Protein AF-A0A2D5BPF4-F1 (afdb_monomer_lite)

Sequence (572 aa):
MSATELSVIIPTFNRPEVLELCLTSLAASEGVDMGTIEVIVVDDGSSGEVVPAVLERMKEVVPFALVTLRQDNAGQASARNRAMQLARGGLWLFINDDTIATPGMVAAHLAGHAARPEPDAGILGRVVLKPDIPMTAPHSLHFDHMYASIEGRTELEWHHFWTTSLSVKGAFFQQHGITFDAEIRYLHDDVEVGQRLQEHGFRLYYDPDCLGYHDHAITEADLLNNADREAHSLVYWAEKRPDKVRDLARFGYTPVKKPWERAVKYPLLAVAFNVVTIPLWRVFARLAWSATPGASRFLLSQCYAARKRRRVASLLAKAAAVLMLVLMAGCSSEAAAEPDPPPANYTATIKGTDVTFEMIWVPDGNFWIGETEVTWNEYLLYCDFDETGKVQPGVDAVTKPSKPLEDVAPFDRDWGIGRRPAVGMSWNGAKKYCRWLSLNTDTTYRLPTEAEWALACGPLPDDLDAHAWHFKNSGGMTQEVGTKKPNARGIHDMYGNLWEHVSDPWSAAEPERACYRGGAWRSKPQDLALELRLAFEEAWTMLDPNVPPGVWWVPDGDHLGMRVLRPGPKSR

Secondary structure (DSSP, 8-state):
-PPP-EEEEEEESS-HHHHHHHHHHHHT--SS-GGGEEEEEEE---SSSHHHHHHHHHHHH-SSEEEEEE-SS--HHHHHHHHHHH--SSEEEEE-TTEEE-TTHHHHHHHHHHS---TTEEEEEEEEE-TTSPP-HHHHHHTHHHHHTTTT-SEE-GGG--TTEEEEEHHHHHHHT----TT--SS-HHHHHHHHHHHTT-EEEEEEEEEEEE-----HHHHHHHHHHHHHHHHHHHHH-GGGHHHHGGGTSS--S-HHIIIIIHHHHHHHS-TTHHHHHHHHHHHHHHH-HHHHHHHHHHHHHHHHHHHHHHHHHHHHHHHHHHHHHTTS----PPPPPPP--EEEE-TTSS-EEEEEEEGGGTEEEESSPPBHHHHHHHH-TTSS----TT---PPPPPPP-TTTS-TTTTS-SSSSBP--B-HHHHHHHHHHHHHTTTS--BPPPHHHHHHHH-SPPS-HHHH---TTTSTTS---TT-SPP-TTS---TTSS-EEEEEEEEETTEEEEEEEEE--TTS-GGG--TT-EEE--GGGGTT--SSSPPSSB-TT-TTEEE--EEEPPPP-

Foldseek 3Di:
DPFAAEEEAEEDEQDLPLLLQQQVLVLLAPPDQQANYEYEYEYLAHPDCRNVVSLVVSCVPGNHHYHYHYDHNLAPLVSRQVSLVVDRHQKYKFAYSQKRFHNCQVVQQVVVCVVVVDQQEKEDEAEEADPPADDDLLRCQPHPVVSVVCPPPFWDALQSQDRNTMMHGSVLCVVVVQGQDSVLHADDSRSLSSVVSVVVVHIYTYDHSSYIYGRDDADLVNLQVVLLSVLVNLLVSCVVCVVCNVVCVVVLLDPDDDPCCVVPVVVVLLVCQDPVCLVVLQVVLVVCCVPPVPSSNVSSVSNSSNSNNVSNVLVVVQVVVVVVVVVVVVPDPDDDDDDDDDDAKDWFDQAPDRDIWIWFDQPVQQWTWTLWFAFLVLLVVQAVPDDDDDQPSHDDDQDGDDRPPVPQANQQNVPDGDLWHRWFWALLQQQSSQVVSCSRGVAHKGFAALVRLLSLLDFQDPCCLQAEQAQVNVVPAADRWPPGQGPPRSRGHSAEQAFAWHPAAPDPVGRPKTKTHHYYNHHDPVQGGSPDIDIDDPVQQPSQPDVVGDNTGRNNGRRYTHIMMGGHDPDD

Structure (mmCIF, N/CA/C/O backbone):
data_AF-A0A2D5BPF4-F1
#
_entry.id   AF-A0A2D5BPF4-F1
#
loop_
_atom_site.group_PDB
_atom_site.id
_atom_site.type_symbol
_atom_site.label_atom_id
_atom_site.label_alt_id
_atom_site.label_comp_id
_atom_site.label_asym_id
_atom_site.label_entity_id
_atom_site.label_seq_id
_atom_site.pdbx_PDB_ins_code
_atom_site.Cartn_x
_atom_site.Cartn_y
_atom_site.Cartn_z
_atom_site.occupancy
_atom_site.B_iso_or_equiv
_atom_site.auth_seq_id
_atom_site.auth_comp_id
_atom_site.auth_asym_id
_atom_site.auth_atom_id
_atom_site.pdbx_PDB_model_num
ATOM 1 N N . MET A 1 1 ? -21.174 -11.810 30.840 1.00 51.75 1 MET A N 1
ATOM 2 C CA . MET A 1 1 ? -20.533 -10.740 30.053 1.00 51.75 1 MET A CA 1
ATOM 3 C C . MET A 1 1 ? -21.643 -9.803 29.625 1.00 51.75 1 MET A C 1
ATOM 5 O O . MET A 1 1 ? -22.689 -10.306 29.221 1.00 51.75 1 MET A O 1
ATOM 9 N N . SER A 1 2 ? -21.477 -8.498 29.829 1.00 60.84 2 SER A N 1
ATOM 10 C CA . SER A 1 2 ? -22.375 -7.481 29.274 1.00 60.84 2 SER A CA 1
ATOM 11 C C . SER A 1 2 ? -22.398 -7.594 27.742 1.00 60.84 2 SER A C 1
ATOM 13 O O . SER A 1 2 ? -21.486 -8.167 27.144 1.00 60.84 2 SER A O 1
ATOM 15 N N . ALA A 1 3 ? -23.478 -7.140 27.102 1.00 85.44 3 ALA A N 1
ATOM 16 C CA . ALA A 1 3 ? -23.532 -7.100 25.643 1.00 85.44 3 ALA A CA 1
ATOM 17 C C . ALA A 1 3 ? -22.482 -6.105 25.122 1.00 85.44 3 ALA A C 1
ATOM 19 O O . ALA A 1 3 ? -22.333 -5.026 25.692 1.00 85.44 3 ALA A O 1
ATOM 20 N N . THR A 1 4 ? -21.759 -6.470 24.061 1.00 90.56 4 THR A N 1
ATOM 21 C CA . THR A 1 4 ? -20.797 -5.574 23.409 1.00 90.56 4 THR A CA 1
ATOM 22 C C . THR A 1 4 ? -21.536 -4.377 22.811 1.00 90.56 4 THR A C 1
ATOM 24 O O . THR A 1 4 ? -22.424 -4.549 21.978 1.00 90.56 4 THR A O 1
ATOM 27 N N . GLU A 1 5 ? -21.178 -3.169 23.235 1.00 95.69 5 GLU A N 1
ATOM 28 C CA . GLU A 1 5 ? -21.751 -1.908 22.758 1.00 95.69 5 GLU A CA 1
ATOM 29 C C . GLU A 1 5 ? -20.953 -1.353 21.570 1.00 95.69 5 GLU A C 1
ATOM 31 O O . GLU A 1 5 ? -21.537 -0.964 20.553 1.00 95.69 5 GLU A O 1
ATOM 36 N N . LEU A 1 6 ? -19.619 -1.388 21.672 1.00 98.38 6 LEU A N 1
ATOM 37 C CA . LEU A 1 6 ? -18.687 -0.770 20.730 1.00 98.38 6 LEU A CA 1
ATOM 38 C C . LEU A 1 6 ? -17.659 -1.779 20.205 1.00 98.38 6 LEU A C 1
ATOM 40 O O . LEU A 1 6 ? -16.978 -2.441 20.989 1.00 98.38 6 LEU A O 1
ATOM 44 N N . SER A 1 7 ? -17.495 -1.825 18.883 1.00 98.81 7 SER A N 1
ATOM 45 C CA . SER A 1 7 ? -16.385 -2.507 18.210 1.00 98.81 7 SER A CA 1
ATOM 46 C C . SER A 1 7 ? -15.395 -1.476 17.672 1.00 98.81 7 SER A C 1
ATOM 48 O O . SER A 1 7 ? -15.717 -0.718 16.757 1.00 98.81 7 SER A O 1
ATOM 50 N N . VAL A 1 8 ? -14.181 -1.439 18.214 1.00 98.81 8 VAL A N 1
ATOM 51 C CA . VAL A 1 8 ? -13.087 -0.620 17.673 1.00 98.81 8 VAL A CA 1
ATOM 52 C C . VAL A 1 8 ? -12.383 -1.410 16.572 1.00 98.81 8 VAL A C 1
ATOM 54 O O . VAL A 1 8 ? -12.016 -2.561 16.783 1.00 98.81 8 VAL A O 1
ATOM 57 N N . ILE A 1 9 ? -12.203 -0.820 15.394 1.00 98.75 9 ILE A N 1
ATOM 58 C CA . ILE A 1 9 ? -11.652 -1.476 14.203 1.00 98.75 9 ILE A CA 1
ATOM 59 C C . ILE A 1 9 ? -10.303 -0.850 13.866 1.00 98.75 9 ILE A C 1
ATOM 61 O O . ILE A 1 9 ? -10.243 0.340 13.553 1.00 98.75 9 ILE A O 1
ATOM 65 N N . ILE A 1 10 ? -9.247 -1.669 13.885 1.00 98.62 10 ILE A N 1
ATOM 66 C CA . ILE A 1 10 ? -7.859 -1.231 13.699 1.00 98.62 10 ILE A CA 1
ATOM 67 C C . ILE A 1 10 ? -7.178 -2.092 12.622 1.00 98.62 10 ILE A C 1
ATOM 69 O O . ILE A 1 10 ? -6.849 -3.254 12.878 1.00 98.62 10 ILE A O 1
ATOM 73 N N . PRO A 1 11 ? -6.951 -1.574 11.405 1.00 97.38 11 PRO A N 1
ATOM 74 C CA . PRO A 1 11 ? -6.033 -2.199 10.462 1.00 97.38 11 PRO A CA 1
ATOM 75 C C . PRO A 1 11 ? -4.581 -1.882 10.852 1.00 97.38 11 PRO A C 1
ATOM 77 O O . PRO A 1 11 ? -4.282 -0.754 11.239 1.00 97.38 11 PRO A O 1
ATOM 80 N N . THR A 1 12 ? -3.672 -2.848 10.714 1.00 96.62 12 THR A N 1
ATOM 81 C CA . THR A 1 12 ? -2.237 -2.640 10.973 1.00 96.62 12 THR A CA 1
ATOM 82 C C . THR A 1 12 ? -1.361 -3.350 9.945 1.00 96.62 12 THR A C 1
ATOM 84 O O . THR A 1 12 ? -1.742 -4.389 9.404 1.00 96.62 12 THR A O 1
ATOM 87 N N . PHE A 1 13 ? -0.188 -2.781 9.656 1.00 93.56 13 PHE A N 1
ATOM 88 C CA . PHE A 1 13 ? 0.822 -3.387 8.786 1.00 93.56 13 PHE A CA 1
ATOM 89 C C . PHE A 1 13 ? 2.227 -2.903 9.168 1.00 93.56 13 PHE A C 1
ATOM 91 O O . PHE A 1 13 ? 2.547 -1.726 9.003 1.00 93.56 13 PHE A O 1
ATOM 98 N N . ASN A 1 14 ? 3.087 -3.818 9.628 1.00 91.44 14 ASN A N 1
ATOM 99 C CA . ASN A 1 14 ? 4.505 -3.577 9.936 1.00 91.44 14 ASN A CA 1
ATOM 100 C C . ASN A 1 14 ? 4.775 -2.455 10.964 1.00 91.44 14 ASN A C 1
ATOM 102 O O . ASN A 1 14 ? 5.755 -1.721 10.836 1.00 91.44 14 ASN A O 1
ATOM 106 N N . ARG A 1 15 ? 3.926 -2.313 11.993 1.00 89.12 15 ARG A N 1
ATOM 107 C CA . ARG A 1 15 ? 4.043 -1.261 13.028 1.00 89.12 15 ARG A CA 1
ATOM 108 C C . ARG A 1 15 ? 3.820 -1.781 14.462 1.00 89.12 15 ARG A C 1
ATOM 110 O O . ARG A 1 15 ? 2.931 -1.297 15.156 1.00 89.12 15 ARG A O 1
ATOM 117 N N . PRO A 1 16 ? 4.613 -2.759 14.937 1.00 93.75 16 PRO A N 1
ATOM 118 C CA . PRO A 1 16 ? 4.364 -3.429 16.217 1.00 93.75 16 PRO A CA 1
ATOM 119 C C . PRO A 1 16 ? 4.366 -2.484 17.431 1.00 93.75 16 PRO A C 1
ATOM 121 O O . PRO A 1 16 ? 3.459 -2.552 18.254 1.00 93.75 16 PRO A O 1
ATOM 124 N N . GLU A 1 17 ? 5.350 -1.587 17.528 1.00 93.75 17 GLU A N 1
ATOM 125 C CA . GLU A 1 17 ? 5.503 -0.672 18.674 1.00 93.75 17 GLU A CA 1
ATOM 126 C C . GLU A 1 17 ? 4.386 0.379 18.728 1.00 93.75 17 GLU A C 1
ATOM 128 O O . GLU A 1 17 ? 3.837 0.669 19.790 1.00 93.75 17 GLU A O 1
ATOM 133 N N . VAL A 1 18 ? 4.013 0.922 17.566 1.00 93.44 18 VAL A N 1
ATOM 134 C CA . VAL A 1 18 ? 2.952 1.932 17.458 1.00 93.44 18 VAL A CA 1
ATOM 135 C C . VAL A 1 18 ? 1.587 1.304 17.759 1.00 93.44 18 VAL A C 1
ATOM 137 O O . VAL A 1 18 ? 0.804 1.871 18.519 1.00 93.44 18 VAL A O 1
ATOM 140 N N . LEU A 1 19 ? 1.342 0.087 17.261 1.00 97.31 19 LEU A N 1
ATOM 141 C CA . LEU A 1 19 ? 0.137 -0.683 17.567 1.00 97.31 19 LEU A CA 1
ATOM 142 C C . LEU A 1 19 ? 0.008 -0.981 19.067 1.00 97.31 19 LEU A C 1
ATOM 144 O O . LEU A 1 19 ? -1.079 -0.849 19.629 1.00 97.31 19 LEU A O 1
ATOM 148 N N . GLU A 1 20 ? 1.099 -1.375 19.728 1.00 97.44 20 GLU A N 1
ATOM 149 C CA . GLU A 1 20 ? 1.103 -1.597 21.177 1.00 97.44 20 GLU A CA 1
ATOM 150 C C . GLU A 1 20 ? 0.732 -0.321 21.939 1.00 97.44 20 GLU A C 1
ATOM 152 O O . GLU A 1 20 ? -0.088 -0.367 22.862 1.00 97.44 20 GLU A O 1
ATOM 157 N N . LEU A 1 21 ? 1.269 0.829 21.522 1.00 96.75 21 LEU A N 1
ATOM 158 C CA . LEU A 1 21 ? 0.928 2.120 22.113 1.00 96.75 21 LEU A CA 1
ATOM 159 C C . LEU A 1 21 ? -0.547 2.487 21.879 1.00 96.75 21 LEU A C 1
ATOM 161 O O . LEU A 1 21 ? -1.217 2.929 22.814 1.00 96.75 21 LEU A O 1
ATOM 165 N N . CYS A 1 22 ? -1.076 2.252 20.676 1.00 98.19 22 CYS A N 1
ATOM 166 C CA . CYS A 1 22 ? -2.490 2.445 20.349 1.00 98.19 22 CYS A CA 1
ATOM 167 C C . CYS A 1 22 ? -3.396 1.601 21.263 1.00 98.19 22 CYS A C 1
ATOM 169 O O . CYS A 1 22 ? -4.264 2.142 21.955 1.00 98.19 22 CYS A O 1
ATOM 171 N N . LEU A 1 23 ? -3.145 0.292 21.364 1.00 98.62 23 LEU A N 1
ATOM 172 C CA . LEU A 1 23 ? -3.920 -0.619 22.215 1.00 98.62 23 LEU A CA 1
ATOM 173 C C . LEU A 1 23 ? -3.817 -0.262 23.704 1.00 98.62 23 LEU A C 1
ATOM 175 O O . LEU A 1 23 ? -4.817 -0.304 24.422 1.00 98.62 23 LEU A O 1
ATOM 179 N N . THR A 1 24 ? -2.630 0.142 24.161 1.00 98.31 24 THR A N 1
ATOM 180 C CA . THR A 1 24 ? -2.410 0.604 25.539 1.00 98.31 24 THR A CA 1
ATOM 181 C C . THR A 1 24 ? -3.190 1.887 25.826 1.00 98.31 24 THR A C 1
ATOM 183 O O . THR A 1 24 ? -3.790 2.020 26.890 1.00 98.31 24 THR A O 1
ATOM 186 N N . SER A 1 25 ? -3.243 2.820 24.872 1.00 98.19 25 SER A N 1
ATOM 187 C CA . SER A 1 25 ? -4.012 4.060 25.026 1.00 98.19 25 SER A CA 1
ATOM 188 C C . SER A 1 25 ? -5.521 3.811 25.116 1.00 98.19 25 SER A C 1
ATOM 190 O O . SER A 1 25 ? -6.190 4.414 25.949 1.00 98.19 25 SER A O 1
ATOM 192 N N . LEU A 1 26 ? -6.049 2.848 24.349 1.00 98.38 26 LEU A N 1
ATOM 193 C CA . LEU A 1 26 ? -7.446 2.416 24.461 1.00 98.38 26 LEU A CA 1
ATOM 194 C C . LEU A 1 26 ? -7.731 1.758 25.813 1.00 98.38 26 LEU A C 1
ATOM 196 O O . LEU A 1 26 ? -8.786 1.997 26.398 1.00 98.38 26 LEU A O 1
ATOM 200 N N . ALA A 1 27 ? -6.797 0.955 26.329 1.00 98.00 27 ALA A N 1
ATOM 201 C CA . ALA A 1 27 ? -6.922 0.316 27.638 1.00 98.00 27 ALA A CA 1
ATOM 202 C C . ALA A 1 27 ? -6.994 1.335 28.790 1.00 98.00 27 ALA A C 1
ATOM 204 O O . ALA A 1 27 ? -7.578 1.035 29.828 1.00 98.00 27 ALA A O 1
ATOM 205 N N . ALA A 1 28 ? -6.442 2.535 28.588 1.00 97.69 28 ALA A N 1
ATOM 206 C CA . ALA A 1 28 ? -6.478 3.649 29.530 1.00 97.69 28 ALA A CA 1
ATOM 207 C C . ALA A 1 28 ? -7.730 4.544 29.396 1.00 97.69 28 ALA A C 1
ATOM 209 O O . ALA A 1 28 ? -7.754 5.640 29.955 1.00 97.69 28 ALA A O 1
ATOM 210 N N . SER A 1 29 ? -8.757 4.111 28.655 1.00 97.94 29 SER A N 1
ATOM 211 C CA . SER A 1 29 ? -10.008 4.869 28.528 1.00 97.94 29 SER A CA 1
ATOM 212 C C . SER A 1 29 ? -10.720 5.006 29.878 1.00 97.94 29 SER A C 1
ATOM 214 O O . SER A 1 29 ? -10.834 4.051 30.646 1.00 97.94 29 SER A O 1
ATOM 216 N N . GLU A 1 30 ? -11.245 6.195 30.148 1.00 97.56 30 GLU A N 1
ATOM 217 C CA . GLU A 1 30 ? -11.984 6.542 31.359 1.00 97.56 30 GLU A CA 1
ATOM 218 C C . GLU A 1 30 ? -13.468 6.767 31.042 1.00 97.56 30 GLU A C 1
ATOM 220 O O . GLU A 1 30 ? -13.845 7.103 29.921 1.00 97.56 30 GLU A O 1
ATOM 225 N N . GLY A 1 31 ? -14.340 6.595 32.041 1.00 95.19 31 GLY A N 1
ATOM 226 C CA . GLY A 1 31 ? -15.775 6.872 31.891 1.00 95.19 31 GLY A CA 1
ATOM 227 C C . GLY A 1 31 ? -16.550 5.859 31.040 1.00 95.19 31 GLY A C 1
ATOM 228 O O . GLY A 1 31 ? -17.691 6.131 30.676 1.00 95.19 31 GLY A O 1
ATOM 229 N N . VAL A 1 32 ? -15.957 4.698 30.745 1.00 95.75 32 VAL A N 1
ATOM 230 C CA . VAL A 1 32 ? -16.562 3.607 29.967 1.00 95.75 32 VAL A CA 1
ATOM 231 C C . VAL A 1 32 ? -16.345 2.256 30.652 1.00 95.75 32 VAL A C 1
ATOM 233 O O . VAL A 1 32 ? -15.323 2.036 31.301 1.00 95.75 32 VAL A O 1
ATOM 236 N N . ASP A 1 33 ? -17.303 1.337 30.517 1.00 96.06 33 ASP A N 1
ATOM 237 C CA . ASP A 1 33 ? -17.121 -0.055 30.943 1.00 96.06 33 ASP A CA 1
ATOM 238 C C . ASP A 1 33 ? -16.373 -0.826 29.848 1.00 96.06 33 ASP A C 1
ATOM 240 O O . ASP A 1 33 ? -16.965 -1.215 28.839 1.00 96.06 33 ASP A O 1
ATOM 244 N N . MET A 1 34 ? -15.077 -1.079 30.052 1.00 95.81 34 MET A N 1
ATOM 245 C CA . MET A 1 34 ? -14.238 -1.798 29.081 1.00 95.81 34 MET A CA 1
ATOM 246 C C . MET A 1 34 ? -14.748 -3.216 28.771 1.00 95.81 34 MET A C 1
ATOM 248 O O . MET A 1 34 ? -14.464 -3.737 27.695 1.00 95.81 34 MET A O 1
ATOM 252 N N . GLY A 1 35 ? -15.567 -3.818 29.646 1.00 95.56 35 GLY A N 1
ATOM 253 C CA . GLY A 1 35 ? -16.216 -5.106 29.388 1.00 95.56 35 GLY A CA 1
ATOM 254 C C . GLY A 1 35 ? -17.286 -5.065 28.287 1.00 95.56 35 GLY A C 1
ATOM 255 O O . GLY A 1 35 ? -17.657 -6.114 27.761 1.00 95.56 35 GLY A O 1
ATOM 256 N N . THR A 1 36 ? -17.762 -3.872 27.916 1.00 96.50 36 THR A N 1
ATOM 257 C CA . THR A 1 36 ? -18.701 -3.643 26.800 1.00 96.50 36 THR A CA 1
ATOM 258 C C . THR A 1 36 ? -17.999 -3.331 25.477 1.00 96.50 36 THR A C 1
ATOM 260 O O . THR A 1 36 ? -18.662 -3.176 24.451 1.00 96.50 36 THR A O 1
ATOM 263 N N . ILE A 1 37 ? -16.667 -3.259 25.476 1.00 97.94 37 ILE A N 1
ATOM 264 C CA . ILE A 1 37 ? -15.869 -2.905 24.306 1.00 97.94 37 ILE A CA 1
ATOM 265 C C . ILE A 1 37 ? -15.183 -4.158 23.769 1.00 97.94 37 ILE A C 1
ATOM 267 O O . ILE A 1 37 ? -14.610 -4.960 24.513 1.00 97.94 37 ILE A O 1
ATOM 271 N N . GLU A 1 38 ? -15.204 -4.309 22.451 1.00 98.19 38 GLU A N 1
ATOM 272 C CA . GLU A 1 38 ? -14.274 -5.186 21.753 1.00 98.19 38 GLU A CA 1
ATOM 273 C C . GLU A 1 38 ? -13.383 -4.375 20.816 1.00 98.19 38 GLU A C 1
ATOM 275 O O . GLU A 1 38 ? -13.804 -3.375 20.235 1.00 98.19 38 GLU A O 1
ATOM 280 N N . VAL A 1 39 ? -12.144 -4.819 20.656 1.00 98.75 39 VAL A N 1
ATOM 281 C CA . VAL A 1 39 ? -11.184 -4.236 19.725 1.00 98.75 39 VAL A CA 1
ATOM 282 C C . VAL A 1 39 ? -10.799 -5.319 18.735 1.00 98.75 39 VAL A C 1
ATOM 284 O O . VAL A 1 39 ? -10.363 -6.398 19.125 1.00 98.75 39 VAL A O 1
ATOM 287 N N . ILE A 1 40 ? -10.993 -5.041 17.453 1.00 98.81 40 ILE A N 1
ATOM 288 C CA . ILE A 1 40 ? -10.730 -5.954 16.350 1.00 98.81 40 ILE A CA 1
ATOM 289 C C . ILE A 1 40 ? -9.525 -5.418 15.594 1.00 98.81 40 ILE A C 1
ATOM 291 O O . ILE A 1 40 ? -9.623 -4.418 14.878 1.00 98.81 40 ILE A O 1
ATOM 295 N N . VAL A 1 41 ? -8.391 -6.096 15.752 1.00 98.81 41 VAL A N 1
ATOM 296 C CA . VAL A 1 41 ? -7.170 -5.780 15.014 1.00 98.81 41 VAL A CA 1
ATOM 297 C C . VAL A 1 41 ? -7.030 -6.730 13.837 1.00 98.81 41 VAL A C 1
ATOM 299 O O . VAL A 1 41 ? -7.038 -7.952 14.009 1.00 98.81 41 VAL A O 1
ATOM 302 N N . VAL A 1 42 ? -6.884 -6.164 12.641 1.00 98.38 42 VAL A N 1
ATOM 303 C CA . VAL A 1 42 ? -6.610 -6.925 11.421 1.00 98.38 42 VAL A CA 1
ATOM 304 C C . VAL A 1 42 ? -5.198 -6.615 10.941 1.00 98.38 42 VAL A C 1
ATOM 306 O O . VAL A 1 42 ? -4.927 -5.525 10.441 1.00 98.38 42 VAL A O 1
ATOM 309 N N . ASP A 1 43 ? -4.312 -7.593 11.096 1.00 97.75 43 ASP A N 1
ATOM 310 C CA . ASP A 1 43 ? -2.955 -7.584 10.559 1.00 97.75 43 ASP A CA 1
ATOM 311 C C . ASP A 1 43 ? -2.991 -7.863 9.047 1.00 97.75 43 ASP A C 1
ATOM 313 O O . ASP A 1 43 ? -3.293 -8.979 8.609 1.00 97.75 43 ASP A O 1
ATOM 317 N N . ASP A 1 44 ? -2.694 -6.838 8.244 1.00 94.62 44 ASP A N 1
ATOM 318 C CA . ASP A 1 44 ? -2.708 -6.861 6.776 1.00 94.62 44 ASP A CA 1
ATOM 319 C C . ASP A 1 44 ? -1.410 -7.445 6.189 1.00 94.62 44 ASP A C 1
ATOM 321 O O . ASP A 1 44 ? -0.793 -6.899 5.269 1.00 94.62 44 ASP A O 1
ATOM 325 N N . GLY A 1 45 ? -0.980 -8.571 6.753 1.00 90.56 45 GLY A N 1
ATOM 326 C CA . GLY A 1 45 ? 0.158 -9.348 6.279 1.00 90.56 45 GLY A CA 1
ATOM 327 C C . GLY A 1 45 ? 1.507 -8.776 6.698 1.00 90.56 45 GLY A C 1
ATOM 328 O O . GLY A 1 45 ? 2.418 -8.744 5.872 1.00 90.56 45 GLY A O 1
ATOM 329 N N . SER A 1 46 ? 1.646 -8.314 7.947 1.00 89.12 46 SER A N 1
ATOM 330 C CA . SER A 1 46 ? 2.932 -7.853 8.487 1.00 89.12 46 SER A CA 1
ATOM 331 C C . SER A 1 46 ? 4.015 -8.928 8.357 1.00 89.12 46 SER A C 1
ATOM 333 O O . SER A 1 46 ? 3.772 -10.110 8.610 1.00 89.12 46 SER A O 1
ATOM 335 N N . SER A 1 47 ? 5.221 -8.519 7.984 1.00 81.31 47 SER A N 1
ATOM 336 C CA . SER A 1 47 ? 6.379 -9.396 7.834 1.00 81.31 47 SER A CA 1
ATOM 337 C C . SER A 1 47 ? 6.833 -9.941 9.188 1.00 81.31 47 SER A C 1
ATOM 339 O O . SER A 1 47 ? 6.917 -9.211 10.179 1.00 81.31 47 SER A O 1
ATOM 341 N N . GLY A 1 48 ? 7.151 -11.235 9.217 1.00 84.06 48 GLY A N 1
ATOM 342 C CA . GLY A 1 48 ? 7.551 -11.946 10.429 1.00 84.06 48 GLY A CA 1
ATOM 343 C C . GLY A 1 48 ? 6.467 -12.032 11.514 1.00 84.06 48 GLY A C 1
ATOM 344 O O . GLY A 1 48 ? 5.280 -11.798 11.282 1.00 84.06 48 GLY A O 1
ATOM 345 N N . GLU A 1 49 ? 6.910 -12.368 12.728 1.00 89.06 49 GLU A N 1
ATOM 346 C CA . GLU A 1 49 ? 6.042 -12.708 13.870 1.00 89.06 49 GLU A CA 1
ATOM 347 C C . GLU A 1 49 ? 5.914 -11.585 14.914 1.00 89.06 49 GLU A C 1
ATOM 349 O O . GLU A 1 49 ? 5.281 -11.765 15.952 1.00 89.06 49 GLU A O 1
ATOM 354 N N . VAL A 1 50 ? 6.496 -10.404 14.672 1.00 88.88 50 VAL A N 1
ATOM 355 C CA . VAL A 1 50 ? 6.557 -9.341 15.694 1.00 88.88 50 VAL A CA 1
ATOM 356 C C . VAL A 1 50 ? 5.171 -8.769 16.005 1.00 88.88 50 VAL A C 1
ATOM 358 O O . VAL A 1 50 ? 4.818 -8.622 17.172 1.00 88.88 50 VAL A O 1
ATOM 361 N N . VAL A 1 51 ? 4.360 -8.480 14.982 1.00 93.56 51 VAL A N 1
ATOM 362 C CA . VAL A 1 51 ? 2.980 -7.995 15.170 1.00 93.56 51 VAL A CA 1
ATOM 363 C C . VAL A 1 51 ? 2.088 -9.075 15.805 1.00 93.56 51 VAL A C 1
ATOM 365 O O . VAL A 1 51 ? 1.455 -8.768 16.817 1.00 93.56 51 VAL A O 1
ATOM 368 N N . PRO A 1 52 ? 2.073 -10.336 15.321 1.00 93.75 52 PRO A N 1
ATOM 369 C CA . PRO A 1 52 ? 1.407 -11.435 16.024 1.00 93.75 52 PRO A CA 1
ATOM 370 C C . PRO A 1 52 ? 1.809 -11.560 17.502 1.00 93.75 52 PRO A C 1
ATOM 372 O O . PRO A 1 52 ? 0.941 -11.665 18.365 1.00 93.75 52 PRO A O 1
ATOM 375 N N . ALA A 1 53 ? 3.102 -11.468 17.823 1.00 93.94 53 ALA A N 1
ATOM 376 C CA . ALA A 1 53 ? 3.590 -11.557 19.199 1.00 93.94 53 ALA A CA 1
ATOM 377 C C . ALA A 1 53 ? 3.134 -10.383 20.084 1.00 93.94 53 ALA A C 1
ATOM 379 O O . ALA A 1 53 ? 2.816 -10.584 21.258 1.00 93.94 53 ALA A O 1
ATOM 380 N N . VAL A 1 54 ? 3.085 -9.158 19.543 1.00 96.44 54 VAL A N 1
ATOM 381 C CA . VAL A 1 54 ? 2.475 -8.005 20.231 1.00 96.44 54 VAL A CA 1
ATOM 382 C C . VAL A 1 54 ? 1.009 -8.293 20.523 1.00 96.44 54 VAL A C 1
ATOM 384 O O . VAL A 1 54 ? 0.570 -8.133 21.655 1.00 96.44 54 VAL A O 1
ATOM 387 N N . LEU A 1 55 ? 0.259 -8.763 19.531 1.00 97.12 55 LEU A N 1
ATOM 388 C CA . LEU A 1 55 ? -1.167 -9.032 19.665 1.00 97.12 55 LEU A CA 1
ATOM 389 C C . LEU A 1 55 ? -1.481 -10.115 20.705 1.00 97.12 55 LEU A C 1
ATOM 391 O O . LEU A 1 55 ? -2.390 -9.922 21.511 1.00 97.12 55 LEU A O 1
ATOM 395 N N . GLU A 1 56 ? -0.721 -11.212 20.738 1.00 96.75 56 GLU A N 1
ATOM 396 C CA . GLU A 1 56 ? -0.885 -12.251 21.763 1.00 96.75 56 GLU A CA 1
ATOM 397 C C . GLU A 1 56 ? -0.565 -11.729 23.167 1.00 96.75 56 GLU A C 1
ATOM 399 O O . GLU A 1 56 ? -1.353 -11.941 24.085 1.00 96.75 56 GLU A O 1
ATOM 404 N N . ARG A 1 57 ? 0.520 -10.958 23.335 1.00 97.19 57 ARG A N 1
ATOM 405 C CA . ARG A 1 57 ? 0.824 -10.303 24.620 1.00 97.19 57 ARG A CA 1
ATOM 406 C C . ARG A 1 57 ? -0.294 -9.348 25.038 1.00 97.19 57 ARG A C 1
ATOM 408 O O . ARG A 1 57 ? -0.696 -9.336 26.199 1.00 97.19 57 ARG A O 1
ATOM 415 N N . MET A 1 58 ? -0.808 -8.552 24.101 1.00 98.00 58 MET A N 1
ATOM 416 C CA . MET A 1 58 ? -1.837 -7.560 24.398 1.00 98.00 58 MET A CA 1
ATOM 417 C C . MET A 1 58 ? -3.155 -8.202 24.834 1.00 98.00 58 MET A C 1
ATOM 419 O O . MET A 1 58 ? -3.819 -7.641 25.700 1.00 98.00 58 MET A O 1
ATOM 423 N N . LYS A 1 59 ? -3.503 -9.400 24.338 1.00 97.25 59 LYS A N 1
ATOM 424 C CA . LYS A 1 59 ? -4.700 -10.141 24.787 1.00 97.25 59 LYS A CA 1
ATOM 425 C C . LYS A 1 59 ? -4.704 -10.431 26.289 1.00 97.25 59 LYS A C 1
ATOM 427 O O . LYS A 1 59 ? -5.780 -10.550 26.865 1.00 97.25 59 LYS A O 1
ATOM 432 N N . GLU A 1 60 ? -3.533 -10.557 26.912 1.00 95.62 60 GLU A N 1
ATOM 433 C CA . GLU A 1 60 ? -3.409 -10.881 28.338 1.00 95.62 60 GLU A CA 1
ATOM 434 C C . GLU A 1 60 ? -3.531 -9.654 29.252 1.00 95.62 60 GLU A C 1
ATOM 436 O O . GLU A 1 60 ? -3.885 -9.797 30.422 1.00 95.62 60 GLU A O 1
ATOM 441 N N . VAL A 1 61 ? -3.230 -8.455 28.741 1.00 96.00 61 VAL A N 1
ATOM 442 C CA . VAL A 1 61 ? -3.082 -7.241 29.566 1.00 96.00 61 VAL A CA 1
ATOM 443 C C . VAL A 1 61 ? -4.188 -6.209 29.364 1.00 96.00 61 VAL A C 1
ATOM 445 O O . VAL A 1 61 ? -4.407 -5.380 30.248 1.00 96.00 61 VAL A O 1
ATOM 448 N N . VAL A 1 62 ? -4.885 -6.224 28.224 1.00 97.88 62 VAL A N 1
ATOM 449 C CA . VAL A 1 62 ? -5.931 -5.231 27.939 1.00 97.88 62 VAL A CA 1
ATOM 450 C C . VAL A 1 62 ? -7.263 -5.584 28.618 1.00 97.88 62 VAL A C 1
ATOM 452 O O . VAL A 1 62 ? -7.633 -6.755 28.688 1.00 97.88 62 VAL A O 1
ATOM 455 N N . PRO A 1 63 ? -8.032 -4.586 29.094 1.00 97.19 63 PRO A N 1
ATOM 456 C CA . PRO A 1 63 ? -9.276 -4.809 29.837 1.00 97.19 63 PRO A CA 1
ATOM 457 C C . PRO A 1 63 ? -10.514 -5.034 28.946 1.00 97.19 63 PRO A C 1
ATOM 459 O O . PRO A 1 63 ? -11.625 -5.126 29.464 1.00 97.19 63 PRO A O 1
ATOM 462 N N . PHE A 1 64 ? -10.346 -5.089 27.623 1.00 97.56 64 PHE A N 1
ATOM 463 C CA . PHE A 1 64 ? -11.405 -5.276 26.626 1.00 97.56 64 PHE A CA 1
ATOM 464 C C . PHE A 1 64 ? -11.220 -6.589 25.857 1.00 97.56 64 PHE A C 1
ATOM 466 O O . PHE A 1 64 ? -10.140 -7.178 25.849 1.00 97.56 64 PHE A O 1
ATOM 473 N N . ALA A 1 65 ? -12.256 -7.046 25.151 1.00 97.50 65 ALA A N 1
ATOM 474 C CA . ALA A 1 65 ? -12.129 -8.225 24.298 1.00 97.50 65 ALA A CA 1
ATOM 475 C C . ALA A 1 65 ? -11.282 -7.903 23.052 1.00 97.50 65 ALA A C 1
ATOM 477 O O . ALA A 1 65 ? -11.751 -7.208 22.153 1.00 97.50 65 ALA A O 1
ATOM 478 N N . LEU A 1 66 ? -10.049 -8.414 22.981 1.00 98.44 66 LEU A N 1
ATOM 479 C CA . LEU A 1 66 ? -9.170 -8.241 21.820 1.00 98.44 66 LEU A CA 1
ATOM 480 C C . LEU A 1 66 ? -9.329 -9.405 20.828 1.00 98.44 66 LEU A C 1
ATOM 482 O O . LEU A 1 66 ? -8.901 -10.533 21.080 1.00 98.44 66 LEU A O 1
ATOM 486 N N . VAL A 1 67 ? -9.937 -9.115 19.680 1.00 98.25 67 VAL A N 1
ATOM 487 C CA . VAL A 1 67 ? -10.095 -10.033 18.548 1.00 98.25 67 VAL A CA 1
ATOM 488 C C . VAL A 1 67 ? -9.006 -9.733 17.530 1.00 98.25 67 VAL A C 1
ATOM 490 O O . VAL A 1 67 ? -8.825 -8.590 17.118 1.00 98.25 67 VAL A O 1
ATOM 493 N N . THR A 1 68 ? -8.279 -10.761 17.106 1.00 98.00 68 THR A N 1
ATOM 494 C CA . THR A 1 68 ? -7.166 -10.605 16.170 1.00 98.00 68 THR A CA 1
ATOM 495 C C . THR A 1 68 ? -7.405 -11.453 14.937 1.00 98.00 68 THR A C 1
ATOM 497 O O . THR A 1 68 ? -7.848 -12.600 15.023 1.00 98.00 68 THR A O 1
ATOM 500 N N . LEU A 1 69 ? -7.138 -10.875 13.773 1.00 97.25 69 LEU A N 1
ATOM 501 C CA . LEU A 1 69 ? -7.237 -11.550 12.491 1.00 97.25 69 LEU A CA 1
ATOM 502 C C . LEU A 1 69 ? -6.017 -11.195 11.656 1.00 97.25 69 LEU A C 1
ATOM 504 O O . LEU A 1 69 ? -5.570 -10.054 11.661 1.00 97.25 69 LEU A O 1
ATOM 508 N N . ARG A 1 70 ? -5.518 -12.163 10.897 1.00 94.81 70 ARG A N 1
ATOM 509 C CA . ARG A 1 70 ? -4.488 -11.933 9.890 1.00 94.81 70 ARG A CA 1
ATOM 510 C C . ARG A 1 70 ? -5.055 -12.187 8.501 1.00 94.81 70 ARG A C 1
ATOM 512 O O . ARG A 1 70 ? -5.879 -13.087 8.308 1.00 94.81 70 ARG A O 1
ATOM 519 N N . GLN A 1 71 ? -4.622 -11.386 7.541 1.00 91.38 71 GLN A N 1
ATOM 520 C CA . GLN A 1 71 ? -4.905 -11.572 6.123 1.00 91.38 71 GLN A CA 1
ATOM 521 C C . GLN A 1 71 ? -3.625 -11.429 5.303 1.00 91.38 71 GLN A C 1
ATOM 523 O O . GLN A 1 71 ? -2.651 -10.839 5.766 1.00 91.38 71 GLN A O 1
ATOM 528 N N . ASP A 1 72 ? -3.640 -11.945 4.077 1.00 88.81 72 ASP A N 1
ATOM 529 C CA . ASP A 1 72 ? -2.633 -11.568 3.088 1.00 88.81 72 ASP A CA 1
ATOM 530 C C . ASP A 1 72 ? -2.766 -10.076 2.787 1.00 88.81 72 ASP A C 1
ATOM 532 O O . ASP A 1 72 ? -3.880 -9.550 2.817 1.00 88.81 72 ASP A O 1
ATOM 536 N N . ASN A 1 73 ? -1.651 -9.411 2.469 1.00 87.44 73 ASN A N 1
ATOM 537 C CA . ASN A 1 73 ? -1.625 -7.969 2.238 1.00 87.44 73 ASN A CA 1
ATOM 538 C C . ASN A 1 73 ? -2.607 -7.563 1.122 1.00 87.44 73 ASN A C 1
ATOM 540 O O . ASN A 1 73 ? -2.295 -7.628 -0.073 1.00 87.44 73 ASN A O 1
ATOM 544 N N . ALA A 1 74 ? -3.793 -7.119 1.531 1.00 86.19 74 ALA A N 1
ATOM 545 C CA . ALA A 1 74 ? -4.957 -6.788 0.715 1.00 86.19 74 ALA A CA 1
ATOM 546 C C . ALA A 1 74 ? -5.420 -5.333 0.922 1.00 86.19 74 ALA A C 1
ATOM 548 O O . ALA A 1 74 ? -6.287 -4.855 0.194 1.00 86.19 74 ALA A O 1
ATOM 549 N N . GLY A 1 75 ? -4.778 -4.588 1.824 1.00 88.31 75 GLY A N 1
ATOM 550 C CA . GLY A 1 75 ? -4.973 -3.160 2.044 1.00 88.31 75 GLY A CA 1
ATOM 551 C C . GLY A 1 75 ? -5.926 -2.864 3.199 1.00 88.31 75 GLY A C 1
ATOM 552 O O . GLY A 1 75 ? -6.785 -3.674 3.561 1.00 88.31 75 GLY A O 1
ATOM 553 N N . GLN A 1 76 ? -5.821 -1.644 3.734 1.00 93.25 76 GLN A N 1
ATOM 554 C CA . GLN A 1 76 ? -6.609 -1.175 4.880 1.00 93.25 76 GLN A CA 1
ATOM 555 C C . GLN A 1 76 ? -8.128 -1.278 4.672 1.00 93.25 76 GLN A C 1
ATOM 557 O O . GLN A 1 76 ? -8.846 -1.648 5.595 1.00 93.25 76 GLN A O 1
ATOM 562 N N . ALA A 1 77 ? -8.623 -1.017 3.458 1.00 95.12 77 ALA A N 1
ATOM 563 C CA . ALA A 1 77 ? -10.039 -1.141 3.118 1.00 95.12 77 ALA A CA 1
ATOM 564 C C . ALA A 1 77 ? -10.530 -2.593 3.259 1.00 95.12 77 ALA A C 1
ATOM 566 O O . ALA A 1 77 ? -11.564 -2.849 3.876 1.00 95.12 77 ALA A O 1
ATOM 567 N N . SER A 1 78 ? -9.752 -3.559 2.752 1.00 95.69 78 SER A N 1
ATOM 568 C CA . SER A 1 78 ? -10.034 -4.990 2.920 1.00 95.69 78 SER A CA 1
ATOM 569 C C . SER A 1 78 ? -10.006 -5.388 4.399 1.00 95.69 78 SER A C 1
ATOM 571 O O . SER A 1 78 ? -10.928 -6.044 4.884 1.00 95.69 78 SER A O 1
ATOM 573 N N . ALA A 1 79 ? -9.000 -4.916 5.140 1.00 96.75 79 ALA A N 1
ATOM 574 C CA . ALA A 1 79 ? -8.870 -5.170 6.571 1.00 96.75 79 ALA A CA 1
ATOM 575 C C . ALA A 1 79 ? -10.075 -4.637 7.375 1.00 96.75 79 ALA A C 1
ATOM 577 O O . ALA A 1 79 ? -10.670 -5.379 8.160 1.00 96.75 79 ALA A O 1
ATOM 578 N N . ARG A 1 80 ? -10.518 -3.397 7.114 1.00 97.69 80 ARG A N 1
ATOM 579 C CA . ARG A 1 80 ? -11.735 -2.815 7.712 1.00 97.69 80 ARG A CA 1
ATOM 580 C C . ARG A 1 80 ? -12.977 -3.635 7.379 1.00 97.69 80 ARG A C 1
ATOM 582 O O . ARG A 1 80 ? -13.750 -3.947 8.279 1.00 97.69 80 ARG A O 1
ATOM 589 N N . ASN A 1 81 ? -13.142 -4.048 6.122 1.00 98.00 81 ASN A N 1
ATOM 590 C CA . ASN A 1 81 ? -14.279 -4.870 5.704 1.00 98.00 81 ASN A CA 1
ATOM 591 C C . ASN A 1 81 ? -14.341 -6.209 6.447 1.00 98.00 81 ASN A C 1
ATOM 593 O O . ASN A 1 81 ? -15.422 -6.630 6.857 1.00 98.00 81 ASN A O 1
ATOM 597 N N . ARG A 1 82 ? -13.198 -6.876 6.657 1.00 97.88 82 ARG A N 1
ATOM 598 C CA . ARG A 1 82 ? -13.150 -8.122 7.440 1.00 97.88 82 ARG A CA 1
ATOM 599 C C . ARG A 1 82 ? -13.467 -7.880 8.911 1.00 97.88 82 ARG A C 1
ATOM 601 O O . ARG A 1 82 ? -14.200 -8.665 9.502 1.00 97.88 82 ARG A O 1
ATOM 608 N N . ALA A 1 83 ? -12.977 -6.786 9.488 1.00 98.00 83 ALA A N 1
ATOM 609 C CA . ALA A 1 83 ? -13.311 -6.418 10.859 1.00 98.00 83 ALA A CA 1
ATOM 610 C C . ALA A 1 83 ? -14.812 -6.126 11.031 1.00 98.00 83 ALA A C 1
ATOM 612 O O . ALA A 1 83 ? -15.421 -6.613 11.978 1.00 98.00 83 ALA A O 1
ATOM 613 N N . MET A 1 84 ? -15.437 -5.418 10.082 1.00 97.62 84 MET A N 1
ATOM 614 C CA . MET A 1 84 ? -16.882 -5.140 10.081 1.00 97.62 84 MET A CA 1
ATOM 615 C C . MET A 1 84 ? -17.736 -6.416 10.051 1.00 97.62 84 MET A C 1
ATOM 617 O O . MET A 1 84 ? -18.834 -6.430 10.598 1.00 97.62 84 MET A O 1
ATOM 621 N N . GLN A 1 85 ? -17.248 -7.496 9.429 1.00 96.75 85 GLN A N 1
ATOM 622 C CA . GLN A 1 85 ? -17.932 -8.798 9.429 1.00 96.75 85 GLN A CA 1
ATOM 623 C C . GLN A 1 85 ? -17.858 -9.511 10.786 1.00 96.75 85 GLN A C 1
ATOM 625 O O . GLN A 1 85 ? -18.724 -10.328 11.092 1.00 96.75 85 GLN A O 1
ATOM 630 N N . LEU A 1 86 ? -16.825 -9.225 11.582 1.00 96.94 86 LEU A N 1
ATOM 631 C CA . LEU A 1 86 ? -16.616 -9.804 12.911 1.00 96.94 86 LEU A CA 1
ATOM 632 C C . LEU A 1 86 ? -17.230 -8.960 14.034 1.00 96.94 86 LEU A C 1
ATOM 634 O O . LEU A 1 86 ? -17.436 -9.474 15.131 1.00 96.94 86 LEU A O 1
ATOM 638 N N . ALA A 1 87 ? -17.503 -7.683 13.768 1.00 97.75 87 ALA A N 1
ATOM 639 C CA . ALA A 1 87 ? -18.002 -6.728 14.744 1.00 97.75 87 ALA A CA 1
ATOM 640 C C . ALA A 1 87 ? -19.380 -7.118 15.299 1.00 97.75 87 ALA A C 1
ATOM 642 O O . ALA A 1 87 ? -20.345 -7.326 14.562 1.00 97.75 87 ALA A O 1
ATOM 643 N N . ARG A 1 88 ? -19.461 -7.195 16.628 1.00 96.75 88 ARG A N 1
ATOM 644 C CA . ARG A 1 88 ? -20.648 -7.534 17.422 1.00 96.75 88 ARG A CA 1
ATOM 645 C C . ARG A 1 88 ? -21.287 -6.312 18.079 1.00 96.75 88 ARG A C 1
ATOM 647 O O . ARG A 1 88 ? -22.462 -6.374 18.429 1.00 96.75 88 ARG A O 1
ATOM 654 N N . GLY A 1 89 ? -20.530 -5.229 18.252 1.00 96.19 89 GLY A N 1
ATOM 655 C CA . GLY A 1 89 ? -21.017 -3.953 18.766 1.00 96.19 89 GLY A CA 1
ATOM 656 C C . GLY A 1 89 ? -21.985 -3.273 17.798 1.00 96.19 89 GLY A C 1
ATOM 657 O O . GLY A 1 89 ? -21.841 -3.364 16.576 1.00 96.19 89 GLY A O 1
ATOM 658 N N . GLY A 1 90 ? -22.977 -2.570 18.350 1.00 95.50 90 GLY A N 1
ATOM 659 C CA . GLY A 1 90 ? -23.909 -1.758 17.559 1.00 95.50 90 GLY A CA 1
ATOM 660 C C . GLY A 1 90 ? -23.245 -0.507 16.973 1.00 95.50 90 GLY A C 1
ATOM 661 O O . GLY A 1 90 ? -23.642 -0.028 15.905 1.00 95.50 90 GLY A O 1
ATOM 662 N N . LEU A 1 91 ? -22.212 -0.009 17.655 1.00 98.44 91 LEU A N 1
ATOM 663 C CA . LEU A 1 91 ? -21.348 1.074 17.201 1.00 98.44 91 LEU A CA 1
ATOM 664 C C . LEU A 1 91 ? -20.013 0.515 16.715 1.00 98.44 91 LEU A C 1
ATOM 666 O O . LEU A 1 91 ? -19.435 -0.367 17.349 1.00 98.44 91 LEU A O 1
ATOM 670 N N . TRP A 1 92 ? -19.499 1.066 15.618 1.00 98.62 92 TRP A N 1
ATOM 671 C CA . TRP A 1 92 ? -18.167 0.767 15.097 1.00 98.62 92 TRP A CA 1
ATOM 672 C C . TRP A 1 92 ? -17.317 2.025 15.147 1.00 98.62 92 TRP A C 1
ATOM 674 O O . TRP A 1 92 ? -17.713 3.033 14.568 1.00 98.62 92 TRP A O 1
ATOM 684 N N . LEU A 1 93 ? -16.168 1.973 15.818 1.00 98.75 93 LEU A N 1
ATOM 685 C CA . LEU A 1 93 ? -15.185 3.055 15.866 1.00 98.75 93 LEU A CA 1
ATOM 686 C C . LEU A 1 93 ? -13.968 2.667 15.029 1.00 98.75 93 LEU A C 1
ATOM 688 O O . LEU A 1 93 ? -13.197 1.794 15.413 1.00 98.75 93 LEU A O 1
ATOM 692 N N . PHE A 1 94 ? -13.792 3.320 13.886 1.00 98.62 94 PHE A N 1
ATOM 693 C CA . PHE A 1 94 ? -12.588 3.194 13.076 1.00 98.62 94 PHE A CA 1
ATOM 694 C C . PHE A 1 94 ? -11.502 4.116 13.627 1.00 98.62 94 PHE A C 1
ATOM 696 O O . PHE A 1 94 ? -11.729 5.320 13.773 1.00 98.62 94 PHE A O 1
ATOM 703 N N . ILE A 1 95 ? -10.332 3.540 13.891 1.00 97.69 95 ILE A N 1
ATOM 704 C CA . ILE A 1 95 ? -9.093 4.269 14.166 1.00 97.69 95 ILE A CA 1
ATOM 705 C C . ILE A 1 95 ? -7.945 3.622 13.385 1.00 97.69 95 ILE A C 1
ATOM 707 O O . ILE A 1 95 ? -8.040 2.468 12.959 1.00 97.69 95 ILE A O 1
ATOM 711 N N . ASN A 1 96 ? -6.850 4.352 13.199 1.00 94.12 96 ASN A N 1
ATOM 712 C CA . ASN A 1 96 ? -5.619 3.780 12.655 1.00 94.12 96 ASN A CA 1
ATOM 713 C C . ASN A 1 96 ? -4.725 3.233 13.779 1.00 94.12 96 ASN A C 1
ATOM 715 O O . ASN A 1 96 ? -4.869 3.626 14.937 1.00 94.12 96 ASN A O 1
ATOM 719 N N . ASP A 1 97 ? -3.764 2.373 13.428 1.00 95.00 97 ASP A N 1
ATOM 720 C CA . ASP A 1 97 ? -2.784 1.827 14.379 1.00 95.00 97 ASP A CA 1
ATOM 721 C C . ASP A 1 97 ? -1.822 2.873 14.968 1.00 95.00 97 ASP A C 1
ATOM 723 O O . ASP A 1 97 ? -1.168 2.598 15.968 1.00 95.00 97 ASP A O 1
ATOM 727 N N . ASP A 1 98 ? -1.783 4.077 14.394 1.00 94.31 98 ASP A N 1
ATOM 728 C CA . ASP A 1 98 ? -1.041 5.255 14.853 1.00 94.31 98 ASP A CA 1
ATOM 729 C C . ASP A 1 98 ? -1.914 6.302 15.565 1.00 94.31 98 ASP A C 1
ATOM 731 O O . ASP A 1 98 ? -1.480 7.432 15.801 1.00 94.31 98 ASP A O 1
ATOM 735 N N . THR A 1 99 ? -3.143 5.943 15.946 1.00 95.44 99 THR A N 1
ATOM 736 C CA . THR A 1 99 ? -4.025 6.808 16.740 1.00 95.44 99 THR A CA 1
ATOM 737 C C . THR A 1 99 ? -3.923 6.474 18.226 1.00 95.44 99 THR A C 1
ATOM 739 O O . THR A 1 99 ? -4.342 5.408 18.671 1.00 95.44 99 THR A O 1
ATOM 742 N N . ILE A 1 100 ? -3.397 7.411 19.011 1.00 96.88 100 ILE A N 1
ATOM 743 C CA . ILE A 1 100 ? -3.274 7.312 20.466 1.00 96.88 100 ILE A CA 1
ATOM 744 C C . ILE A 1 100 ? -4.485 7.992 21.100 1.00 96.88 100 ILE A C 1
ATOM 746 O O . ILE A 1 100 ? -4.619 9.218 21.065 1.00 96.88 100 ILE A O 1
ATOM 750 N N . ALA A 1 101 ? -5.385 7.192 21.663 1.00 97.56 101 ALA A N 1
ATOM 751 C CA . ALA A 1 101 ? -6.602 7.671 22.298 1.00 97.56 101 ALA A CA 1
ATOM 752 C C . ALA A 1 101 ? -6.280 8.473 23.566 1.00 97.56 101 ALA A C 1
ATOM 754 O O . ALA A 1 101 ? -5.485 8.041 24.404 1.00 97.56 101 ALA A O 1
ATOM 755 N N . THR A 1 102 ? -6.917 9.633 23.743 1.00 98.00 102 THR A N 1
ATOM 756 C CA . THR A 1 102 ? -6.965 10.244 25.080 1.00 98.00 102 THR A CA 1
ATOM 757 C C . THR A 1 102 ? -7.923 9.452 25.975 1.00 98.00 102 THR A C 1
ATOM 759 O O . THR A 1 102 ? -8.851 8.830 25.448 1.00 98.00 102 THR A O 1
ATOM 762 N N . PRO A 1 103 ? -7.780 9.511 27.316 1.00 98.31 103 PRO A N 1
ATOM 763 C CA . PRO A 1 103 ? -8.671 8.783 28.222 1.00 98.31 103 PRO A CA 1
ATOM 764 C C . PRO A 1 103 ? -10.166 9.058 27.982 1.00 98.31 103 PRO A C 1
ATOM 766 O O . PRO A 1 103 ? -10.990 8.164 28.135 1.00 98.31 103 PRO A O 1
ATOM 769 N N . GLY A 1 104 ? -10.526 10.272 27.549 1.00 98.12 104 GLY A N 1
ATOM 770 C CA . GLY A 1 104 ? -11.914 10.657 27.268 1.00 98.12 104 GLY A CA 1
ATOM 771 C C . GLY A 1 104 ? -12.426 10.335 25.858 1.00 98.12 104 GLY A C 1
ATOM 772 O O . GLY A 1 104 ? -13.624 10.469 25.619 1.00 98.12 104 GLY A O 1
ATOM 773 N N . MET A 1 105 ? -11.568 9.909 24.920 1.00 98.44 105 MET A N 1
ATOM 774 C CA . MET A 1 105 ? -11.925 9.790 23.496 1.00 98.44 105 MET A CA 1
ATOM 775 C C . MET A 1 105 ? -13.095 8.828 23.258 1.00 98.44 105 MET A C 1
ATOM 777 O O . MET A 1 105 ? -14.039 9.148 22.536 1.00 98.44 105 MET A O 1
ATOM 781 N N . VAL A 1 106 ? -13.038 7.643 23.872 1.00 98.38 106 VAL A N 1
ATOM 782 C CA . VAL A 1 106 ? -14.053 6.596 23.689 1.00 98.38 106 VAL A CA 1
ATOM 783 C C . VAL A 1 106 ? -15.378 7.006 24.336 1.00 98.38 106 VAL A C 1
ATOM 785 O O . VAL A 1 106 ? -16.428 6.889 23.703 1.00 98.38 106 VAL A O 1
ATOM 788 N N . ALA A 1 107 ? -15.333 7.553 25.557 1.00 98.31 107 ALA A N 1
ATOM 789 C CA . ALA A 1 107 ? -16.513 8.069 26.251 1.00 98.31 107 ALA A CA 1
ATOM 790 C C . ALA A 1 107 ? -17.218 9.166 25.442 1.00 98.31 107 ALA A C 1
ATOM 792 O O . ALA A 1 107 ? -18.444 9.165 25.336 1.00 98.31 107 ALA A O 1
ATOM 793 N N . ALA A 1 108 ? -16.448 10.071 24.830 1.00 98.44 108 ALA A N 1
ATOM 794 C CA . ALA A 1 108 ? -16.984 11.137 23.995 1.00 98.44 108 ALA A CA 1
ATOM 795 C C . ALA A 1 108 ? -17.695 10.583 22.749 1.00 98.44 108 ALA A C 1
ATOM 797 O O . ALA A 1 108 ? -18.797 11.025 22.434 1.00 98.44 108 ALA A O 1
ATOM 798 N N . HIS A 1 109 ? -17.147 9.554 22.089 1.00 98.50 109 HIS A N 1
ATOM 799 C CA . HIS A 1 109 ? -17.830 8.919 20.956 1.00 98.50 109 HIS A CA 1
ATOM 800 C C . HIS A 1 109 ? -19.165 8.284 21.364 1.00 98.50 109 HIS A C 1
ATOM 802 O O . HIS A 1 109 ? -20.170 8.479 20.675 1.00 98.50 109 HIS A O 1
ATOM 808 N N . LEU A 1 110 ? -19.198 7.562 22.490 1.00 98.25 110 LEU A N 1
ATOM 809 C CA . LEU A 1 110 ? -20.434 6.976 23.019 1.00 98.25 110 LEU A CA 1
ATOM 810 C C . LEU A 1 110 ? -21.462 8.062 23.366 1.00 98.25 110 LEU A C 1
ATOM 812 O O . LEU A 1 110 ? -22.621 7.972 22.958 1.00 98.25 110 LEU A O 1
ATOM 816 N N . ALA A 1 111 ? -21.035 9.133 24.042 1.00 98.06 111 ALA A N 1
ATOM 817 C CA . ALA A 1 111 ? -21.889 10.274 24.364 1.00 98.06 111 ALA A CA 1
ATOM 818 C C . ALA A 1 111 ? -22.424 10.976 23.102 1.00 98.06 111 ALA A C 1
ATOM 820 O O . ALA A 1 111 ? -23.601 11.339 23.046 1.00 98.06 111 ALA A O 1
ATOM 821 N N . GLY A 1 112 ? -21.594 11.110 22.064 1.00 97.62 112 GLY A N 1
ATOM 822 C CA . GLY A 1 112 ? -21.968 11.686 20.776 1.00 97.62 112 GLY A CA 1
ATOM 823 C C . GLY A 1 112 ? -23.087 10.910 20.077 1.00 97.62 112 GLY A C 1
ATOM 824 O O . GLY A 1 112 ? -24.015 11.530 19.549 1.00 97.62 112 GLY A O 1
ATOM 825 N N . HIS A 1 113 ? -23.046 9.571 20.125 1.00 98.12 113 HIS A N 1
ATOM 826 C CA . HIS A 1 113 ? -24.119 8.701 19.616 1.00 98.12 113 HIS A CA 1
ATOM 827 C C . HIS A 1 113 ? -25.342 8.659 20.532 1.00 98.12 113 HIS A C 1
ATOM 829 O O . HIS A 1 113 ? -26.461 8.599 20.031 1.00 98.12 113 HIS A O 1
ATOM 835 N N . ALA A 1 114 ? -25.171 8.753 21.851 1.00 97.31 114 ALA A N 1
ATOM 836 C CA . ALA A 1 114 ? -26.297 8.871 22.778 1.00 97.31 114 ALA A CA 1
ATOM 837 C C . ALA A 1 114 ? -27.087 10.174 22.549 1.00 97.31 114 ALA A C 1
ATOM 839 O O . ALA A 1 114 ? -28.316 10.178 22.593 1.00 97.31 114 ALA A O 1
ATOM 840 N N . ALA A 1 115 ? -26.389 11.273 22.245 1.00 97.25 115 ALA A N 1
ATOM 841 C CA . ALA A 1 115 ? -26.994 12.554 21.882 1.00 97.25 115 ALA A CA 1
ATOM 842 C C . ALA A 1 115 ? -27.605 12.567 20.467 1.00 97.25 115 ALA A C 1
ATOM 844 O O . ALA A 1 115 ? -28.381 13.467 20.150 1.00 97.25 115 ALA A O 1
ATOM 845 N N . ARG A 1 116 ? -27.244 11.593 19.621 1.00 97.12 116 ARG A N 1
ATOM 846 C CA . ARG A 1 116 ? -27.703 11.446 18.232 1.00 97.12 116 ARG A CA 1
ATOM 847 C C . ARG A 1 116 ? -28.151 10.008 17.972 1.00 97.12 116 ARG A C 1
ATOM 849 O O . ARG A 1 116 ? -27.429 9.239 17.323 1.00 97.12 116 ARG A O 1
ATOM 856 N N . PRO A 1 117 ? -29.310 9.603 18.519 1.00 96.06 117 PRO A N 1
ATOM 857 C CA . PRO A 1 117 ? -29.786 8.227 18.429 1.00 96.06 117 PRO A CA 1
ATOM 858 C C . PRO A 1 117 ? -30.188 7.818 17.004 1.00 96.06 117 PRO A C 1
ATOM 860 O O . PRO A 1 117 ? -30.440 6.637 16.763 1.00 96.06 117 PRO A O 1
ATOM 863 N N . GLU A 1 118 ? -30.249 8.755 16.055 1.00 97.38 118 GLU A N 1
ATOM 864 C CA . GLU A 1 118 ? -30.650 8.500 14.676 1.00 97.38 118 GLU A CA 1
ATOM 865 C C . GLU A 1 118 ? -29.723 7.474 13.991 1.00 97.38 118 GLU A C 1
ATOM 867 O O . GLU A 1 118 ? -28.496 7.538 14.147 1.00 97.38 118 GLU A O 1
ATOM 872 N N . PRO A 1 119 ? -30.278 6.505 13.236 1.00 96.31 119 PRO A N 1
ATOM 873 C CA . PRO A 1 119 ? -29.520 5.381 12.679 1.00 96.31 119 PRO A CA 1
ATOM 874 C C . PRO A 1 119 ? -28.471 5.794 11.633 1.00 96.31 119 PRO A C 1
ATOM 876 O O . PRO A 1 119 ? -27.540 5.039 11.379 1.00 96.31 119 PRO A O 1
ATOM 879 N N . ASP A 1 120 ? -28.610 6.980 11.047 1.00 97.50 120 ASP A N 1
ATOM 880 C CA . ASP A 1 120 ? -27.791 7.559 9.980 1.00 97.50 120 ASP A CA 1
ATOM 881 C C . ASP A 1 120 ? -26.661 8.474 10.485 1.00 97.50 120 ASP A C 1
ATOM 883 O O . ASP A 1 120 ? -25.908 9.010 9.673 1.00 97.50 120 ASP A O 1
ATOM 887 N N . ALA A 1 121 ? -26.519 8.660 11.802 1.00 98.12 121 ALA A N 1
ATOM 888 C CA . ALA A 1 121 ? -25.510 9.547 12.378 1.00 98.12 121 ALA A CA 1
ATOM 889 C C . ALA A 1 121 ? -24.140 8.866 12.572 1.00 98.12 121 ALA A C 1
ATOM 891 O O . ALA A 1 121 ? -24.041 7.808 13.203 1.00 98.12 121 ALA A O 1
ATOM 892 N N . GLY A 1 122 ? -23.074 9.523 12.106 1.00 98.38 122 GLY A N 1
ATOM 893 C CA . GLY A 1 122 ? -21.676 9.231 12.441 1.00 98.38 122 GLY A CA 1
ATOM 894 C C . GLY A 1 122 ? -20.980 10.399 13.139 1.00 98.38 122 GLY A C 1
ATOM 895 O O . GLY A 1 122 ? -21.346 11.553 12.924 1.00 98.38 122 GLY A O 1
ATOM 896 N N . ILE A 1 123 ? -19.964 10.109 13.953 1.00 98.50 123 ILE A N 1
ATOM 897 C CA . ILE A 1 123 ? -19.206 11.093 14.738 1.00 98.50 123 ILE A CA 1
ATOM 898 C C . ILE A 1 123 ? -17.723 11.025 14.358 1.00 98.50 123 ILE A C 1
ATOM 900 O O . ILE A 1 123 ? -17.047 10.047 14.683 1.00 98.50 123 ILE A O 1
ATOM 904 N N . LEU A 1 124 ? -17.219 12.067 13.697 1.00 97.94 124 LEU A N 1
ATOM 905 C CA . LEU A 1 124 ? -15.794 12.304 13.474 1.00 97.94 124 LEU A CA 1
ATOM 906 C C . LEU A 1 124 ? -15.190 12.979 14.709 1.00 97.94 124 LEU A C 1
ATOM 908 O O . LEU A 1 124 ? -15.611 14.075 15.084 1.00 97.94 124 LEU A O 1
ATOM 912 N N . GLY A 1 125 ? -14.170 12.351 15.282 1.00 96.00 125 GLY A N 1
ATOM 913 C CA . GLY A 1 125 ? -13.369 12.901 16.363 1.00 96.00 125 GLY A CA 1
ATOM 914 C C . GLY A 1 125 ? -12.186 13.730 15.879 1.00 96.00 125 GLY A C 1
ATOM 915 O O . GLY A 1 125 ? -11.737 13.627 14.733 1.00 96.00 125 GLY A O 1
ATOM 916 N N . ARG A 1 126 ? -11.668 14.576 16.769 1.00 93.94 126 ARG A N 1
ATOM 917 C CA . ARG A 1 126 ? -10.493 15.409 16.510 1.00 93.94 126 ARG A CA 1
ATOM 918 C C . ARG A 1 126 ? -9.220 14.595 16.684 1.00 93.94 126 ARG A C 1
ATOM 920 O O . ARG A 1 126 ? -8.961 14.068 17.758 1.00 93.94 126 ARG A O 1
ATOM 927 N N . VAL A 1 127 ? -8.367 14.597 15.667 1.00 92.12 127 VAL A N 1
ATOM 928 C CA . VAL A 1 127 ? -7.019 14.031 15.765 1.00 92.12 127 VAL A CA 1
ATOM 929 C C . VAL A 1 127 ? -5.993 15.126 15.497 1.00 92.12 127 VAL A C 1
ATOM 931 O O . VAL A 1 127 ? -6.115 15.872 14.528 1.00 92.12 127 VAL A O 1
ATOM 934 N N . VAL A 1 128 ? -4.998 15.254 16.372 1.00 90.69 128 VAL A N 1
ATOM 935 C CA . VAL A 1 128 ? -3.903 16.232 16.233 1.00 90.69 128 VAL A CA 1
ATOM 936 C C . VAL A 1 128 ? -2.551 15.539 16.315 1.00 90.69 128 VAL A C 1
ATOM 938 O O . VAL A 1 128 ? -2.457 14.434 16.846 1.00 90.69 128 VAL A O 1
ATOM 941 N N . LEU A 1 129 ? -1.493 16.170 15.805 1.00 89.88 129 LEU A N 1
ATOM 942 C CA . LEU A 1 129 ? -0.143 15.623 15.948 1.00 89.88 129 LEU A CA 1
ATOM 943 C C . LEU A 1 129 ? 0.200 15.396 17.430 1.00 89.88 129 LEU A C 1
ATOM 945 O O . LEU A 1 129 ? -0.079 16.251 18.278 1.00 89.88 129 LEU A O 1
ATOM 949 N N . LYS A 1 130 ? 0.806 14.247 17.743 1.00 90.06 130 LYS A N 1
ATOM 950 C CA . LYS A 1 130 ? 1.258 13.943 19.102 1.00 90.06 130 LYS A CA 1
ATOM 951 C C . LYS A 1 130 ? 2.263 15.014 19.582 1.00 90.06 130 LYS A C 1
ATOM 953 O O . LYS A 1 130 ? 3.166 15.362 18.819 1.00 90.06 130 LYS A O 1
ATOM 958 N N . PRO A 1 131 ? 2.127 15.571 20.805 1.00 87.44 131 PRO A N 1
ATOM 959 C CA . PRO A 1 131 ? 2.900 16.750 21.228 1.00 87.44 131 PRO A CA 1
ATOM 960 C C . PRO A 1 131 ? 4.429 16.593 21.251 1.00 87.44 131 PRO A C 1
ATOM 962 O O . PRO A 1 131 ? 5.145 17.590 21.199 1.00 87.44 131 PRO A O 1
ATOM 965 N N . ASP A 1 132 ? 4.931 15.365 21.367 1.00 88.44 132 ASP A N 1
ATOM 966 C CA . ASP A 1 132 ? 6.356 15.019 21.366 1.00 88.44 132 ASP A CA 1
ATOM 967 C C . ASP A 1 132 ? 6.955 14.912 19.953 1.00 88.44 132 ASP A C 1
ATOM 969 O O . ASP A 1 132 ? 8.179 14.903 19.812 1.00 88.44 132 ASP A O 1
ATOM 973 N N . ILE A 1 133 ? 6.128 14.903 18.903 1.00 87.06 133 ILE A N 1
ATOM 974 C CA . ILE A 1 133 ? 6.586 14.931 17.514 1.00 87.06 133 ILE A CA 1
ATOM 975 C C . ILE A 1 133 ? 6.766 16.388 17.066 1.00 87.06 133 ILE A C 1
ATOM 977 O O . ILE A 1 133 ? 5.801 17.160 17.034 1.00 87.06 133 ILE A O 1
ATOM 981 N N . PRO A 1 134 ? 7.976 16.798 16.641 1.00 85.06 134 PRO A N 1
ATOM 982 C CA . PRO A 1 134 ? 8.190 18.143 16.132 1.00 85.06 134 PRO A CA 1
ATOM 983 C C . PRO A 1 134 ? 7.357 18.412 14.877 1.00 85.06 134 PRO A C 1
ATOM 985 O O . PRO A 1 134 ? 7.460 17.706 13.870 1.00 85.06 134 PRO A O 1
ATOM 988 N N . MET A 1 135 ? 6.587 19.500 14.902 1.00 85.12 135 MET A N 1
ATOM 989 C CA . MET A 1 135 ? 5.877 19.983 13.722 1.00 85.12 135 MET A CA 1
ATOM 990 C C . MET A 1 135 ? 6.871 20.285 12.594 1.00 85.12 135 MET A C 1
ATOM 992 O O . MET A 1 135 ? 7.839 21.031 12.767 1.00 85.12 135 MET A O 1
ATOM 996 N N . THR A 1 136 ? 6.597 19.748 11.407 1.00 85.31 136 THR A N 1
ATOM 997 C CA . THR A 1 136 ? 7.368 20.026 10.187 1.00 85.31 136 THR A CA 1
ATOM 998 C C . THR A 1 136 ? 6.442 20.502 9.073 1.00 85.31 136 THR A C 1
ATOM 1000 O O . THR A 1 136 ? 5.219 20.351 9.140 1.00 85.31 136 THR A O 1
ATOM 1003 N N . ALA A 1 137 ? 7.015 21.066 8.008 1.00 83.12 137 ALA A N 1
ATOM 1004 C CA . ALA A 1 137 ? 6.224 21.488 6.860 1.00 83.12 137 ALA A CA 1
ATOM 1005 C C . ALA A 1 137 ? 5.383 20.339 6.250 1.00 83.12 137 ALA A C 1
ATOM 1007 O O . ALA A 1 137 ? 4.200 20.576 5.995 1.00 83.12 137 ALA A O 1
ATOM 1008 N N . PRO A 1 138 ? 5.901 19.100 6.084 1.00 84.69 138 PRO A N 1
ATOM 1009 C CA . PRO A 1 138 ? 5.076 17.943 5.732 1.00 84.69 138 PRO A CA 1
ATOM 1010 C C . PRO A 1 138 ? 3.873 17.696 6.653 1.00 84.69 138 PRO A C 1
ATOM 1012 O O . PRO A 1 138 ? 2.756 17.598 6.146 1.00 84.69 138 PRO A O 1
ATOM 1015 N N . HIS A 1 139 ? 4.060 17.675 7.979 1.00 84.94 139 HIS A N 1
ATOM 1016 C CA . HIS A 1 139 ? 2.956 17.477 8.934 1.00 84.94 139 HIS A CA 1
ATOM 1017 C C . HIS A 1 139 ? 1.852 18.524 8.756 1.00 84.94 139 HIS A C 1
ATOM 1019 O O . HIS A 1 139 ? 0.668 18.196 8.678 1.00 84.94 139 HIS A O 1
ATOM 1025 N N . SER A 1 140 ? 2.251 19.788 8.597 1.00 78.38 140 SER A N 1
ATOM 1026 C CA . SER A 1 140 ? 1.316 20.905 8.445 1.00 78.38 140 SER A CA 1
ATOM 1027 C C . SER A 1 140 ? 0.492 20.878 7.149 1.00 78.38 140 SER A C 1
ATOM 1029 O O . SER A 1 140 ? -0.476 21.628 7.036 1.00 78.38 140 SER A O 1
ATOM 1031 N N . LEU A 1 141 ? 0.869 20.047 6.170 1.00 76.25 141 LEU A N 1
ATOM 1032 C CA . LEU A 1 141 ? 0.113 19.825 4.934 1.00 76.25 141 LEU A CA 1
ATOM 1033 C C . LEU A 1 141 ? -0.790 18.588 4.994 1.00 76.25 141 LEU A C 1
ATOM 1035 O O . LEU A 1 141 ? -1.673 18.476 4.148 1.00 76.25 141 LEU A O 1
ATOM 1039 N N . HIS A 1 142 ? -0.568 17.676 5.944 1.00 69.12 142 HIS A N 1
ATOM 1040 C CA . HIS A 1 142 ? -1.255 16.386 5.984 1.00 69.12 142 HIS A CA 1
ATOM 1041 C C . HIS A 1 142 ? -2.400 16.333 7.007 1.00 69.12 142 HIS A C 1
ATOM 1043 O O . HIS A 1 142 ? -3.495 15.950 6.619 1.00 69.12 142 HIS A O 1
ATOM 1049 N N . PHE A 1 143 ? -2.202 16.767 8.263 1.00 64.62 143 PHE A N 1
ATOM 1050 C CA . PHE A 1 143 ? -3.204 16.558 9.330 1.00 64.62 143 PHE A CA 1
ATOM 1051 C C . PHE A 1 143 ? -3.723 17.835 9.998 1.00 64.62 143 PHE A C 1
ATOM 1053 O O . PHE A 1 143 ? -4.919 18.121 9.925 1.00 64.62 143 PHE A O 1
ATOM 1060 N N . ASP A 1 144 ? -2.850 18.652 10.589 1.00 56.66 144 ASP A N 1
ATOM 1061 C CA . ASP A 1 144 ? -3.292 19.793 11.411 1.00 56.66 144 ASP A CA 1
ATOM 1062 C C . ASP A 1 144 ? -4.099 20.840 10.628 1.00 56.66 144 ASP A C 1
ATOM 1064 O O . ASP A 1 144 ? -5.019 21.462 11.160 1.00 56.66 144 ASP A O 1
ATOM 1068 N N . HIS A 1 145 ? -3.809 21.020 9.336 1.00 59.09 145 HIS A N 1
ATOM 1069 C CA . HIS A 1 145 ? -4.583 21.940 8.505 1.00 59.09 145 HIS A CA 1
ATOM 1070 C C . HIS A 1 145 ? -5.995 21.423 8.190 1.00 59.09 145 HIS A C 1
ATOM 1072 O O . HIS A 1 145 ? -6.906 22.232 8.010 1.00 59.09 145 HIS A O 1
ATOM 1078 N N . MET A 1 146 ? -6.196 20.100 8.142 1.00 75.44 146 MET A N 1
ATOM 1079 C CA . MET A 1 146 ? -7.505 19.523 7.832 1.00 75.44 146 MET A CA 1
ATOM 1080 C C . MET A 1 146 ? -8.491 19.770 8.973 1.00 75.44 146 MET A C 1
ATOM 1082 O O . MET A 1 146 ? -9.556 20.341 8.741 1.00 75.44 146 MET A O 1
ATOM 1086 N N . TYR A 1 147 ? -8.107 19.441 10.210 1.00 83.00 147 TYR A N 1
ATOM 1087 C CA . TYR A 1 147 ? -8.960 19.650 11.384 1.00 83.00 147 TYR A CA 1
ATOM 1088 C C . TYR A 1 147 ? -9.172 21.135 11.703 1.00 83.00 147 TYR A C 1
ATOM 1090 O O . TYR A 1 147 ? -10.283 21.533 12.047 1.00 83.00 147 TYR A O 1
ATOM 1098 N N . ALA A 1 148 ? -8.166 21.988 11.475 1.00 81.31 148 ALA A N 1
ATOM 1099 C CA . ALA A 1 148 ? -8.335 23.439 11.584 1.00 81.31 148 ALA A CA 1
ATOM 1100 C C . ALA A 1 148 ? -9.394 23.998 10.607 1.00 81.31 148 ALA A C 1
ATOM 1102 O O . ALA A 1 148 ? -10.029 25.009 10.892 1.00 81.31 148 ALA A O 1
ATOM 1103 N N . SER A 1 149 ? -9.619 23.354 9.454 1.00 82.31 149 SER A N 1
ATOM 1104 C CA . SER A 1 149 ? -10.600 23.815 8.454 1.00 82.31 149 SER A CA 1
ATOM 1105 C C . SER A 1 149 ? -12.066 23.514 8.813 1.00 82.31 149 SER A C 1
ATOM 1107 O O . SER A 1 149 ? -12.990 24.110 8.235 1.00 82.31 149 SER A O 1
ATOM 1109 N N . ILE A 1 150 ? -12.277 22.605 9.769 1.00 88.56 150 ILE A N 1
ATOM 1110 C CA . ILE A 1 150 ? -13.596 22.182 10.259 1.00 88.56 150 ILE A CA 1
ATOM 1111 C C . ILE A 1 150 ? -13.882 22.634 11.691 1.00 88.56 150 ILE A C 1
ATOM 1113 O O . ILE A 1 150 ? -14.958 22.355 12.215 1.00 88.56 150 ILE A O 1
ATOM 1117 N N . GLU A 1 151 ? -12.958 23.364 12.314 1.00 84.81 151 GLU A N 1
ATOM 1118 C CA . GLU A 1 151 ? -13.153 23.920 13.647 1.00 84.81 151 GLU A CA 1
ATOM 1119 C C . GLU A 1 151 ? -14.418 24.796 13.698 1.00 84.81 151 GLU A C 1
ATOM 1121 O O . GLU A 1 151 ? -14.684 25.606 12.807 1.00 84.81 151 GLU A O 1
ATOM 1126 N N . GLY A 1 152 ? -15.243 24.580 14.726 1.00 84.50 152 GLY A N 1
ATOM 1127 C CA . GLY A 1 152 ? -16.527 25.264 14.900 1.00 84.50 152 GLY A CA 1
ATOM 1128 C C . GLY A 1 152 ? -17.680 24.742 14.032 1.00 84.50 152 GLY A C 1
ATOM 1129 O O . GLY A 1 152 ? -18.788 25.266 14.137 1.00 84.50 152 GLY A O 1
ATOM 1130 N N . ARG A 1 153 ? -17.471 23.719 13.192 1.00 89.44 153 ARG A N 1
ATOM 1131 C CA . ARG A 1 153 ? -18.564 23.045 12.472 1.00 89.44 153 ARG A CA 1
ATOM 1132 C C . ARG A 1 153 ? -19.183 21.957 13.340 1.00 89.44 153 ARG A C 1
ATOM 1134 O O . ARG A 1 153 ? -18.476 21.271 14.065 1.00 89.44 153 ARG A O 1
ATOM 1141 N N . THR A 1 154 ? -20.495 21.774 13.226 1.00 90.38 154 THR A N 1
ATOM 1142 C CA . THR A 1 154 ? -21.217 20.693 13.919 1.00 90.38 154 THR A CA 1
ATOM 1143 C C . THR A 1 154 ? -21.544 19.540 12.981 1.00 90.38 154 THR A C 1
ATOM 1145 O O . THR A 1 154 ? -21.366 18.386 13.350 1.00 90.38 154 THR A O 1
ATOM 1148 N N . GLU A 1 155 ? -22.007 19.841 11.769 1.00 96.06 155 GLU A N 1
ATOM 1149 C CA . GLU A 1 155 ? -22.304 18.857 10.727 1.00 96.06 155 GLU A CA 1
ATOM 1150 C C . GLU A 1 155 ? -21.307 19.017 9.578 1.00 96.06 155 GLU A C 1
ATOM 1152 O O . GLU A 1 155 ? -20.903 20.131 9.218 1.00 96.06 155 GLU A O 1
ATOM 1157 N N . LEU A 1 156 ? -20.876 17.884 9.043 1.00 96.00 156 LEU A N 1
ATOM 1158 C CA . LEU A 1 156 ? -19.832 17.756 8.051 1.00 96.00 156 LEU A CA 1
ATOM 1159 C C . LEU A 1 156 ? -20.371 17.091 6.792 1.00 96.00 156 LEU A C 1
ATOM 1161 O O . LEU A 1 156 ? -21.318 16.313 6.788 1.00 96.00 156 LEU A O 1
ATOM 1165 N N . GLU A 1 157 ? -19.688 17.388 5.701 1.00 94.25 157 GLU A N 1
ATOM 1166 C CA . GLU A 1 157 ? -19.921 16.754 4.414 1.00 94.25 157 GLU A CA 1
ATOM 1167 C C . GLU A 1 157 ? -19.128 15.451 4.290 1.00 94.25 157 GLU A C 1
ATOM 1169 O O . GLU A 1 157 ? -18.075 15.299 4.911 1.00 94.25 157 GLU A O 1
ATOM 1174 N N . TRP A 1 158 ? -19.558 14.581 3.378 1.00 94.25 158 TRP A N 1
ATOM 1175 C CA . TRP A 1 158 ? -18.960 13.272 3.080 1.00 94.25 158 TRP A CA 1
ATOM 1176 C C . TRP A 1 158 ? -17.430 13.238 2.913 1.00 94.25 158 TRP A C 1
ATOM 1178 O O . TRP A 1 158 ? -16.793 12.235 3.211 1.00 94.25 158 TRP A O 1
ATOM 1188 N N . HIS A 1 159 ? -16.814 14.330 2.454 1.00 92.81 159 HIS A N 1
ATOM 1189 C CA . HIS A 1 159 ? -15.365 14.420 2.233 1.00 92.81 159 HIS A CA 1
ATOM 1190 C C . HIS A 1 159 ? -14.547 14.584 3.525 1.00 92.81 159 HIS A C 1
ATOM 1192 O O . HIS A 1 159 ? -13.324 14.694 3.453 1.00 92.81 159 HIS A O 1
ATOM 1198 N N . HIS A 1 160 ? -15.214 14.607 4.681 1.00 94.50 160 HIS A N 1
ATOM 1199 C CA . HIS A 1 160 ? -14.598 14.545 6.006 1.00 94.50 160 HIS A CA 1
ATOM 1200 C C . HIS A 1 160 ? -14.746 13.167 6.664 1.00 94.50 160 HIS A C 1
ATOM 1202 O O . HIS A 1 160 ? -14.482 13.033 7.855 1.00 94.50 160 HIS A O 1
ATOM 1208 N N . PHE A 1 161 ? -15.212 12.150 5.931 1.00 96.06 161 PHE A N 1
ATOM 1209 C CA . PHE A 1 161 ? -15.271 10.778 6.428 1.00 96.06 161 PHE A CA 1
ATOM 1210 C C . PHE A 1 161 ? -13.838 10.237 6.553 1.00 96.06 161 PHE A C 1
ATOM 1212 O O . PHE A 1 161 ? -13.329 9.610 5.633 1.00 96.06 161 PHE A O 1
ATOM 1219 N N . TRP A 1 162 ? -13.166 10.562 7.658 1.00 94.31 162 TRP A N 1
ATOM 1220 C CA . TRP A 1 162 ? -11.774 10.203 7.925 1.00 94.31 162 TRP A CA 1
ATOM 1221 C C . TRP A 1 162 ? -11.716 9.134 9.005 1.00 94.31 162 TRP A C 1
ATOM 1223 O O . TRP A 1 162 ? -12.083 9.377 10.151 1.00 94.31 162 TRP A O 1
ATOM 1233 N N . THR A 1 163 ? -11.229 7.947 8.662 1.00 94.81 163 THR A N 1
ATOM 1234 C CA . THR A 1 163 ? -11.217 6.786 9.571 1.00 94.81 163 THR A CA 1
ATOM 1235 C C . THR A 1 163 ? -10.121 6.829 10.639 1.00 94.81 163 THR A C 1
ATOM 1237 O O . THR A 1 163 ? -9.861 5.821 11.284 1.00 94.81 163 THR A O 1
ATOM 1240 N N . THR A 1 164 ? -9.452 7.969 10.814 1.00 90.69 164 THR A N 1
ATOM 1241 C CA . THR A 1 164 ? -8.447 8.191 11.865 1.00 90.69 164 THR A CA 1
ATOM 1242 C C . THR A 1 164 ? -9.075 8.241 13.253 1.00 90.69 164 THR A C 1
ATOM 1244 O O . THR A 1 164 ? -8.448 7.827 14.217 1.00 90.69 164 THR A O 1
ATOM 1247 N N . SER A 1 165 ? -10.312 8.731 13.362 1.00 95.31 165 SER A N 1
ATOM 1248 C CA . SER A 1 165 ? -11.130 8.665 14.576 1.00 95.31 165 SER A CA 1
ATOM 1249 C C . SER A 1 165 ? -12.588 8.911 14.201 1.00 95.31 165 SER A C 1
ATOM 1251 O O . 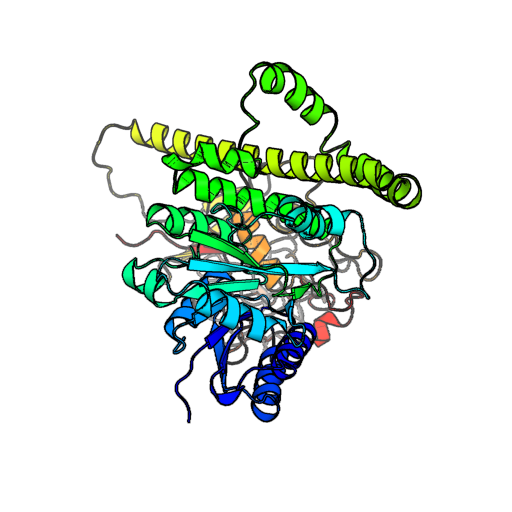SER A 1 165 ? -13.055 10.049 14.170 1.00 95.31 165 SER A O 1
ATOM 1253 N N . LEU A 1 166 ? -13.297 7.857 13.802 1.00 98.12 166 LEU A N 1
ATOM 1254 C CA . LEU A 1 166 ? -14.654 7.974 13.271 1.00 98.12 166 LEU A CA 1
ATOM 1255 C C . LEU A 1 166 ? -15.531 6.830 13.746 1.00 98.12 166 LEU A C 1
ATOM 1257 O O . LEU A 1 166 ? -15.272 5.671 13.427 1.00 98.12 166 LEU A O 1
ATOM 1261 N N . SER A 1 167 ? -16.609 7.167 14.449 1.00 98.62 167 SER A N 1
ATOM 1262 C CA . SER A 1 167 ? -17.600 6.185 14.879 1.00 98.62 167 SER A CA 1
ATOM 1263 C C . SER A 1 167 ? -18.894 6.271 14.083 1.00 98.62 167 SER A C 1
ATOM 1265 O O . SER A 1 167 ? -19.381 7.352 13.753 1.00 98.62 167 SER A O 1
ATOM 1267 N N . VAL A 1 168 ? -19.482 5.115 13.801 1.00 98.56 168 VAL A N 1
ATOM 1268 C CA . VAL A 1 168 ? -20.714 4.959 13.023 1.00 98.56 168 VAL A CA 1
ATOM 1269 C C . VAL A 1 168 ? -21.608 3.895 13.652 1.00 98.56 168 VAL A C 1
ATOM 1271 O O . VAL A 1 168 ? -21.152 3.076 14.448 1.00 98.56 168 VAL A O 1
ATOM 1274 N N . LYS A 1 169 ? -22.881 3.862 13.257 1.00 98.19 169 LYS A N 1
ATOM 1275 C CA . LYS A 1 169 ? -23.791 2.762 13.592 1.00 98.19 169 LYS A CA 1
ATOM 1276 C C . LYS A 1 169 ? -23.643 1.644 12.560 1.00 98.19 169 LYS A C 1
ATOM 1278 O O . LYS A 1 169 ? -23.938 1.845 11.381 1.00 98.19 169 LYS A O 1
ATOM 1283 N N . GLY A 1 170 ? -23.209 0.460 12.995 1.00 96.81 170 GLY A N 1
ATOM 1284 C CA . GLY A 1 170 ? -22.922 -0.667 12.096 1.00 96.81 170 GLY A CA 1
ATOM 1285 C C . GLY A 1 170 ? -24.137 -1.125 11.283 1.00 96.81 170 GLY A C 1
ATOM 1286 O O . GLY A 1 170 ? -24.021 -1.462 10.104 1.00 96.81 170 GLY A O 1
ATOM 1287 N N . ALA A 1 171 ? -25.328 -1.028 11.880 1.00 96.88 171 ALA A N 1
ATOM 1288 C CA . ALA A 1 171 ? -26.592 -1.363 11.229 1.00 96.88 171 ALA A CA 1
ATOM 1289 C C . ALA A 1 171 ? -26.835 -0.568 9.933 1.00 96.88 171 ALA A C 1
ATOM 1291 O O . ALA A 1 171 ? -27.391 -1.119 8.987 1.00 96.88 171 ALA A O 1
ATOM 1292 N N . PHE A 1 172 ? -26.381 0.690 9.848 1.00 97.62 172 PHE A N 1
ATOM 1293 C CA . PHE A 1 172 ? -26.547 1.508 8.642 1.00 97.62 172 PHE A CA 1
ATOM 1294 C C . PHE A 1 172 ? -25.750 0.939 7.459 1.00 97.62 172 PHE A C 1
ATOM 1296 O O . PHE A 1 172 ? -26.273 0.792 6.356 1.00 97.62 172 PHE A O 1
ATOM 1303 N N . PHE A 1 173 ? -24.498 0.536 7.696 1.00 96.75 173 PHE A N 1
ATOM 1304 C CA . PHE A 1 173 ? -23.660 -0.108 6.680 1.00 96.75 173 PHE A CA 1
ATOM 1305 C C . PHE A 1 173 ? -24.272 -1.427 6.210 1.00 96.75 173 PHE A C 1
ATOM 1307 O O . PHE A 1 173 ? -24.367 -1.678 5.008 1.00 96.75 173 PHE A O 1
ATOM 1314 N N . GLN A 1 174 ? -24.721 -2.249 7.161 1.00 95.38 174 GLN A N 1
ATOM 1315 C CA . GLN A 1 174 ? -25.317 -3.556 6.890 1.00 95.38 174 GLN A CA 1
ATOM 1316 C C . GLN A 1 174 ? -26.622 -3.434 6.097 1.00 95.38 174 GLN A C 1
ATOM 1318 O O . GLN A 1 174 ? -26.797 -4.130 5.100 1.00 95.38 174 GLN A O 1
ATOM 1323 N N . GLN A 1 175 ? -27.508 -2.516 6.496 1.00 96.50 175 GLN A N 1
ATOM 1324 C CA . GLN A 1 175 ? -28.783 -2.262 5.825 1.00 96.50 175 GLN A CA 1
ATOM 1325 C C . GLN A 1 175 ? -28.596 -1.883 4.352 1.00 96.50 175 GLN A C 1
ATOM 1327 O O . GLN A 1 175 ? -29.382 -2.303 3.503 1.00 96.50 175 GLN A O 1
ATOM 1332 N N . HIS A 1 176 ? -27.568 -1.091 4.045 1.00 96.19 176 HIS A N 1
ATOM 1333 C CA . HIS A 1 176 ? -27.300 -0.615 2.690 1.00 96.19 176 HIS A CA 1
ATOM 1334 C C . HIS A 1 176 ? -26.302 -1.485 1.911 1.00 96.19 176 HIS A C 1
ATOM 1336 O O . HIS A 1 176 ? -26.049 -1.210 0.740 1.00 96.19 176 HIS A O 1
ATOM 1342 N N . GLY A 1 177 ? -25.744 -2.535 2.526 1.00 95.75 177 GLY A N 1
ATOM 1343 C CA . GLY A 1 177 ? -24.736 -3.395 1.900 1.00 95.75 177 GLY A CA 1
ATOM 1344 C C . GLY A 1 177 ? -23.464 -2.640 1.501 1.00 95.75 177 GLY A C 1
ATOM 1345 O O . GLY A 1 177 ? -22.827 -2.982 0.506 1.00 95.75 177 GLY A O 1
ATOM 1346 N N . ILE A 1 178 ? -23.117 -1.580 2.235 1.00 96.25 178 ILE A N 1
ATOM 1347 C CA . ILE A 1 178 ? -21.982 -0.710 1.923 1.00 96.25 178 ILE A CA 1
ATOM 1348 C C . ILE A 1 178 ? -20.736 -1.218 2.648 1.00 96.25 178 ILE A C 1
ATOM 1350 O O . ILE A 1 178 ? -20.725 -1.382 3.863 1.00 96.25 178 ILE A O 1
ATOM 1354 N N . THR A 1 179 ? -19.663 -1.424 1.890 1.00 97.06 179 THR A N 1
ATOM 1355 C CA . THR A 1 179 ? -18.318 -1.746 2.387 1.00 97.06 179 THR A CA 1
ATOM 1356 C C . THR A 1 179 ? -17.304 -0.753 1.827 1.00 97.06 179 THR A C 1
ATOM 1358 O O . THR A 1 179 ? -17.607 -0.059 0.853 1.00 97.06 179 THR A O 1
ATOM 1361 N N . PHE A 1 180 ? -16.098 -0.691 2.392 1.00 97.44 180 PHE A N 1
ATOM 1362 C CA . PHE A 1 180 ? -14.975 0.033 1.790 1.00 97.44 180 PHE A CA 1
ATOM 1363 C C . PHE A 1 180 ? -14.601 -0.607 0.447 1.00 97.44 180 PHE A C 1
ATOM 1365 O O . PHE A 1 180 ? -14.701 -1.828 0.283 1.00 97.44 180 PHE A O 1
ATOM 1372 N N . ASP A 1 181 ? -14.182 0.200 -0.524 1.00 95.94 181 ASP A N 1
ATOM 1373 C CA . ASP A 1 181 ? -13.737 -0.300 -1.824 1.00 95.94 181 ASP A CA 1
ATOM 1374 C C . ASP A 1 181 ? -12.292 -0.810 -1.736 1.00 95.94 181 ASP A C 1
ATOM 1376 O O . ASP A 1 181 ? -11.349 -0.022 -1.698 1.00 95.94 181 ASP A O 1
ATOM 1380 N N . ALA A 1 182 ? -12.113 -2.133 -1.690 1.00 92.75 182 ALA A N 1
ATOM 1381 C CA . ALA A 1 182 ? -10.804 -2.767 -1.500 1.00 92.75 182 ALA A CA 1
ATOM 1382 C C . ALA A 1 182 ? -9.803 -2.492 -2.640 1.00 92.75 182 ALA A C 1
ATOM 1384 O O . ALA A 1 182 ? -8.593 -2.600 -2.440 1.00 92.75 182 ALA A O 1
ATOM 1385 N N . GLU A 1 183 ? -10.291 -2.090 -3.814 1.00 89.38 183 GLU A N 1
ATOM 1386 C CA . GLU A 1 183 ? -9.448 -1.725 -4.955 1.00 89.38 183 GLU A CA 1
ATOM 1387 C C . GLU A 1 183 ? -8.830 -0.322 -4.801 1.00 89.38 183 GLU A C 1
ATOM 1389 O O . GLU A 1 183 ? -7.813 -0.011 -5.430 1.00 89.38 183 GLU A O 1
ATOM 1394 N N . ILE A 1 184 ? -9.377 0.528 -3.918 1.00 88.44 184 ILE A N 1
ATOM 1395 C CA . ILE A 1 184 ? -8.738 1.789 -3.521 1.00 88.44 184 ILE A CA 1
ATOM 1396 C C . ILE A 1 184 ? -7.617 1.465 -2.532 1.00 88.44 184 ILE A C 1
ATOM 1398 O O . ILE A 1 184 ? -7.765 1.521 -1.315 1.00 88.44 184 ILE A O 1
ATOM 1402 N N . ARG A 1 185 ? -6.459 1.092 -3.080 1.00 77.00 185 ARG A N 1
ATOM 1403 C CA . ARG A 1 185 ? -5.355 0.506 -2.308 1.00 77.00 185 ARG A CA 1
ATOM 1404 C C . ARG A 1 185 ? -4.585 1.448 -1.389 1.00 77.00 185 ARG A C 1
ATOM 1406 O O . ARG A 1 185 ? -3.844 0.956 -0.542 1.00 77.00 185 ARG A O 1
ATOM 1413 N N . TYR A 1 186 ? -4.675 2.759 -1.596 1.00 76.31 186 TYR A N 1
ATOM 1414 C CA . TYR A 1 186 ? -3.819 3.717 -0.898 1.00 76.31 186 TYR A CA 1
ATOM 1415 C C . TYR A 1 186 ? -4.609 4.713 -0.047 1.00 76.31 186 TYR A C 1
ATOM 1417 O O . TYR A 1 186 ? -4.801 4.486 1.137 1.00 76.31 186 TYR A O 1
ATOM 1425 N N . LEU A 1 187 ? -5.012 5.836 -0.643 1.00 85.19 187 LEU A N 1
ATOM 1426 C CA . LEU A 1 187 ? -5.688 6.949 0.025 1.00 85.19 187 LEU A CA 1
ATOM 1427 C C . LEU A 1 187 ? -7.092 7.117 -0.550 1.00 85.19 187 LEU A C 1
ATOM 1429 O O . LEU A 1 187 ? -7.326 6.724 -1.692 1.00 85.19 187 LEU A O 1
ATOM 1433 N N . HIS A 1 188 ? -7.973 7.777 0.194 1.00 91.50 188 HIS A N 1
ATOM 1434 C CA . HIS A 1 188 ? -9.354 8.099 -0.184 1.00 91.50 188 HIS A CA 1
ATOM 1435 C C . HIS A 1 188 ? -10.368 6.949 -0.144 1.00 91.50 188 HIS A C 1
ATOM 1437 O O . HIS A 1 188 ? -11.494 7.151 -0.594 1.00 91.50 188 HIS A O 1
ATOM 1443 N N . ASP A 1 189 ? -10.029 5.769 0.386 1.00 92.94 189 ASP A N 1
ATOM 1444 C CA . ASP A 1 189 ? -11.026 4.703 0.590 1.00 92.94 189 ASP A CA 1
ATOM 1445 C C . ASP A 1 189 ? -12.107 5.121 1.600 1.00 92.94 189 ASP A C 1
ATOM 1447 O O . ASP A 1 189 ? -13.281 4.784 1.448 1.00 92.94 189 ASP A O 1
ATOM 1451 N N . ASP A 1 190 ? -11.710 5.912 2.595 1.00 94.19 190 ASP A N 1
ATOM 1452 C CA . ASP A 1 190 ? -12.553 6.474 3.643 1.00 94.19 190 ASP A CA 1
ATOM 1453 C C . ASP A 1 190 ? -13.542 7.526 3.110 1.00 94.19 190 ASP A C 1
ATOM 1455 O O . ASP A 1 190 ? -14.758 7.395 3.265 1.00 94.19 190 ASP A O 1
ATOM 1459 N N . VAL A 1 191 ? -13.063 8.538 2.390 1.00 94.62 191 VAL A N 1
ATOM 1460 C CA . VAL A 1 191 ? -13.940 9.572 1.825 1.00 94.62 191 VAL A CA 1
ATOM 1461 C C . VAL A 1 191 ? -14.790 9.053 0.663 1.00 94.62 191 VAL A C 1
ATOM 1463 O O . VAL A 1 191 ? -15.874 9.590 0.423 1.00 94.62 191 VAL A O 1
ATOM 1466 N N . GLU A 1 192 ? -14.344 8.015 -0.056 1.00 96.00 192 GLU A N 1
ATOM 1467 C CA . GLU A 1 192 ? -15.143 7.363 -1.100 1.00 96.00 192 GLU A CA 1
ATOM 1468 C C . GLU A 1 192 ? -16.349 6.644 -0.509 1.00 96.00 192 GLU A C 1
ATOM 1470 O O . GLU A 1 192 ? -17.477 6.867 -0.967 1.00 96.00 192 GLU A O 1
ATOM 1475 N N . VAL A 1 193 ? -16.147 5.861 0.557 1.00 96.81 193 VAL A N 1
ATOM 1476 C CA . VAL A 1 193 ? -17.275 5.224 1.239 1.00 96.81 193 VAL A CA 1
ATOM 1477 C C . VAL A 1 193 ? -18.187 6.278 1.868 1.00 96.81 193 VAL A C 1
ATOM 1479 O O . VAL A 1 193 ? -19.406 6.160 1.760 1.00 96.81 193 VAL A O 1
ATOM 1482 N N . GLY A 1 194 ? -17.625 7.367 2.407 1.00 96.75 194 GLY A N 1
ATOM 1483 C CA . GLY A 1 194 ? -18.382 8.525 2.884 1.00 96.75 194 GLY A CA 1
ATOM 1484 C C . GLY A 1 194 ? -19.298 9.130 1.817 1.00 96.75 194 GLY A C 1
ATOM 1485 O O . GLY A 1 194 ? -20.457 9.438 2.105 1.00 96.75 194 GLY A O 1
ATOM 1486 N N . GLN A 1 195 ? -18.819 9.261 0.571 1.00 95.75 195 GLN A N 1
ATOM 1487 C CA . GLN A 1 195 ? -19.632 9.747 -0.549 1.00 95.75 195 GLN A CA 1
ATOM 1488 C C . GLN A 1 195 ? -20.823 8.821 -0.800 1.00 95.75 195 GLN A C 1
ATOM 1490 O O . GLN A 1 195 ? -21.947 9.307 -0.902 1.00 95.75 195 GLN A O 1
ATOM 1495 N N . ARG A 1 196 ? -20.594 7.503 -0.863 1.00 96.56 196 ARG A N 1
ATOM 1496 C CA . ARG A 1 196 ? -21.666 6.516 -1.065 1.00 96.56 196 ARG A CA 1
ATOM 1497 C C . ARG A 1 196 ? -22.665 6.509 0.086 1.00 96.56 196 ARG A C 1
ATOM 1499 O O . ARG A 1 196 ? -23.863 6.482 -0.157 1.00 96.56 196 ARG A O 1
ATOM 1506 N N . LEU A 1 197 ? -22.204 6.588 1.331 1.00 97.38 197 LEU A N 1
ATOM 1507 C CA . LEU A 1 197 ? -23.081 6.633 2.504 1.00 97.38 197 LEU A CA 1
ATOM 1508 C C . LEU A 1 197 ? -24.002 7.859 2.479 1.00 97.38 197 LEU A C 1
ATOM 1510 O O . LEU A 1 197 ? -25.197 7.735 2.753 1.00 97.38 197 LEU A O 1
ATOM 1514 N N . GLN A 1 198 ? -23.483 9.032 2.104 1.00 96.06 198 GLN A N 1
ATOM 1515 C CA . GLN A 1 198 ? -24.292 10.251 2.029 1.00 96.06 198 GLN A CA 1
ATOM 1516 C C . GLN A 1 198 ? -25.393 10.157 0.954 1.00 96.06 198 GLN A C 1
ATOM 1518 O O . GLN A 1 198 ? -26.468 10.727 1.132 1.00 96.06 198 GLN A O 1
ATOM 1523 N N . GLU A 1 199 ? -25.190 9.385 -0.124 1.00 95.38 199 GLU A N 1
ATOM 1524 C CA . GLU A 1 199 ? -26.237 9.105 -1.129 1.00 95.38 199 GLU A CA 1
ATOM 1525 C C . GLU A 1 199 ? -27.437 8.344 -0.541 1.00 95.38 199 GLU A C 1
ATOM 1527 O O . GLU A 1 199 ? -28.540 8.421 -1.082 1.00 95.38 199 GLU A O 1
ATOM 1532 N N . HIS A 1 200 ? -27.236 7.663 0.589 1.00 96.88 200 HIS A N 1
ATOM 1533 C CA . HIS A 1 200 ? -28.267 6.967 1.356 1.00 96.88 200 HIS A CA 1
ATOM 1534 C C . HIS A 1 200 ? -28.745 7.754 2.587 1.00 96.88 200 HIS A C 1
ATOM 1536 O O . HIS A 1 200 ? -29.475 7.215 3.414 1.00 96.88 200 HIS A O 1
ATOM 1542 N N . GLY A 1 201 ? -28.375 9.034 2.700 1.00 97.00 201 GLY A N 1
ATOM 1543 C CA . GLY A 1 201 ? -28.826 9.920 3.772 1.00 97.00 201 GLY A CA 1
ATOM 1544 C C . GLY A 1 201 ? -27.948 9.922 5.022 1.00 97.00 201 GLY A C 1
ATOM 1545 O O . GLY A 1 201 ? -28.345 10.532 6.003 1.00 97.00 201 GLY A O 1
ATOM 1546 N N . PHE A 1 202 ? -26.768 9.294 4.999 1.00 98.31 202 PHE A N 1
ATOM 1547 C CA . PHE A 1 202 ? -25.833 9.340 6.127 1.00 98.31 202 PHE A CA 1
ATOM 1548 C C . PHE A 1 202 ? -25.417 10.774 6.477 1.00 98.31 202 PHE A C 1
ATOM 1550 O O . PHE A 1 202 ? -25.081 11.568 5.590 1.00 98.31 202 PHE A O 1
ATOM 1557 N N . ARG A 1 203 ? -25.375 11.082 7.776 1.00 98.19 203 ARG A N 1
ATOM 1558 C CA . ARG A 1 203 ? -25.028 12.399 8.319 1.00 98.19 203 ARG A CA 1
ATOM 1559 C C . ARG A 1 203 ? -23.801 12.294 9.209 1.00 98.19 203 ARG A C 1
ATOM 1561 O O . ARG A 1 203 ? -23.750 11.486 10.133 1.00 98.19 203 ARG A O 1
ATOM 1568 N N . LEU A 1 204 ? -22.809 13.133 8.937 1.00 98.19 204 LEU A N 1
ATOM 1569 C CA . LEU A 1 204 ? -21.546 13.144 9.663 1.00 98.19 204 LEU A CA 1
ATOM 1570 C C . LEU A 1 204 ? -21.486 14.358 10.587 1.00 98.19 204 LEU A C 1
ATOM 1572 O O . LEU A 1 204 ? -21.684 15.484 10.142 1.00 98.19 204 LEU A O 1
ATOM 1576 N N . TYR A 1 205 ? -21.165 14.146 11.856 1.00 97.88 205 TYR A N 1
ATOM 1577 C CA . TYR A 1 205 ? -21.020 15.203 12.850 1.00 97.88 205 TYR A CA 1
ATOM 1578 C C . TYR A 1 205 ? -19.591 15.274 13.360 1.00 97.88 205 TYR A C 1
ATOM 1580 O O . TYR A 1 205 ? -18.918 14.254 13.464 1.00 97.88 205 TYR A O 1
ATOM 1588 N N . TYR A 1 206 ? -19.137 16.479 13.679 1.00 97.31 206 TYR A N 1
ATOM 1589 C CA . TYR A 1 206 ? -17.834 16.696 14.294 1.00 97.31 206 TYR A CA 1
ATOM 1590 C C . TYR A 1 206 ? -17.980 16.820 15.806 1.00 97.31 206 TYR A C 1
ATOM 1592 O O . TYR A 1 206 ? -18.813 17.598 16.278 1.00 97.31 206 TYR A O 1
ATOM 1600 N N . ASP A 1 207 ? -17.146 16.094 16.545 1.00 96.44 207 ASP A N 1
ATOM 1601 C CA . ASP A 1 207 ? -17.034 16.219 17.992 1.00 96.44 207 ASP A CA 1
ATOM 1602 C C . ASP A 1 207 ? -15.558 16.402 18.395 1.00 96.44 207 ASP A C 1
ATOM 1604 O O . ASP A 1 207 ? -14.767 15.455 18.322 1.00 96.44 207 ASP A O 1
ATOM 1608 N N . PRO A 1 208 ? -15.142 17.621 18.787 1.00 94.69 208 PRO A N 1
ATOM 1609 C CA . PRO A 1 208 ? -13.761 17.879 19.165 1.00 94.69 208 PRO A CA 1
ATOM 1610 C C . PRO A 1 208 ? -13.352 17.238 20.499 1.00 94.69 208 PRO A C 1
ATOM 1612 O O . PRO A 1 208 ? -12.148 17.151 20.747 1.00 94.69 208 PRO A O 1
ATOM 1615 N N . ASP A 1 209 ? -14.307 16.789 21.322 1.00 95.25 209 ASP A N 1
ATOM 1616 C CA . ASP A 1 209 ? -14.035 16.131 22.605 1.00 95.25 209 ASP A CA 1
ATOM 1617 C C . ASP A 1 209 ? -13.630 14.658 22.411 1.00 95.25 209 ASP A C 1
ATOM 1619 O O . ASP A 1 209 ? -12.966 14.068 23.264 1.00 95.25 209 ASP A O 1
ATOM 1623 N N . CYS A 1 210 ? -13.927 14.079 21.241 1.00 96.38 210 CYS A N 1
ATOM 1624 C CA . CYS A 1 210 ? -13.370 12.807 20.773 1.00 96.38 210 CYS A CA 1
ATOM 1625 C C . CYS A 1 210 ? -11.899 12.978 20.337 1.00 96.38 210 CYS A C 1
ATOM 1627 O O . CYS A 1 210 ? -11.557 12.786 19.168 1.00 96.38 210 CYS A O 1
ATOM 1629 N N . LEU A 1 211 ? -11.032 13.397 21.264 1.00 95.62 211 LEU A N 1
ATOM 1630 C CA . LEU A 1 211 ? -9.641 13.761 20.992 1.00 95.62 211 LEU A CA 1
ATOM 1631 C C . LEU A 1 211 ? -8.709 12.539 20.946 1.00 95.62 211 LEU A C 1
ATOM 1633 O O . LEU A 1 211 ? -8.593 11.802 21.925 1.00 95.62 211 LEU A O 1
ATOM 1637 N N . GLY A 1 212 ? -7.962 12.395 19.854 1.00 95.50 212 GLY A N 1
ATOM 1638 C CA . GLY A 1 212 ? -6.833 11.473 19.721 1.00 95.50 212 GLY A CA 1
ATOM 1639 C C . GLY A 1 212 ? -5.555 12.177 19.254 1.00 95.50 212 GLY A C 1
ATOM 1640 O O . GLY A 1 212 ? -5.596 13.274 18.688 1.00 95.50 212 GLY A O 1
ATOM 1641 N N . TYR A 1 213 ? -4.411 11.535 19.471 1.00 94.38 213 TYR A N 1
ATOM 1642 C CA . TYR A 1 213 ? -3.119 11.970 18.944 1.00 94.38 213 TYR A CA 1
ATOM 1643 C C . TYR A 1 213 ? -2.657 11.068 17.806 1.00 94.38 213 TYR A C 1
ATOM 1645 O O . TYR A 1 213 ? -2.817 9.857 17.865 1.00 94.38 213 TYR A O 1
ATOM 1653 N N . HIS A 1 214 ? -2.046 11.657 16.790 1.00 91.44 214 HIS A N 1
ATOM 1654 C CA . HIS A 1 214 ? -1.464 10.934 15.669 1.00 91.44 214 HIS A CA 1
ATOM 1655 C C . HIS A 1 214 ? 0.036 10.728 15.903 1.00 91.44 214 HIS A C 1
ATOM 1657 O O . HIS A 1 214 ? 0.800 11.700 15.866 1.00 91.44 214 HIS A O 1
ATOM 1663 N N . ASP A 1 215 ? 0.452 9.485 16.150 1.00 89.69 215 ASP A N 1
ATOM 1664 C CA . ASP A 1 215 ? 1.846 9.091 16.388 1.00 89.69 215 ASP A CA 1
ATOM 1665 C C . ASP A 1 215 ? 2.518 8.621 15.092 1.00 89.69 215 ASP A C 1
ATOM 1667 O O . ASP A 1 215 ? 2.872 7.457 14.904 1.00 89.69 215 ASP A O 1
ATOM 1671 N N . HIS A 1 216 ? 2.638 9.545 14.139 1.00 83.19 216 HIS A N 1
ATOM 1672 C CA . HIS A 1 216 ? 3.248 9.257 12.848 1.00 83.19 216 HIS A CA 1
ATOM 1673 C C . HIS A 1 216 ? 4.062 10.447 12.350 1.00 83.19 216 HIS A C 1
ATOM 1675 O O . HIS A 1 216 ? 3.521 11.491 11.969 1.00 83.19 216 HIS A O 1
ATOM 1681 N N . ALA A 1 217 ? 5.381 10.263 12.327 1.00 81.31 217 ALA A N 1
ATOM 1682 C CA . ALA A 1 217 ? 6.298 11.213 11.728 1.00 81.31 217 ALA A CA 1
ATOM 1683 C C . ALA A 1 217 ? 6.247 11.113 10.197 1.00 81.31 217 ALA A C 1
ATOM 1685 O O . ALA A 1 217 ? 6.448 10.045 9.623 1.00 81.31 217 ALA A O 1
ATOM 1686 N N . ILE A 1 218 ? 6.023 12.243 9.528 1.00 82.12 218 ILE A N 1
ATOM 1687 C CA . ILE A 1 218 ? 5.901 12.311 8.070 1.00 82.12 218 ILE A CA 1
ATOM 1688 C C . ILE A 1 218 ? 7.125 12.998 7.493 1.00 82.12 218 ILE A C 1
ATOM 1690 O O . ILE A 1 218 ? 7.405 14.171 7.778 1.00 82.12 218 ILE A O 1
ATOM 1694 N N . THR A 1 219 ? 7.835 12.293 6.616 1.00 83.75 219 THR A N 1
ATOM 1695 C CA . THR A 1 219 ? 8.933 12.890 5.864 1.00 83.75 219 THR A CA 1
ATOM 1696 C C . THR A 1 219 ? 8.427 13.610 4.614 1.00 83.75 219 THR A C 1
ATOM 1698 O O . THR A 1 219 ? 7.324 13.402 4.108 1.00 83.75 219 THR A O 1
ATOM 1701 N N . GLU A 1 220 ? 9.271 14.469 4.048 1.00 81.94 220 GLU A N 1
ATOM 1702 C CA . GLU A 1 220 ? 8.989 15.090 2.753 1.00 81.94 220 GLU A CA 1
ATOM 1703 C C . GLU A 1 220 ? 8.870 14.049 1.621 1.00 81.94 220 GLU A C 1
ATOM 1705 O O . GLU A 1 220 ? 8.122 14.257 0.665 1.00 81.94 220 GLU A O 1
ATOM 1710 N N . ALA A 1 221 ? 9.595 12.929 1.723 1.00 76.75 221 ALA A N 1
ATOM 1711 C CA . ALA A 1 221 ? 9.490 11.833 0.767 1.00 76.75 221 ALA A CA 1
ATOM 1712 C C . ALA A 1 221 ? 8.126 11.140 0.876 1.00 76.75 221 ALA A C 1
ATOM 1714 O O . ALA A 1 221 ? 7.486 10.927 -0.153 1.00 76.75 221 ALA A O 1
ATOM 1715 N N . ASP A 1 222 ? 7.648 10.884 2.097 1.00 79.62 222 ASP A N 1
ATOM 1716 C CA . ASP A 1 222 ? 6.323 10.300 2.342 1.00 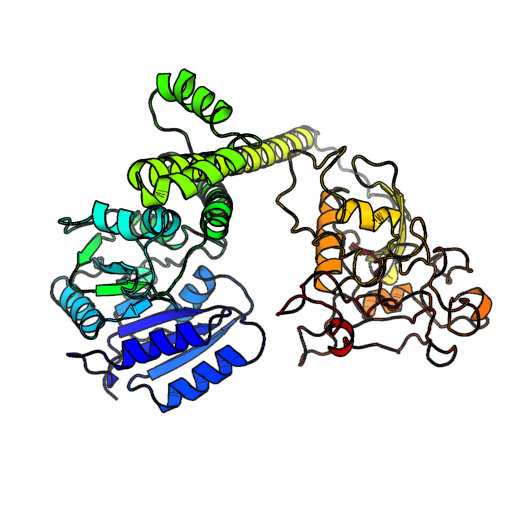79.62 222 ASP A CA 1
ATOM 1717 C C . ASP A 1 222 ? 5.216 11.194 1.797 1.00 79.62 222 ASP A C 1
ATOM 1719 O O . ASP A 1 222 ? 4.361 10.726 1.047 1.00 79.62 222 ASP A O 1
ATOM 1723 N N . LEU A 1 223 ? 5.294 12.503 2.066 1.00 83.81 223 LEU A N 1
ATOM 1724 C CA . LEU A 1 223 ? 4.368 13.482 1.502 1.00 83.81 223 LEU A CA 1
ATOM 1725 C C . LEU A 1 223 ? 4.342 13.393 -0.032 1.00 83.81 223 LEU A C 1
ATOM 1727 O O . LEU A 1 223 ? 3.278 13.321 -0.635 1.00 83.81 223 LEU A O 1
ATOM 1731 N N . LEU A 1 224 ? 5.495 13.381 -0.703 1.00 81.69 224 LEU A N 1
ATOM 1732 C CA . LEU A 1 224 ? 5.524 13.323 -2.168 1.00 81.69 224 LEU A CA 1
ATOM 1733 C C . LEU A 1 224 ? 5.086 11.960 -2.727 1.00 81.69 224 LEU A C 1
ATOM 1735 O O . LEU A 1 224 ? 4.481 11.927 -3.797 1.00 81.69 224 LEU A O 1
ATOM 1739 N N . ASN A 1 225 ? 5.348 10.860 -2.022 1.00 79.25 225 ASN A N 1
ATOM 1740 C CA . ASN A 1 225 ? 4.856 9.531 -2.390 1.00 79.25 225 ASN A CA 1
ATOM 1741 C C . ASN A 1 225 ? 3.331 9.442 -2.241 1.00 79.25 225 ASN A C 1
ATOM 1743 O O . ASN A 1 225 ? 2.661 8.854 -3.093 1.00 79.25 225 ASN A O 1
ATOM 1747 N N . ASN A 1 226 ? 2.765 10.089 -1.219 1.00 84.31 226 ASN A N 1
ATOM 1748 C CA . ASN A 1 226 ? 1.320 10.203 -1.044 1.00 84.31 226 ASN A CA 1
ATOM 1749 C C . ASN A 1 226 ? 0.665 10.948 -2.216 1.00 84.31 226 ASN A C 1
ATOM 1751 O O . ASN A 1 226 ? -0.407 10.549 -2.654 1.00 84.31 226 ASN A O 1
ATOM 1755 N N . ALA A 1 227 ? 1.344 11.929 -2.823 1.00 85.06 227 ALA A N 1
ATOM 1756 C CA . ALA A 1 227 ? 0.842 12.614 -4.020 1.00 85.06 227 ALA A CA 1
ATOM 1757 C C . ALA A 1 227 ? 0.592 11.653 -5.197 1.00 85.06 227 ALA A C 1
ATOM 1759 O O . ALA A 1 227 ? -0.391 11.804 -5.927 1.00 85.06 227 ALA A O 1
ATOM 1760 N N . ASP A 1 228 ? 1.486 10.676 -5.389 1.00 80.31 228 ASP A N 1
ATOM 1761 C CA . ASP A 1 228 ? 1.357 9.672 -6.446 1.00 80.31 228 ASP A CA 1
ATOM 1762 C C . ASP A 1 228 ? 0.277 8.643 -6.097 1.00 80.31 228 ASP A C 1
ATOM 1764 O O . ASP A 1 228 ? -0.554 8.310 -6.942 1.00 80.31 228 ASP A O 1
ATOM 1768 N N . ARG A 1 229 ? 0.251 8.185 -4.841 1.00 84.31 229 ARG A N 1
ATOM 1769 C CA . ARG A 1 229 ? -0.761 7.261 -4.310 1.00 84.31 229 ARG A CA 1
ATOM 1770 C C . ARG A 1 229 ? -2.179 7.827 -4.405 1.00 84.31 229 ARG A C 1
ATOM 1772 O O . ARG A 1 229 ? -3.072 7.137 -4.882 1.00 84.31 229 ARG A O 1
ATOM 1779 N N . GLU A 1 230 ? -2.381 9.093 -4.037 1.00 89.38 230 GLU A N 1
ATOM 1780 C CA . GLU A 1 230 ? -3.670 9.770 -4.212 1.00 89.38 230 GLU A CA 1
ATOM 1781 C C . GLU A 1 230 ? -4.083 9.830 -5.684 1.00 89.38 230 GLU A C 1
ATOM 1783 O O . GLU A 1 230 ? -5.254 9.645 -6.000 1.00 89.38 230 GLU A O 1
ATOM 1788 N N . ALA A 1 231 ? -3.143 10.096 -6.597 1.00 86.88 231 ALA A N 1
ATOM 1789 C CA . ALA A 1 231 ? -3.455 10.155 -8.021 1.00 86.88 231 ALA A CA 1
ATOM 1790 C C . ALA A 1 231 ? -3.995 8.817 -8.547 1.00 86.88 231 ALA A C 1
ATOM 1792 O O . ALA A 1 231 ? -4.924 8.830 -9.351 1.00 86.88 231 ALA A O 1
ATOM 1793 N N . HIS A 1 232 ? -3.454 7.688 -8.075 1.00 86.81 232 HIS A N 1
ATOM 1794 C CA . HIS A 1 232 ? -3.980 6.356 -8.388 1.00 86.81 232 HIS A CA 1
ATOM 1795 C C . HIS A 1 232 ? -5.425 6.194 -7.941 1.00 86.81 232 HIS A C 1
ATOM 1797 O O . HIS A 1 232 ? -6.288 5.901 -8.768 1.00 86.81 232 HIS A O 1
ATOM 1803 N N . SER A 1 233 ? -5.685 6.449 -6.660 1.00 91.31 233 SER A N 1
ATOM 1804 C CA . SER A 1 233 ? -7.024 6.333 -6.090 1.00 91.31 233 SER A CA 1
ATOM 1805 C C . SER A 1 233 ? -8.033 7.235 -6.797 1.00 91.31 233 SER A C 1
ATOM 1807 O O . SER A 1 233 ? -9.131 6.798 -7.118 1.00 91.31 233 SER A O 1
ATOM 1809 N N . LEU A 1 234 ? -7.662 8.486 -7.093 1.00 91.50 234 LEU A N 1
ATOM 1810 C CA . LEU A 1 234 ? -8.560 9.445 -7.740 1.00 91.50 234 LEU A CA 1
ATOM 1811 C C . LEU A 1 234 ? -8.879 9.074 -9.192 1.00 91.50 234 LEU A C 1
ATOM 1813 O O . LEU A 1 234 ? -9.998 9.313 -9.634 1.00 91.50 234 LEU A O 1
ATOM 1817 N N . VAL A 1 235 ? -7.922 8.516 -9.942 1.00 90.06 235 VAL A N 1
ATOM 1818 C CA . VAL A 1 235 ? -8.173 8.047 -11.316 1.00 90.06 235 VAL A CA 1
ATOM 1819 C C . VAL A 1 235 ? -9.084 6.830 -11.306 1.00 90.06 235 VAL A C 1
ATOM 1821 O O . VAL A 1 235 ? -10.090 6.845 -12.008 1.00 90.06 235 VAL A O 1
ATOM 1824 N N . TYR A 1 236 ? -8.796 5.841 -10.461 1.00 91.62 236 TYR A N 1
ATOM 1825 C CA . TYR A 1 236 ? -9.657 4.670 -10.312 1.00 91.62 236 TYR A CA 1
ATOM 1826 C C . TYR A 1 236 ? -11.079 5.068 -9.876 1.00 91.62 236 TYR A C 1
ATOM 1828 O O . TYR A 1 236 ? -12.063 4.639 -10.474 1.00 91.62 236 TYR A O 1
ATOM 1836 N N . TRP A 1 237 ? -11.207 5.963 -8.891 1.00 92.56 237 TRP A N 1
ATOM 1837 C CA . TRP A 1 237 ? -12.508 6.461 -8.444 1.00 92.56 237 TRP A CA 1
ATOM 1838 C C . TRP A 1 237 ? -13.249 7.202 -9.565 1.00 92.56 237 TRP A C 1
ATOM 1840 O O . TRP A 1 237 ? -14.438 6.971 -9.774 1.00 92.56 237 TRP A O 1
ATOM 1850 N N . ALA A 1 238 ? -12.559 8.040 -10.342 1.00 90.94 238 ALA A N 1
ATOM 1851 C CA . ALA A 1 238 ? -13.142 8.718 -11.499 1.00 90.94 238 ALA A CA 1
ATOM 1852 C C . ALA A 1 238 ? -13.641 7.746 -12.581 1.00 90.94 238 ALA A C 1
ATOM 1854 O O . ALA A 1 238 ? -14.688 7.990 -13.179 1.00 90.94 238 ALA A O 1
ATOM 1855 N N . GLU A 1 239 ? -12.902 6.664 -12.832 1.00 90.19 239 GLU A N 1
ATOM 1856 C CA . GLU A 1 239 ? -13.275 5.615 -13.788 1.00 90.19 239 GLU A CA 1
ATOM 1857 C C . GLU A 1 239 ? -14.488 4.818 -13.300 1.00 90.19 239 GLU A C 1
ATOM 1859 O O . GLU A 1 239 ? -15.415 4.569 -14.070 1.00 90.19 239 GLU A O 1
ATOM 1864 N N . LYS A 1 240 ? -14.519 4.475 -12.008 1.00 91.62 240 LYS A N 1
ATOM 1865 C CA . LYS A 1 240 ? -15.616 3.726 -11.386 1.00 91.62 240 LYS A CA 1
ATOM 1866 C C . LYS A 1 240 ? -16.891 4.554 -11.215 1.00 91.62 240 LYS A C 1
ATOM 1868 O O . LYS A 1 240 ? -17.992 4.021 -11.339 1.00 91.62 240 LYS A O 1
ATOM 1873 N N . ARG A 1 241 ? -16.758 5.855 -10.933 1.00 91.06 241 ARG A N 1
ATOM 1874 C CA . ARG A 1 241 ? -17.866 6.805 -10.723 1.00 91.06 241 ARG A CA 1
ATOM 1875 C C . ARG A 1 241 ? -17.726 8.046 -11.620 1.00 91.06 241 ARG A C 1
ATOM 1877 O O . ARG A 1 241 ? -17.487 9.152 -11.118 1.00 91.06 241 ARG A O 1
ATOM 1884 N N . PRO A 1 242 ? -17.923 7.919 -12.950 1.00 88.12 242 PRO A N 1
ATOM 1885 C CA . PRO A 1 242 ? -17.826 9.052 -13.875 1.00 88.12 242 PRO A CA 1
ATOM 1886 C C . PRO A 1 242 ? -18.801 10.193 -13.546 1.00 88.12 242 PRO A C 1
ATOM 1888 O O . PRO A 1 242 ? -18.502 11.368 -13.772 1.00 88.12 242 PRO A O 1
ATOM 1891 N N . ASP A 1 243 ? -19.953 9.858 -12.959 1.00 89.00 243 ASP A N 1
ATOM 1892 C CA . ASP A 1 243 ? -20.970 10.798 -12.481 1.00 89.00 243 ASP A CA 1
ATOM 1893 C C . ASP A 1 243 ? -20.457 11.715 -11.355 1.00 89.00 243 ASP A C 1
ATOM 1895 O O . ASP A 1 243 ? -20.937 12.842 -11.203 1.00 89.00 243 ASP A O 1
ATOM 1899 N N . LYS A 1 244 ? -19.431 11.277 -10.614 1.00 90.25 244 LYS A N 1
ATOM 1900 C CA . LYS A 1 244 ? -18.849 11.979 -9.459 1.00 90.25 244 LYS A CA 1
ATOM 1901 C C . LYS A 1 244 ? -17.514 12.651 -9.731 1.00 90.25 244 LYS A C 1
ATOM 1903 O O . LYS A 1 244 ? -16.969 13.306 -8.848 1.00 90.25 244 LYS A O 1
ATOM 1908 N N . VAL A 1 245 ? -17.012 12.628 -10.962 1.00 86.38 245 VAL A N 1
ATOM 1909 C CA . VAL A 1 245 ? -15.737 13.277 -11.331 1.00 86.38 245 VAL A CA 1
ATOM 1910 C C . VAL A 1 245 ? -15.665 14.749 -10.909 1.00 86.38 245 VAL A C 1
ATOM 1912 O O . VAL A 1 245 ? -14.608 15.244 -10.511 1.00 86.38 245 VAL A O 1
ATOM 1915 N N . ARG A 1 246 ? -16.794 15.470 -10.958 1.00 84.94 246 ARG A N 1
ATOM 1916 C CA . ARG A 1 246 ? -16.858 16.879 -10.532 1.00 84.94 246 ARG A CA 1
ATOM 1917 C C . ARG A 1 246 ? -16.526 17.066 -9.056 1.00 84.94 246 ARG A C 1
ATOM 1919 O O . ARG A 1 246 ? -15.956 18.099 -8.702 1.00 84.94 246 ARG A O 1
ATOM 1926 N N . ASP A 1 247 ? -16.861 16.093 -8.220 1.00 88.38 247 ASP A N 1
ATOM 1927 C CA . ASP A 1 247 ? -16.557 16.128 -6.799 1.00 88.38 247 ASP A CA 1
ATOM 1928 C C . ASP A 1 247 ? -15.067 15.969 -6.533 1.00 88.38 247 ASP A C 1
ATOM 1930 O O . ASP A 1 247 ? -14.538 16.660 -5.662 1.00 88.38 247 ASP A O 1
ATOM 1934 N N . LEU A 1 248 ? -14.371 15.174 -7.347 1.00 88.12 248 LEU A N 1
ATOM 1935 C CA . LEU A 1 248 ? -12.939 14.894 -7.213 1.00 88.12 248 LEU A CA 1
ATOM 1936 C C . LEU A 1 248 ? -12.048 16.119 -7.469 1.00 88.12 248 LEU A C 1
ATOM 1938 O O . LEU A 1 248 ? -10.870 16.134 -7.103 1.00 88.12 248 LEU A O 1
ATOM 1942 N N . ALA A 1 249 ? -12.598 17.195 -8.045 1.00 82.56 249 ALA A N 1
ATOM 1943 C CA . ALA A 1 249 ? -11.901 18.473 -8.174 1.00 82.56 249 ALA A CA 1
ATOM 1944 C C . ALA A 1 249 ? -11.428 19.021 -6.814 1.00 82.56 249 ALA A C 1
ATOM 1946 O O . ALA A 1 249 ? -10.379 19.664 -6.756 1.00 82.56 249 ALA A O 1
ATOM 1947 N N . ARG A 1 250 ? -12.150 18.726 -5.720 1.00 85.12 250 ARG A N 1
ATOM 1948 C CA . ARG A 1 250 ? -11.760 19.125 -4.354 1.00 85.12 250 ARG A CA 1
ATOM 1949 C C . ARG A 1 250 ? -10.462 18.462 -3.889 1.00 85.12 250 ARG A C 1
ATOM 1951 O O . ARG A 1 250 ? -9.690 19.074 -3.164 1.00 85.12 250 ARG A O 1
ATOM 1958 N N . PHE A 1 251 ? -10.179 17.265 -4.398 1.00 86.38 251 PHE A N 1
ATOM 1959 C CA . PHE A 1 251 ? -8.945 16.523 -4.145 1.00 86.38 251 PHE A CA 1
ATOM 1960 C C . PHE A 1 251 ? -7.881 16.778 -5.221 1.00 86.38 251 PHE A C 1
ATOM 1962 O O . PHE A 1 251 ? -6.838 16.130 -5.251 1.00 86.38 251 PHE A O 1
ATOM 1969 N N . GLY A 1 252 ? -8.104 17.744 -6.117 1.00 78.81 252 GLY A N 1
ATOM 1970 C CA . GLY A 1 252 ? -7.142 18.123 -7.148 1.00 78.81 252 GLY A CA 1
ATOM 1971 C C . GLY A 1 252 ? -7.053 17.160 -8.334 1.00 78.81 252 GLY A C 1
ATOM 1972 O O . GLY A 1 252 ? -6.049 17.212 -9.044 1.00 78.81 252 GLY A O 1
ATOM 1973 N N . TYR A 1 253 ? -8.076 16.324 -8.568 1.00 80.88 253 TYR A N 1
ATOM 1974 C CA . TYR A 1 253 ? -8.158 15.445 -9.745 1.00 80.88 253 TYR A CA 1
ATOM 1975 C C . TYR A 1 253 ? -8.220 16.249 -11.055 1.00 80.88 253 TYR A C 1
ATOM 1977 O O . TYR A 1 253 ? -7.415 16.048 -11.961 1.00 80.88 253 TYR A O 1
ATOM 1985 N N . THR A 1 254 ? -9.116 17.239 -11.126 1.00 69.94 254 THR A N 1
ATOM 1986 C CA . THR A 1 254 ? -9.174 18.202 -12.237 1.00 69.94 254 THR A CA 1
ATOM 1987 C C . THR A 1 254 ? -8.926 19.631 -11.760 1.00 69.94 254 THR A C 1
ATOM 1989 O O . THR A 1 254 ? -9.417 20.001 -10.690 1.00 69.94 254 THR A O 1
ATOM 1992 N N . PRO A 1 255 ? -8.246 20.475 -12.558 1.00 59.56 255 PRO A N 1
ATOM 1993 C CA . PRO A 1 255 ? -8.113 21.899 -12.269 1.00 59.56 255 PRO A CA 1
ATOM 1994 C C . PRO A 1 255 ? -9.482 22.584 -12.130 1.00 59.56 255 PRO A C 1
ATOM 1996 O O . PRO A 1 255 ? -10.397 22.343 -12.927 1.00 59.56 255 PRO A O 1
ATOM 1999 N N . VAL A 1 256 ? -9.596 23.441 -11.110 1.00 55.19 256 VAL A N 1
ATOM 2000 C CA . VAL A 1 256 ? -10.832 24.110 -10.675 1.00 55.19 256 VAL A CA 1
ATOM 2001 C C . VAL A 1 256 ? -11.371 25.078 -11.750 1.00 55.19 256 VAL A C 1
ATOM 2003 O O . VAL A 1 256 ? -10.688 25.476 -12.691 1.00 55.19 256 VAL A O 1
ATOM 2006 N N . LYS A 1 257 ? -12.668 25.375 -11.619 1.00 56.09 257 LYS A N 1
ATOM 2007 C CA . LYS A 1 257 ? -13.689 25.744 -12.616 1.00 56.09 257 LYS A CA 1
ATOM 2008 C C . LYS A 1 257 ? -13.450 26.970 -13.520 1.00 56.09 257 LYS A C 1
ATOM 2010 O O . LYS A 1 257 ? -14.230 27.142 -14.454 1.00 56.09 257 LYS A O 1
ATOM 2015 N N . LYS A 1 258 ? -12.468 27.850 -13.285 1.00 67.94 258 LYS A N 1
ATOM 2016 C CA . LYS A 1 258 ? -12.399 29.133 -14.018 1.00 67.94 258 LYS A CA 1
ATOM 2017 C C . LYS A 1 258 ? -11.603 29.002 -15.333 1.00 67.94 258 LYS A C 1
ATOM 2019 O O . LYS A 1 258 ? -10.448 28.580 -15.288 1.00 67.94 258 LYS A O 1
ATOM 2024 N N . PRO A 1 259 ? -12.150 29.418 -16.497 1.00 72.81 259 PRO A N 1
ATOM 2025 C CA . PRO A 1 259 ? -11.458 29.320 -17.790 1.00 72.81 259 PRO A CA 1
ATOM 2026 C C . PRO A 1 259 ? -10.060 29.958 -17.805 1.00 72.81 259 PRO A C 1
ATOM 2028 O O . PRO A 1 259 ? -9.127 29.385 -18.361 1.00 72.81 259 PRO A O 1
ATOM 2031 N N . TRP A 1 260 ? -9.884 31.096 -17.125 1.00 76.06 260 TRP A N 1
ATOM 2032 C CA . TRP A 1 260 ? -8.584 31.769 -17.032 1.00 76.06 260 TRP A CA 1
ATOM 2033 C C . TRP A 1 260 ? -7.556 30.984 -16.204 1.00 76.06 260 TRP A C 1
ATOM 2035 O O . TRP A 1 260 ? -6.365 31.029 -16.507 1.00 76.06 260 TRP A O 1
ATOM 2045 N N . GLU A 1 261 ? -7.983 30.228 -15.183 1.00 73.69 261 GLU A N 1
ATOM 2046 C CA . GLU A 1 261 ? -7.056 29.408 -14.399 1.00 73.69 261 GLU A CA 1
ATOM 2047 C C . GLU A 1 261 ? -6.469 28.301 -15.276 1.00 73.69 261 GLU A C 1
ATOM 2049 O O . GLU A 1 261 ? -5.263 28.059 -15.237 1.00 73.69 261 GLU A O 1
ATOM 2054 N N . ARG A 1 262 ? -7.300 27.678 -16.122 1.00 70.50 262 ARG A N 1
ATOM 2055 C CA . ARG A 1 262 ? -6.856 26.684 -17.112 1.00 70.50 262 ARG A CA 1
ATOM 2056 C C . ARG A 1 262 ? -5.939 27.283 -18.175 1.00 70.50 262 ARG A C 1
ATOM 2058 O O . ARG A 1 262 ? -4.950 26.651 -18.521 1.00 70.50 262 ARG A O 1
ATOM 2065 N N . ALA A 1 263 ? -6.254 28.479 -18.666 1.00 75.94 263 ALA A N 1
ATOM 2066 C CA . ALA A 1 263 ? -5.495 29.114 -19.741 1.00 75.94 263 ALA A CA 1
ATOM 2067 C C . ALA A 1 263 ? -4.158 29.726 -19.283 1.00 75.94 263 ALA A C 1
ATOM 2069 O O . ALA A 1 263 ? -3.226 29.797 -20.076 1.00 75.94 263 ALA A O 1
ATOM 2070 N N . VAL A 1 264 ? -4.054 30.173 -18.024 1.00 77.06 264 VAL A N 1
ATOM 2071 C CA . VAL A 1 264 ? -2.908 30.972 -17.548 1.00 77.06 264 VAL A CA 1
ATOM 2072 C C . VAL A 1 264 ? -2.264 30.376 -16.298 1.00 77.06 264 VAL A C 1
ATOM 2074 O O . VAL A 1 264 ? -1.081 30.042 -16.305 1.00 77.06 264 VAL A O 1
ATOM 2077 N N . LYS A 1 265 ? -3.030 30.195 -15.215 1.00 80.81 265 LYS A N 1
ATOM 2078 C CA . LYS A 1 265 ? -2.493 29.786 -13.904 1.00 80.81 265 LYS A CA 1
ATOM 2079 C C . LYS A 1 265 ? -1.839 28.404 -13.943 1.00 80.81 265 LYS A C 1
ATOM 2081 O O . LYS A 1 265 ? -0.707 28.253 -13.495 1.00 80.81 265 LYS A O 1
ATOM 2086 N N . TYR A 1 266 ? -2.535 27.389 -14.450 1.00 77.62 266 TYR A N 1
ATOM 2087 C CA . TYR A 1 266 ? -2.015 26.019 -14.458 1.00 77.62 266 TYR A CA 1
ATOM 2088 C C . TYR A 1 266 ? -0.829 25.819 -15.414 1.00 77.62 266 TYR A C 1
ATOM 2090 O O . TYR A 1 266 ? 0.116 25.155 -14.991 1.00 77.62 266 TYR A O 1
ATOM 2098 N N . PRO A 1 267 ? -0.799 26.413 -16.624 1.00 80.06 267 PRO A N 1
ATOM 2099 C CA . PRO A 1 267 ? 0.404 26.432 -17.456 1.00 80.06 267 PRO A CA 1
ATOM 2100 C C . PRO A 1 267 ? 1.605 27.080 -16.756 1.00 80.06 267 PRO A C 1
ATOM 2102 O O . PRO A 1 267 ? 2.678 26.483 -16.717 1.00 80.06 267 PRO A O 1
ATOM 2105 N N . LEU A 1 268 ? 1.418 28.241 -16.113 1.00 84.38 268 LEU A N 1
ATOM 2106 C CA . LEU A 1 268 ? 2.484 28.892 -15.342 1.00 84.38 268 LEU A CA 1
ATOM 2107 C C . LEU A 1 268 ? 2.978 28.010 -14.190 1.00 84.38 268 LEU A C 1
ATOM 2109 O O . LEU A 1 268 ? 4.182 27.849 -14.012 1.00 84.38 268 LEU A O 1
ATOM 2113 N N . LEU A 1 269 ? 2.068 27.383 -13.439 1.00 84.06 269 LEU A N 1
ATOM 2114 C CA . LEU A 1 269 ? 2.433 26.443 -12.377 1.00 84.06 269 LEU A CA 1
ATOM 2115 C C . LEU A 1 269 ? 3.130 25.189 -12.918 1.00 84.06 269 LEU A C 1
ATOM 2117 O O . LEU A 1 269 ? 4.013 24.662 -12.249 1.00 84.06 269 LEU A O 1
ATOM 2121 N N . ALA A 1 270 ? 2.763 24.703 -14.105 1.00 79.69 270 ALA A N 1
ATOM 2122 C CA . ALA A 1 270 ? 3.403 23.549 -14.731 1.00 79.69 270 ALA A CA 1
ATOM 2123 C C . ALA A 1 270 ? 4.847 23.852 -15.150 1.00 79.69 270 ALA A C 1
ATOM 2125 O O . ALA A 1 270 ? 5.702 22.978 -15.016 1.00 79.69 270 ALA A O 1
ATOM 2126 N N . VAL A 1 271 ? 5.121 25.086 -15.592 1.00 84.94 271 VAL A N 1
ATOM 2127 C CA . VAL A 1 271 ? 6.480 25.578 -15.866 1.00 84.94 271 VAL A CA 1
ATOM 2128 C C . VAL A 1 271 ? 7.247 25.786 -14.559 1.00 84.94 271 VAL A C 1
ATOM 2130 O O . VAL A 1 271 ? 8.362 25.287 -14.418 1.00 84.94 271 VAL A O 1
ATOM 2133 N N . ALA A 1 272 ? 6.641 26.470 -13.585 1.00 86.06 272 ALA A N 1
ATOM 2134 C CA . ALA A 1 272 ? 7.289 26.833 -12.329 1.00 86.06 272 ALA A CA 1
ATOM 2135 C C . ALA A 1 272 ? 7.587 25.623 -11.432 1.00 86.06 272 ALA A C 1
ATOM 2137 O O . ALA A 1 272 ? 8.653 25.579 -10.823 1.00 86.06 272 ALA A O 1
ATOM 2138 N N . PHE A 1 273 ? 6.696 24.628 -11.366 1.00 86.31 273 PHE A N 1
ATOM 2139 C CA . PHE A 1 273 ? 6.807 23.445 -10.501 1.00 86.31 273 PHE A CA 1
ATOM 2140 C C . PHE A 1 273 ? 6.994 22.177 -11.330 1.00 86.31 273 PHE A C 1
ATOM 2142 O O . PHE A 1 273 ? 6.103 21.346 -11.453 1.00 86.31 273 PHE A O 1
ATOM 2149 N N . ASN A 1 274 ? 8.195 22.110 -11.897 1.00 82.00 274 ASN A N 1
ATOM 2150 C CA . ASN A 1 274 ? 8.936 21.202 -12.772 1.00 82.00 274 ASN A CA 1
ATOM 2151 C C . ASN A 1 274 ? 9.322 19.788 -12.327 1.00 82.00 274 ASN A C 1
ATOM 2153 O O . ASN A 1 274 ? 9.320 19.536 -11.138 1.00 82.00 274 ASN A O 1
ATOM 2157 N N . VAL A 1 275 ? 9.745 18.874 -13.209 1.00 75.44 275 VAL A N 1
ATOM 2158 C CA . VAL A 1 275 ? 10.607 17.751 -12.763 1.00 75.44 275 VAL A CA 1
ATOM 2159 C C . VAL A 1 275 ? 12.004 18.274 -12.422 1.00 75.44 275 VAL A C 1
ATOM 2161 O O . VAL A 1 275 ? 12.615 17.806 -11.472 1.00 75.44 275 VAL A O 1
ATOM 2164 N N . VAL A 1 276 ? 12.439 19.324 -13.126 1.00 79.69 276 VAL A N 1
ATOM 2165 C CA . VAL A 1 276 ? 13.718 20.009 -12.921 1.00 79.69 276 VAL A CA 1
ATOM 2166 C C . VAL A 1 276 ? 13.665 20.948 -11.715 1.00 79.69 276 VAL A C 1
ATOM 2168 O O . VAL A 1 276 ? 14.593 20.986 -10.915 1.00 79.69 276 VAL A O 1
ATOM 2171 N N . THR A 1 277 ? 12.576 21.705 -11.545 1.00 86.62 277 THR A N 1
ATOM 2172 C CA . THR A 1 277 ? 12.509 22.737 -10.492 1.00 86.62 277 THR A CA 1
ATOM 2173 C C . THR A 1 277 ? 11.987 22.234 -9.146 1.00 86.62 277 THR A C 1
ATOM 2175 O O . THR A 1 277 ? 12.290 22.851 -8.130 1.00 86.62 277 THR A O 1
ATOM 2178 N N . ILE A 1 278 ? 11.243 21.118 -9.080 1.00 83.81 278 ILE A N 1
ATOM 2179 C CA . ILE A 1 278 ? 10.765 20.563 -7.797 1.00 83.81 278 ILE A CA 1
ATOM 2180 C C . ILE A 1 278 ? 11.921 20.264 -6.823 1.00 83.81 278 ILE A C 1
ATOM 2182 O O . ILE A 1 278 ? 11.806 20.683 -5.672 1.00 83.81 278 ILE A O 1
ATOM 2186 N N . PRO A 1 279 ? 13.033 19.604 -7.216 1.00 86.38 279 PRO A N 1
ATOM 2187 C CA . PRO A 1 279 ? 14.185 19.407 -6.329 1.00 86.38 279 PRO A CA 1
ATOM 2188 C C . PRO A 1 279 ? 14.697 20.713 -5.711 1.00 86.38 279 PRO A C 1
ATOM 2190 O O . PRO A 1 279 ? 14.918 20.780 -4.504 1.00 86.38 279 PRO A O 1
ATOM 2193 N N . LEU A 1 280 ? 14.789 21.772 -6.517 1.00 90.25 280 LEU A N 1
ATOM 2194 C CA . LEU A 1 280 ? 15.222 23.091 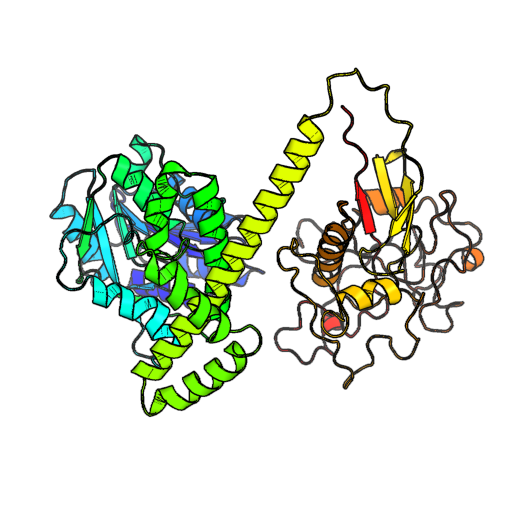-6.069 1.00 90.25 280 LEU A CA 1
ATOM 2195 C C . LEU A 1 280 ? 14.212 23.733 -5.102 1.00 90.25 280 LEU A C 1
ATOM 2197 O O . LEU A 1 280 ? 14.590 24.219 -4.037 1.00 90.25 280 LEU A O 1
ATOM 2201 N N . TRP A 1 281 ? 12.915 23.691 -5.422 1.00 90.88 281 TRP A N 1
ATOM 2202 C CA . TRP A 1 281 ? 11.868 24.227 -4.545 1.00 90.88 281 TRP A CA 1
ATOM 2203 C C . TRP A 1 281 ? 11.774 23.501 -3.205 1.00 90.88 281 TRP A C 1
ATOM 2205 O O . TRP A 1 281 ? 11.444 24.132 -2.204 1.00 90.88 281 TRP A O 1
ATOM 2215 N N . ARG A 1 282 ? 12.108 22.207 -3.157 1.00 88.94 282 ARG A N 1
ATOM 2216 C CA . ARG A 1 282 ? 12.201 21.438 -1.906 1.00 88.94 282 ARG A CA 1
ATOM 2217 C C . ARG A 1 282 ? 13.326 21.964 -1.017 1.00 88.94 282 ARG A C 1
ATOM 2219 O O . ARG A 1 282 ? 13.104 22.182 0.170 1.00 88.94 282 ARG A O 1
ATOM 2226 N N . VAL A 1 283 ? 14.499 22.251 -1.588 1.00 88.94 283 VAL A N 1
ATOM 2227 C CA . VAL A 1 283 ? 15.608 22.879 -0.847 1.00 88.94 283 VAL A CA 1
ATOM 2228 C C . VAL A 1 283 ? 15.178 24.236 -0.290 1.00 88.94 283 VAL A C 1
ATOM 2230 O O . VAL A 1 283 ? 15.327 24.478 0.907 1.00 88.94 283 VAL A O 1
ATOM 2233 N N . PHE A 1 284 ? 14.561 25.088 -1.113 1.00 90.31 284 PHE A N 1
ATOM 2234 C CA . PHE A 1 284 ? 14.046 26.378 -0.646 1.00 90.31 284 PHE A CA 1
ATOM 2235 C C . PHE A 1 284 ? 12.983 26.235 0.444 1.00 90.31 284 PHE A C 1
ATOM 2237 O O . PHE A 1 284 ? 13.006 26.988 1.413 1.00 90.31 284 PHE A O 1
ATOM 2244 N N . ALA A 1 285 ? 12.082 25.258 0.336 1.00 88.75 285 ALA A N 1
ATOM 2245 C CA . ALA A 1 285 ? 11.073 25.023 1.357 1.00 88.75 285 ALA A CA 1
ATOM 2246 C C . ALA A 1 285 ? 11.687 24.605 2.701 1.00 88.75 285 ALA A C 1
ATOM 2248 O O . ALA A 1 285 ? 11.231 25.080 3.742 1.00 88.75 285 ALA A O 1
ATOM 2249 N N . ARG A 1 286 ? 12.739 23.775 2.700 1.00 88.06 286 ARG A N 1
ATOM 2250 C CA . ARG A 1 286 ? 13.463 23.394 3.926 1.00 88.06 286 ARG A CA 1
ATOM 2251 C C . ARG A 1 286 ? 14.148 24.596 4.569 1.00 88.06 286 ARG A C 1
ATOM 2253 O O . ARG A 1 286 ? 13.981 24.818 5.763 1.00 88.06 286 ARG A O 1
ATOM 2260 N N . LEU A 1 287 ? 14.850 25.403 3.771 1.00 88.81 287 LEU A N 1
ATOM 2261 C CA . LEU A 1 287 ? 15.519 26.617 4.250 1.00 88.81 287 LEU A CA 1
ATOM 2262 C C . LEU A 1 287 ? 14.521 27.660 4.775 1.00 88.81 287 LEU A C 1
ATOM 2264 O O . LEU A 1 287 ? 14.796 28.350 5.752 1.00 88.81 287 LEU A O 1
ATOM 2268 N N . ALA A 1 288 ? 13.345 27.756 4.154 1.00 89.75 288 ALA A N 1
ATOM 2269 C CA . ALA A 1 288 ? 12.306 28.694 4.555 1.00 89.75 288 ALA A CA 1
ATOM 2270 C C . ALA A 1 288 ? 11.556 28.273 5.829 1.00 89.75 288 ALA A C 1
ATOM 2272 O O . ALA A 1 288 ? 10.879 29.118 6.404 1.00 89.75 288 ALA A O 1
ATOM 2273 N N . TRP A 1 289 ? 11.638 27.014 6.283 1.00 89.88 289 TRP A N 1
ATOM 2274 C CA . TRP A 1 289 ? 10.825 26.532 7.409 1.00 89.88 289 TRP A CA 1
ATOM 2275 C C . TRP A 1 289 ? 11.077 27.314 8.702 1.00 89.88 289 TRP A C 1
ATOM 2277 O O . TRP A 1 289 ? 10.121 27.709 9.359 1.00 89.88 289 TRP A O 1
ATOM 2287 N N . SER A 1 290 ? 12.338 27.599 9.033 1.00 85.44 290 SER A N 1
ATOM 2288 C CA . SER A 1 290 ? 12.691 28.316 10.265 1.00 85.44 290 SER A CA 1
ATOM 2289 C C . SER A 1 290 ? 12.324 29.803 10.228 1.00 85.44 290 SER A C 1
ATOM 2291 O O . SER A 1 290 ? 11.932 30.359 11.249 1.00 85.44 290 SER A O 1
ATOM 2293 N N . ALA A 1 291 ? 12.431 30.453 9.064 1.00 89.06 291 ALA A N 1
ATOM 2294 C CA . ALA A 1 291 ? 12.225 31.898 8.926 1.00 89.06 291 ALA A CA 1
ATOM 2295 C C . ALA A 1 291 ? 10.793 32.278 8.512 1.00 89.06 291 ALA A C 1
ATOM 2297 O O . ALA A 1 291 ? 10.249 33.284 8.957 1.00 89.06 291 ALA A O 1
ATOM 2298 N N . THR A 1 292 ? 10.183 31.492 7.624 1.00 90.56 292 THR A N 1
ATOM 2299 C CA . THR A 1 292 ? 8.860 31.741 7.032 1.00 90.56 292 THR A CA 1
ATOM 2300 C C . THR A 1 292 ? 8.097 30.423 6.803 1.00 90.56 292 THR A C 1
ATOM 2302 O O . THR A 1 292 ? 7.910 29.992 5.658 1.00 90.56 292 THR A O 1
ATOM 2305 N N . PRO A 1 293 ? 7.560 29.788 7.867 1.00 86.69 293 PRO A N 1
ATOM 2306 C CA . PRO A 1 293 ? 6.806 28.532 7.762 1.00 86.69 293 PRO A CA 1
ATOM 2307 C C . PRO A 1 293 ? 5.669 28.574 6.729 1.00 86.69 293 PRO A C 1
ATOM 2309 O O . PRO A 1 293 ? 5.384 27.588 6.056 1.00 86.69 293 PRO A O 1
ATOM 2312 N N . GLY A 1 294 ? 5.018 29.732 6.556 1.00 87.06 294 GLY A N 1
ATOM 2313 C CA . GLY A 1 294 ? 3.996 29.936 5.523 1.00 87.06 294 GLY A CA 1
ATOM 2314 C C . GLY A 1 294 ? 4.520 29.764 4.092 1.00 87.06 294 GLY A C 1
ATOM 2315 O O . GLY A 1 294 ? 3.869 29.106 3.283 1.00 87.06 294 GLY A O 1
ATOM 2316 N N . ALA A 1 295 ? 5.709 30.291 3.788 1.00 88.31 295 ALA A N 1
ATOM 2317 C CA . ALA A 1 295 ? 6.331 30.155 2.472 1.00 88.31 295 ALA A CA 1
ATOM 2318 C C . ALA A 1 295 ? 6.792 28.713 2.218 1.00 88.31 295 ALA A C 1
ATOM 2320 O O . ALA A 1 295 ? 6.560 28.175 1.136 1.00 88.31 295 ALA A O 1
ATOM 2321 N N . SER A 1 296 ? 7.363 28.063 3.238 1.00 89.25 296 SER A N 1
ATOM 2322 C CA . SER A 1 296 ? 7.725 26.641 3.195 1.00 89.25 296 SER A CA 1
ATOM 2323 C C . SER A 1 296 ? 6.515 25.753 2.871 1.00 89.25 296 SER A C 1
ATOM 2325 O O . SER A 1 296 ? 6.544 24.986 1.905 1.00 89.25 296 SER A O 1
ATOM 2327 N N . ARG A 1 297 ? 5.403 25.939 3.601 1.00 87.12 297 ARG A N 1
ATOM 2328 C CA . ARG A 1 297 ? 4.126 25.248 3.351 1.00 87.12 297 ARG A CA 1
ATOM 2329 C C . ARG A 1 297 ? 3.610 25.485 1.942 1.00 87.12 297 ARG A C 1
ATOM 2331 O O . ARG A 1 297 ? 3.230 24.538 1.258 1.00 87.12 297 ARG A O 1
ATOM 2338 N N . PHE A 1 298 ? 3.622 26.736 1.489 1.00 88.94 298 PHE A N 1
ATOM 2339 C CA . PHE A 1 298 ? 3.190 27.075 0.140 1.00 88.94 298 PHE A CA 1
ATOM 2340 C C . PHE A 1 298 ? 4.023 26.335 -0.916 1.00 88.94 298 PHE A C 1
ATOM 2342 O O . PHE A 1 298 ? 3.450 25.628 -1.744 1.00 88.94 298 PHE A O 1
ATOM 2349 N N . LEU A 1 299 ? 5.354 26.419 -0.862 1.00 90.88 299 LEU A N 1
ATOM 2350 C CA . LEU A 1 299 ? 6.240 25.765 -1.830 1.00 90.88 299 LEU A CA 1
ATOM 2351 C C . LEU A 1 299 ? 6.048 24.244 -1.861 1.00 90.88 299 LEU A C 1
ATOM 2353 O O . LEU A 1 299 ? 5.910 23.667 -2.943 1.00 90.88 299 LEU A O 1
ATOM 2357 N N . LEU A 1 300 ? 5.974 23.598 -0.694 1.00 89.44 300 LEU A N 1
ATOM 2358 C CA . LEU A 1 300 ? 5.735 22.156 -0.612 1.00 89.44 300 LEU A CA 1
ATOM 2359 C C . LEU A 1 300 ? 4.343 21.771 -1.113 1.00 89.44 300 LEU A C 1
ATOM 2361 O O . LEU A 1 300 ? 4.232 20.800 -1.859 1.00 89.44 300 LEU A O 1
ATOM 2365 N N . SER A 1 301 ? 3.304 22.560 -0.818 1.00 88.19 301 SER A N 1
ATOM 2366 C CA . SER A 1 301 ? 1.956 22.329 -1.358 1.00 88.19 301 SER A CA 1
ATOM 2367 C C . SER A 1 301 ? 1.935 22.391 -2.889 1.00 88.19 301 SER A C 1
ATOM 2369 O O . SER A 1 301 ? 1.262 21.590 -3.540 1.00 88.19 301 SER A O 1
ATOM 2371 N N . GLN A 1 302 ? 2.713 23.299 -3.489 1.00 89.88 302 GLN A N 1
ATOM 2372 C CA . GLN A 1 302 ? 2.815 23.404 -4.941 1.00 89.88 302 GLN A CA 1
ATOM 2373 C C . GLN A 1 302 ? 3.609 22.240 -5.537 1.00 89.88 302 GLN A C 1
ATOM 2375 O O . GLN A 1 302 ? 3.194 21.703 -6.565 1.00 89.88 302 GLN A O 1
ATOM 2380 N N . CYS A 1 303 ? 4.688 21.796 -4.882 1.00 89.44 303 CYS A N 1
ATOM 2381 C CA . CYS A 1 303 ? 5.431 20.596 -5.280 1.00 89.44 303 CYS A CA 1
ATOM 2382 C C . CYS A 1 303 ? 4.542 19.344 -5.232 1.00 89.44 303 CYS A C 1
ATOM 2384 O O . CYS A 1 303 ? 4.474 18.601 -6.213 1.00 89.44 303 CYS A O 1
ATOM 2386 N N . TYR A 1 304 ? 3.810 19.161 -4.130 1.00 88.50 304 TYR A N 1
ATOM 2387 C CA . TYR A 1 304 ? 2.837 18.088 -3.930 1.00 88.50 304 TYR A CA 1
ATOM 2388 C C . TYR A 1 304 ? 1.772 18.086 -5.031 1.00 88.50 304 TYR A C 1
ATOM 2390 O O . TYR A 1 304 ? 1.593 17.106 -5.755 1.00 88.50 304 TYR A O 1
ATOM 2398 N N . ALA A 1 305 ? 1.108 19.228 -5.230 1.00 86.06 305 ALA A N 1
ATOM 2399 C CA . ALA A 1 305 ? 0.033 19.351 -6.202 1.00 86.06 305 ALA A CA 1
ATOM 2400 C C . ALA A 1 305 ? 0.531 19.206 -7.651 1.00 86.06 305 ALA A C 1
ATOM 2402 O O . ALA A 1 305 ? -0.189 18.673 -8.494 1.00 86.06 305 ALA A O 1
ATOM 2403 N N . ALA A 1 306 ? 1.748 19.663 -7.966 1.00 85.56 306 ALA A N 1
ATOM 2404 C CA . ALA A 1 306 ? 2.350 19.478 -9.283 1.00 85.56 306 ALA A CA 1
ATOM 2405 C C . ALA A 1 306 ? 2.672 18.007 -9.567 1.00 85.56 306 ALA A C 1
ATOM 2407 O O . ALA A 1 306 ? 2.353 17.522 -10.654 1.00 85.56 306 ALA A O 1
ATOM 2408 N N . ARG A 1 307 ? 3.242 17.291 -8.587 1.00 85.81 307 ARG A N 1
ATOM 2409 C CA . ARG A 1 307 ? 3.515 15.851 -8.684 1.00 85.81 307 ARG A CA 1
ATOM 2410 C C . ARG A 1 307 ? 2.226 15.057 -8.900 1.00 85.81 307 ARG A C 1
ATOM 2412 O O . ARG A 1 307 ? 2.114 14.367 -9.912 1.00 85.81 307 ARG A O 1
ATOM 2419 N N . LYS A 1 308 ? 1.207 15.286 -8.063 1.00 86.31 308 LYS A N 1
ATOM 2420 C CA . LYS A 1 308 ? -0.120 14.668 -8.209 1.00 86.31 308 LYS A CA 1
ATOM 2421 C C . LYS A 1 308 ? -0.746 14.932 -9.581 1.00 86.31 308 LYS A C 1
ATOM 2423 O O . LYS A 1 308 ? -1.141 13.992 -10.262 1.00 86.31 308 LYS A O 1
ATOM 2428 N N . ARG A 1 309 ? -0.791 16.192 -10.043 1.00 84.94 309 ARG A N 1
ATOM 2429 C CA . ARG A 1 309 ? -1.369 16.542 -11.361 1.00 84.94 309 ARG A CA 1
ATOM 2430 C C . ARG A 1 309 ? -0.677 15.824 -12.517 1.00 84.94 309 ARG A C 1
ATOM 2432 O O . ARG A 1 309 ? -1.355 15.356 -13.426 1.00 84.94 309 ARG A O 1
ATOM 2439 N N . ARG A 1 310 ? 0.658 15.732 -12.497 1.00 82.69 310 ARG A N 1
ATOM 2440 C CA . ARG A 1 310 ? 1.403 14.971 -13.513 1.00 82.69 310 ARG A CA 1
ATOM 2441 C C . ARG A 1 310 ? 1.050 13.500 -13.480 1.00 82.69 310 ARG A C 1
ATOM 2443 O O . ARG A 1 310 ? 0.897 12.901 -14.539 1.00 82.69 310 ARG A O 1
ATOM 2450 N N . ARG A 1 311 ? 0.929 12.931 -12.280 1.00 83.56 311 ARG A N 1
ATOM 2451 C CA . ARG A 1 311 ? 0.593 11.524 -12.120 1.00 83.56 311 ARG A CA 1
ATOM 2452 C C . ARG A 1 311 ? -0.812 11.228 -12.637 1.00 83.56 311 ARG A C 1
ATOM 2454 O O . ARG A 1 311 ? -0.947 10.336 -13.464 1.00 83.56 311 ARG A O 1
ATOM 2461 N N . VAL A 1 312 ? -1.810 12.039 -12.277 1.00 82.12 312 VAL A N 1
ATOM 2462 C CA . VAL A 1 312 ? -3.172 11.953 -12.836 1.00 82.12 312 VAL A CA 1
ATOM 2463 C C . VAL A 1 312 ? -3.146 12.070 -14.363 1.00 82.12 312 VAL A C 1
ATOM 2465 O O . VAL A 1 312 ? -3.690 11.212 -15.049 1.00 82.12 312 VAL A O 1
ATOM 2468 N N . ALA A 1 313 ? -2.466 13.081 -14.916 1.00 80.31 313 ALA A N 1
ATOM 2469 C CA . ALA A 1 313 ? -2.371 13.260 -16.367 1.00 80.31 313 ALA A CA 1
ATOM 2470 C C . ALA A 1 313 ? -1.710 12.059 -17.065 1.00 80.31 313 ALA A C 1
ATOM 2472 O O . ALA A 1 313 ? -2.164 11.637 -18.125 1.00 80.31 313 ALA A O 1
ATOM 2473 N N . SER A 1 314 ? -0.665 11.486 -16.461 1.00 78.12 314 SER A N 1
ATOM 2474 C CA . SER A 1 314 ? 0.002 10.286 -16.968 1.00 78.12 314 SER A CA 1
ATOM 2475 C C . SER A 1 314 ? -0.929 9.075 -16.966 1.00 78.12 314 SER A C 1
ATOM 2477 O O . SER A 1 314 ? -0.961 8.350 -17.954 1.00 78.12 314 SER A O 1
ATOM 2479 N N . LEU A 1 315 ? -1.704 8.870 -15.901 1.00 78.25 315 LEU A N 1
ATOM 2480 C CA . LEU A 1 315 ? -2.663 7.769 -15.801 1.00 78.25 315 LEU A CA 1
ATOM 2481 C C . LEU A 1 315 ? -3.816 7.911 -16.803 1.00 78.25 315 LEU A C 1
ATOM 2483 O O . LEU A 1 315 ? -4.151 6.950 -17.486 1.00 78.25 315 LEU A O 1
ATOM 2487 N N . LEU A 1 316 ? -4.347 9.121 -16.988 1.00 78.50 316 LEU A N 1
ATOM 2488 C CA . LEU A 1 316 ? -5.393 9.376 -17.984 1.00 78.50 316 LEU A CA 1
ATOM 2489 C C . LEU A 1 316 ? -4.894 9.220 -19.423 1.00 78.50 316 LEU A C 1
ATOM 2491 O O . LEU A 1 316 ? -5.606 8.677 -20.264 1.00 78.50 316 LEU A O 1
ATOM 2495 N N . ALA A 1 317 ? -3.666 9.658 -19.717 1.00 70.38 317 ALA A N 1
ATOM 2496 C CA . ALA A 1 317 ? -3.062 9.457 -21.033 1.00 70.38 317 ALA A CA 1
ATOM 2497 C C . ALA A 1 317 ? -2.898 7.963 -21.359 1.00 70.38 317 ALA A C 1
ATOM 2499 O O . ALA A 1 317 ? -3.145 7.557 -22.493 1.00 70.38 317 ALA A O 1
ATOM 2500 N N . LYS A 1 318 ? -2.547 7.141 -20.360 1.00 64.62 318 LYS A N 1
ATOM 2501 C CA . LYS A 1 318 ? -2.500 5.677 -20.490 1.00 64.62 318 LYS A CA 1
ATOM 2502 C C . LYS A 1 318 ? -3.874 5.094 -20.793 1.00 64.62 318 LYS A C 1
ATOM 2504 O O . LYS A 1 318 ? -4.002 4.351 -21.758 1.00 64.62 318 LYS A O 1
ATOM 2509 N N . ALA A 1 319 ? -4.895 5.463 -20.018 1.00 60.91 319 ALA A N 1
ATOM 2510 C CA . ALA A 1 319 ? -6.262 4.986 -20.223 1.00 60.91 319 ALA A CA 1
ATOM 2511 C C . ALA A 1 319 ? -6.796 5.358 -21.619 1.00 60.91 319 ALA A C 1
ATOM 2513 O O . ALA A 1 319 ? -7.366 4.517 -22.309 1.00 60.91 319 ALA A O 1
ATOM 2514 N N . ALA A 1 320 ? -6.542 6.586 -22.085 1.00 59.88 320 ALA A N 1
ATOM 2515 C CA . ALA A 1 320 ? -6.929 7.033 -23.423 1.00 59.88 320 ALA A CA 1
ATOM 2516 C C . ALA A 1 320 ? -6.181 6.290 -24.544 1.00 59.88 320 ALA A C 1
ATOM 2518 O O . ALA A 1 320 ? -6.782 5.971 -25.568 1.00 59.88 320 ALA A O 1
ATOM 2519 N N . ALA A 1 321 ? -4.892 5.990 -24.356 1.00 50.81 321 ALA A N 1
ATOM 2520 C CA . ALA A 1 321 ? -4.113 5.197 -25.305 1.00 50.81 321 ALA A CA 1
ATOM 2521 C C . ALA A 1 321 ? -4.619 3.747 -25.384 1.00 50.81 321 ALA A C 1
ATOM 2523 O O . ALA A 1 321 ? -4.783 3.223 -26.483 1.00 50.81 321 ALA A O 1
ATOM 2524 N N . VAL A 1 322 ? -4.942 3.129 -24.240 1.00 52.94 322 VAL A N 1
ATOM 2525 C CA . VAL A 1 322 ? -5.554 1.791 -24.171 1.00 52.94 322 VAL A CA 1
ATOM 2526 C C . VAL A 1 322 ? -6.933 1.790 -24.831 1.00 52.94 322 VAL A C 1
ATOM 2528 O O . VAL A 1 322 ? -7.207 0.925 -25.655 1.00 52.94 322 VAL A O 1
ATOM 2531 N N . LEU A 1 323 ? -7.782 2.783 -24.552 1.00 46.91 323 LEU A N 1
ATOM 2532 C CA . LEU A 1 323 ? -9.099 2.900 -25.180 1.00 46.91 323 LEU A CA 1
ATOM 2533 C C . LEU A 1 323 ? -8.994 3.125 -26.696 1.00 46.91 323 LEU A C 1
ATOM 2535 O O . LEU A 1 323 ? -9.762 2.530 -27.443 1.00 46.91 323 LEU A O 1
ATOM 2539 N N . MET A 1 324 ? -8.030 3.924 -27.170 1.00 45.34 324 MET A N 1
ATOM 2540 C CA . MET A 1 324 ? -7.758 4.057 -28.605 1.00 45.34 324 MET A CA 1
ATOM 2541 C C . MET A 1 324 ? -7.286 2.739 -29.222 1.00 45.34 324 MET A C 1
ATOM 2543 O O . MET A 1 324 ? -7.777 2.389 -30.287 1.00 45.34 324 MET A O 1
ATOM 2547 N N . LEU A 1 325 ? -6.401 1.985 -28.565 1.00 46.03 325 LEU A N 1
ATOM 2548 C CA . LEU A 1 325 ? -5.972 0.657 -29.023 1.00 46.03 325 LEU A CA 1
ATOM 2549 C C . LEU A 1 325 ? -7.149 -0.331 -29.098 1.00 46.03 325 LEU A C 1
ATOM 2551 O O . LEU A 1 325 ? -7.275 -1.054 -30.082 1.00 46.03 325 LEU A O 1
ATOM 2555 N N . VAL A 1 326 ? -8.053 -0.309 -28.113 1.00 49.03 326 VAL A N 1
ATOM 2556 C CA . VAL A 1 326 ? -9.270 -1.140 -28.085 1.00 49.03 326 VAL A CA 1
ATOM 2557 C C . VAL A 1 326 ? -10.275 -0.710 -29.162 1.00 49.03 326 VAL A C 1
ATOM 2559 O O . VAL A 1 326 ? -10.862 -1.564 -29.818 1.00 49.03 326 VAL A O 1
ATOM 2562 N N . LEU A 1 327 ? -10.449 0.592 -29.408 1.00 46.53 327 LEU A N 1
ATOM 2563 C CA . LEU A 1 327 ? -11.318 1.111 -30.475 1.00 46.53 327 LEU A CA 1
ATOM 2564 C C . LEU A 1 327 ? -10.741 0.862 -31.877 1.00 46.53 327 LEU A C 1
ATOM 2566 O O . LEU A 1 327 ? -11.499 0.590 -32.806 1.00 46.53 327 LEU A O 1
ATOM 2570 N N . MET A 1 328 ? -9.413 0.907 -32.031 1.00 48.38 328 MET A N 1
ATOM 2571 C CA . MET A 1 328 ? -8.725 0.516 -33.267 1.00 48.38 328 MET A CA 1
ATOM 2572 C C . MET A 1 328 ? -8.866 -0.991 -33.520 1.00 48.38 328 MET A C 1
ATOM 2574 O O . MET A 1 328 ? -9.078 -1.394 -34.660 1.00 48.38 328 MET A O 1
ATOM 2578 N N . ALA A 1 329 ? -8.824 -1.818 -32.468 1.00 47.28 329 ALA A N 1
ATOM 2579 C CA . ALA A 1 329 ? -9.103 -3.252 -32.564 1.00 47.28 329 ALA A CA 1
ATOM 2580 C C . ALA A 1 329 ? -10.590 -3.540 -32.869 1.00 47.28 329 ALA A C 1
ATOM 2582 O O . ALA A 1 329 ? -10.900 -4.433 -33.656 1.00 47.28 329 ALA A O 1
ATOM 2583 N N . GLY A 1 330 ? -11.508 -2.736 -32.318 1.00 38.38 330 GLY A N 1
ATOM 2584 C CA . GLY A 1 330 ? -12.962 -2.839 -32.505 1.00 38.38 330 GLY A CA 1
ATOM 2585 C C . GLY A 1 330 ? -13.510 -2.312 -33.839 1.00 38.38 330 GLY A C 1
ATOM 2586 O O . GLY A 1 330 ? -14.710 -2.416 -34.072 1.00 38.38 330 GLY A O 1
ATOM 2587 N N . CYS A 1 331 ? -12.668 -1.763 -34.724 1.00 34.91 331 CYS A N 1
ATOM 2588 C CA . CYS A 1 331 ? -13.041 -1.391 -36.099 1.00 34.91 331 CYS A CA 1
ATOM 2589 C C . CYS A 1 331 ? -12.742 -2.483 -37.141 1.00 34.91 331 CYS A C 1
ATOM 2591 O O . CYS A 1 331 ? -12.900 -2.247 -38.340 1.00 34.91 331 CYS A O 1
ATOM 2593 N N . SER A 1 332 ? -12.329 -3.678 -36.716 1.00 34.47 332 SER A N 1
ATOM 2594 C CA . SER A 1 332 ? -12.230 -4.827 -37.614 1.00 34.47 332 SER A CA 1
ATOM 2595 C C . SER A 1 332 ? -13.588 -5.530 -37.702 1.00 34.47 332 SER A C 1
ATOM 2597 O O . SER A 1 332 ? -14.169 -5.938 -36.701 1.00 34.47 332 SER A O 1
ATOM 2599 N N . SER A 1 333 ? -14.136 -5.602 -38.916 1.00 38.72 333 SER A N 1
ATOM 2600 C CA . SER A 1 333 ? -15.343 -6.370 -39.223 1.00 38.72 333 SER A CA 1
ATOM 2601 C C . SER A 1 333 ? -15.186 -7.818 -38.762 1.00 38.72 333 SER A C 1
ATOM 2603 O O . SER A 1 333 ? -14.146 -8.417 -39.038 1.00 38.72 333 SER A O 1
ATOM 2605 N N . GLU A 1 334 ? -16.225 -8.383 -38.140 1.00 42.28 334 GLU A N 1
ATOM 2606 C CA . GLU A 1 334 ? -16.336 -9.817 -37.860 1.00 42.28 334 GLU A CA 1
ATOM 2607 C C . GLU A 1 334 ? -16.131 -10.626 -39.149 1.00 42.28 334 GLU A C 1
ATOM 2609 O O . GLU A 1 334 ? -17.036 -10.807 -39.962 1.00 42.28 334 GLU A O 1
ATOM 2614 N N . ALA A 1 335 ? -14.912 -11.123 -39.322 1.00 35.31 335 ALA A N 1
ATOM 2615 C CA . ALA A 1 335 ? -14.611 -12.288 -40.125 1.00 35.31 335 ALA A CA 1
ATOM 2616 C C . ALA A 1 335 ? -14.106 -13.347 -39.146 1.00 35.31 335 ALA A C 1
ATOM 2618 O O . ALA A 1 335 ? -13.190 -13.090 -38.364 1.00 35.31 335 ALA A O 1
ATOM 2619 N N . ALA A 1 336 ? -14.749 -14.513 -39.145 1.00 40.31 336 ALA A N 1
ATOM 2620 C CA . ALA A 1 336 ? -14.341 -15.644 -38.326 1.00 40.31 336 ALA A CA 1
ATOM 2621 C C . ALA A 1 336 ? -12.861 -15.966 -38.598 1.00 40.31 336 ALA A C 1
ATOM 2623 O O . ALA A 1 336 ? -12.507 -16.346 -39.713 1.00 40.31 336 ALA A O 1
ATOM 2624 N N . ALA A 1 337 ? -12.006 -15.763 -37.594 1.00 40.81 337 ALA A N 1
ATOM 2625 C CA . ALA A 1 337 ? -10.584 -16.055 -37.692 1.00 40.81 337 ALA A CA 1
ATOM 2626 C C . ALA A 1 337 ? -10.355 -17.572 -37.624 1.00 40.81 337 ALA A C 1
ATOM 2628 O O . ALA A 1 337 ? -10.886 -18.252 -36.740 1.00 40.81 337 ALA A O 1
ATOM 2629 N N . GLU A 1 338 ? -9.564 -18.081 -38.567 1.00 41.78 338 GLU A N 1
ATOM 2630 C CA . GLU A 1 338 ? -8.981 -19.422 -38.523 1.00 41.78 338 GLU A CA 1
ATOM 2631 C C . GLU A 1 338 ? -8.172 -19.621 -37.224 1.00 41.78 338 GLU A C 1
ATOM 2633 O O . GLU A 1 338 ? -7.684 -18.643 -36.651 1.00 41.78 338 GLU A O 1
ATOM 2638 N N . PRO A 1 339 ? -8.045 -20.863 -36.718 1.00 43.41 339 PRO A N 1
ATOM 2639 C CA . PRO A 1 339 ? -7.270 -21.129 -35.510 1.00 43.41 339 PRO A CA 1
ATOM 2640 C C . PRO A 1 339 ? -5.811 -20.694 -35.692 1.00 43.41 339 PRO A C 1
ATOM 2642 O O . PRO A 1 339 ? -5.176 -21.052 -36.684 1.00 43.41 339 PRO A O 1
ATOM 2645 N N . ASP A 1 340 ? -5.290 -19.944 -34.714 1.00 51.91 340 ASP A N 1
ATOM 2646 C CA . ASP A 1 340 ? -3.886 -19.532 -34.681 1.00 51.91 340 ASP A CA 1
ATOM 2647 C C . ASP A 1 340 ? -2.958 -20.756 -34.810 1.00 51.91 340 ASP A C 1
ATOM 2649 O O . ASP A 1 340 ? -3.252 -21.821 -34.249 1.00 51.91 340 ASP A O 1
ATOM 2653 N N . PRO A 1 341 ? -1.824 -20.629 -35.526 1.00 57.00 341 PRO A N 1
ATOM 2654 C CA . PRO A 1 341 ? -0.835 -21.692 -35.600 1.00 57.00 341 PRO A CA 1
ATOM 2655 C C . PRO A 1 341 ? -0.315 -22.051 -34.198 1.00 57.00 341 PRO A C 1
ATOM 2657 O O . PRO A 1 341 ? -0.317 -21.209 -33.293 1.00 57.00 341 PRO A O 1
ATOM 2660 N N . PRO A 1 342 ? 0.146 -23.300 -33.997 1.00 68.50 342 PRO A N 1
ATOM 2661 C CA . PRO A 1 342 ? 0.637 -23.742 -32.703 1.00 68.50 342 PRO A CA 1
ATOM 2662 C C . PRO A 1 342 ? 1.785 -22.843 -32.210 1.00 68.50 342 PRO A C 1
ATOM 2664 O O . PRO A 1 342 ? 2.614 -22.415 -33.019 1.00 68.50 342 PRO A O 1
ATOM 2667 N N . PRO A 1 343 ? 1.858 -22.579 -30.893 1.00 84.06 343 PRO A N 1
ATOM 2668 C CA . PRO A 1 343 ? 2.952 -21.828 -30.288 1.00 84.06 343 PRO A CA 1
ATOM 2669 C C . PRO A 1 343 ? 4.335 -22.347 -30.713 1.00 84.06 343 PRO A C 1
ATOM 2671 O O . PRO A 1 343 ? 4.585 -23.553 -30.693 1.00 84.06 343 PRO A O 1
ATOM 2674 N N . ALA A 1 344 ? 5.235 -21.430 -31.069 1.00 90.25 344 ALA A N 1
ATOM 2675 C CA . ALA A 1 344 ? 6.620 -21.715 -31.446 1.00 90.25 344 ALA A CA 1
ATOM 2676 C C . ALA A 1 344 ? 7.598 -20.878 -30.608 1.00 90.25 344 ALA A C 1
ATOM 2678 O O . ALA A 1 344 ? 7.190 -19.925 -29.935 1.00 90.25 344 ALA A O 1
ATOM 2679 N N . ASN A 1 345 ? 8.886 -21.234 -30.647 1.00 95.31 345 ASN A N 1
ATOM 2680 C CA . ASN A 1 345 ? 9.953 -20.421 -30.059 1.00 95.31 345 ASN A CA 1
ATOM 2681 C C . ASN A 1 345 ? 9.945 -19.015 -30.673 1.00 95.31 345 ASN A C 1
ATOM 2683 O O . ASN A 1 345 ? 9.596 -18.855 -31.846 1.00 95.31 345 ASN A O 1
ATOM 2687 N N . TYR A 1 346 ? 10.335 -18.007 -29.897 1.00 94.69 346 TYR A N 1
ATOM 2688 C CA . TYR A 1 346 ? 10.406 -16.638 -30.396 1.00 94.69 346 TYR A CA 1
ATOM 2689 C C . TYR A 1 346 ? 11.508 -15.827 -29.717 1.00 94.69 346 TYR A C 1
ATOM 2691 O O . TYR A 1 346 ? 11.784 -15.996 -28.530 1.00 94.69 346 TYR A O 1
ATOM 2699 N N . THR A 1 347 ? 12.051 -14.874 -30.465 1.00 96.31 347 THR A N 1
ATOM 2700 C CA . THR A 1 347 ? 12.937 -13.836 -29.947 1.00 96.31 347 THR A CA 1
ATOM 2701 C C . THR A 1 347 ? 12.108 -12.697 -29.363 1.00 96.31 347 THR A C 1
ATOM 2703 O O . THR A 1 347 ? 11.263 -12.110 -30.046 1.00 96.31 347 THR A O 1
ATOM 2706 N N . ALA A 1 348 ? 12.349 -12.353 -28.104 1.00 93.00 348 ALA A N 1
ATOM 2707 C CA . ALA A 1 348 ? 11.824 -11.149 -27.482 1.00 93.00 348 ALA A CA 1
ATOM 2708 C C . ALA A 1 348 ? 12.836 -10.005 -27.615 1.00 93.00 348 ALA A C 1
ATOM 2710 O O . ALA A 1 348 ? 14.033 -10.204 -27.425 1.00 93.00 348 ALA A O 1
ATOM 2711 N N . THR A 1 349 ? 12.354 -8.793 -27.884 1.00 91.81 349 THR A N 1
ATOM 2712 C CA . THR A 1 349 ? 13.173 -7.572 -27.884 1.00 91.81 349 THR A CA 1
ATOM 2713 C C . THR A 1 349 ? 12.702 -6.654 -26.769 1.00 91.81 349 THR A C 1
ATOM 2715 O O . THR A 1 349 ? 11.506 -6.361 -26.666 1.00 91.81 349 THR A O 1
ATOM 2718 N N . ILE A 1 350 ? 13.631 -6.178 -25.940 1.00 87.31 350 ILE A N 1
ATOM 2719 C CA . ILE A 1 350 ? 13.325 -5.181 -24.915 1.00 87.31 350 ILE A CA 1
ATOM 2720 C C . ILE A 1 350 ? 13.072 -3.846 -25.618 1.00 87.31 350 ILE A C 1
ATOM 2722 O O . ILE A 1 350 ? 13.914 -3.317 -26.341 1.00 87.31 350 ILE A O 1
ATOM 2726 N N . LYS A 1 351 ? 11.878 -3.284 -25.433 1.00 82.94 351 LYS A N 1
ATOM 2727 C CA . LYS A 1 351 ? 11.461 -2.059 -26.115 1.00 82.94 351 LYS A CA 1
ATOM 2728 C C . LYS A 1 351 ? 12.432 -0.911 -25.866 1.00 82.94 351 LYS A C 1
ATOM 2730 O O . LYS A 1 351 ? 12.719 -0.557 -24.726 1.00 82.94 351 LYS A O 1
ATOM 2735 N N . GLY A 1 352 ? 12.819 -0.253 -26.955 1.00 76.94 352 GLY A N 1
ATOM 2736 C CA . GLY A 1 352 ? 13.713 0.901 -26.906 1.00 76.94 352 GLY A CA 1
ATOM 2737 C C . GLY A 1 352 ? 15.193 0.535 -26.810 1.00 76.94 352 GLY A C 1
ATOM 2738 O O . GLY A 1 352 ? 15.999 1.441 -26.626 1.00 76.94 352 GLY A O 1
ATOM 2739 N N . THR A 1 353 ? 15.552 -0.745 -26.949 1.00 81.50 353 THR A N 1
ATOM 2740 C CA . THR A 1 353 ? 16.938 -1.218 -27.004 1.00 81.50 353 THR A CA 1
ATOM 2741 C C . THR A 1 353 ? 17.095 -2.274 -28.102 1.00 81.50 353 THR A C 1
ATOM 2743 O O . THR A 1 353 ? 16.108 -2.820 -28.595 1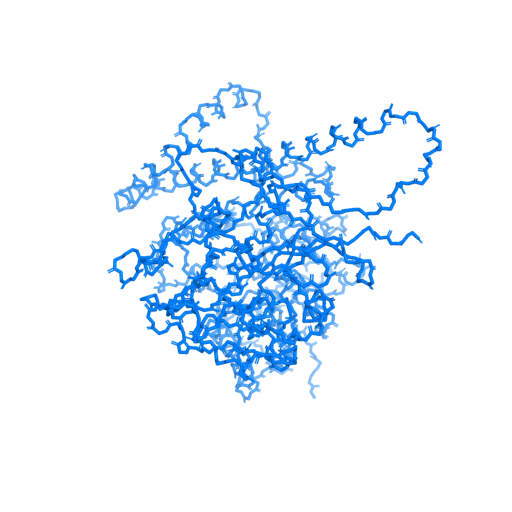.00 81.50 353 THR A O 1
ATOM 2746 N N . ASP A 1 354 ? 18.342 -2.575 -28.468 1.00 84.50 354 ASP A N 1
ATOM 2747 C CA . ASP A 1 354 ? 18.680 -3.689 -29.365 1.00 84.50 354 ASP A CA 1
ATOM 2748 C C . ASP A 1 354 ? 18.914 -5.004 -28.590 1.00 84.50 354 ASP A C 1
ATOM 2750 O O . ASP A 1 354 ? 19.403 -5.984 -29.148 1.00 84.50 354 ASP A O 1
ATOM 2754 N N . VAL A 1 355 ? 18.601 -5.035 -27.286 1.00 87.81 355 VAL A N 1
ATOM 2755 C CA . VAL A 1 355 ? 18.798 -6.225 -26.451 1.00 87.81 355 VAL A CA 1
ATOM 2756 C C . VAL A 1 355 ? 17.648 -7.198 -26.674 1.00 87.81 355 VAL A C 1
ATOM 2758 O O . VAL A 1 355 ? 16.476 -6.880 -26.444 1.00 87.81 355 VAL A O 1
ATOM 2761 N N . THR A 1 356 ? 18.006 -8.404 -27.105 1.00 94.19 356 THR A N 1
ATOM 2762 C CA . THR A 1 356 ? 17.086 -9.503 -27.381 1.00 94.19 356 THR A CA 1
ATOM 2763 C C . THR A 1 356 ? 17.415 -10.735 -26.553 1.00 94.19 356 THR A C 1
ATOM 2765 O O . THR A 1 356 ? 18.573 -10.954 -26.202 1.00 94.19 356 THR A O 1
ATOM 2768 N N . PHE A 1 357 ? 16.408 -11.563 -26.297 1.00 96.00 357 PHE A N 1
ATOM 2769 C CA . PHE A 1 357 ? 16.551 -12.857 -25.634 1.00 96.00 357 PHE A CA 1
ATOM 2770 C C . PHE A 1 357 ? 15.574 -13.871 -26.235 1.00 96.00 357 PHE A C 1
ATOM 2772 O O . PHE A 1 357 ? 14.486 -13.511 -26.689 1.00 96.00 357 PHE A O 1
ATOM 2779 N N . GLU A 1 358 ? 15.968 -15.139 -26.255 1.00 97.56 358 GLU A N 1
ATOM 2780 C CA . GLU A 1 358 ? 15.188 -16.220 -26.857 1.00 97.56 358 GLU A CA 1
ATOM 2781 C C . GLU A 1 358 ? 14.256 -16.878 -25.838 1.00 97.56 358 GLU A C 1
ATOM 2783 O O . GLU A 1 358 ? 14.616 -17.098 -24.679 1.00 97.56 358 GLU A O 1
ATOM 2788 N N . MET A 1 359 ? 13.051 -17.222 -26.288 1.00 97.69 359 MET A N 1
ATOM 2789 C CA . MET A 1 359 ? 12.016 -17.872 -25.491 1.00 97.69 359 MET A CA 1
ATOM 2790 C C . MET A 1 359 ? 11.635 -19.211 -26.124 1.00 97.69 359 MET A C 1
ATOM 2792 O O . MET A 1 359 ? 11.112 -19.270 -27.240 1.00 97.69 359 MET A O 1
ATOM 2796 N N . ILE A 1 360 ? 11.867 -20.294 -25.387 1.00 97.75 360 ILE A N 1
ATOM 2797 C CA . ILE A 1 360 ? 11.659 -21.676 -25.820 1.00 97.75 360 ILE A CA 1
ATOM 2798 C C . ILE A 1 360 ? 10.279 -22.159 -25.384 1.00 97.75 360 ILE A C 1
ATOM 2800 O O . ILE A 1 360 ? 9.927 -22.070 -24.207 1.00 97.75 360 ILE A O 1
ATOM 2804 N N . TRP A 1 361 ? 9.494 -22.678 -26.327 1.00 96.38 361 TRP A N 1
ATOM 2805 C CA . TRP A 1 361 ? 8.171 -23.238 -26.069 1.00 96.38 361 TRP A CA 1
ATOM 2806 C C . TRP A 1 361 ? 8.260 -24.603 -25.375 1.00 96.38 361 TRP A C 1
ATOM 2808 O O . TRP A 1 361 ? 8.910 -25.525 -25.868 1.00 96.38 361 TRP A O 1
ATOM 2818 N N . VAL A 1 362 ? 7.554 -24.751 -24.252 1.00 95.62 362 VAL A N 1
ATOM 2819 C CA . VAL A 1 362 ? 7.426 -26.002 -23.495 1.00 95.62 362 VAL A CA 1
ATOM 2820 C C . VAL A 1 362 ? 5.964 -26.466 -23.569 1.00 95.62 362 VAL A C 1
ATOM 2822 O O . VAL A 1 362 ? 5.134 -26.029 -22.765 1.00 95.62 362 VAL A O 1
ATOM 2825 N N . PRO A 1 363 ? 5.614 -27.345 -24.530 1.00 91.69 363 PRO A N 1
ATOM 2826 C CA . PRO A 1 363 ? 4.222 -27.706 -24.806 1.00 91.69 363 PRO A CA 1
ATOM 2827 C C . PRO A 1 363 ? 3.545 -28.405 -23.626 1.00 91.69 363 PRO A C 1
ATOM 2829 O O . PRO A 1 363 ? 2.407 -28.080 -23.299 1.00 91.69 363 PRO A O 1
ATOM 2832 N N . ASP A 1 364 ? 4.262 -29.306 -22.951 1.00 90.75 364 ASP A N 1
ATOM 2833 C CA . ASP A 1 364 ? 3.732 -30.113 -21.843 1.00 90.75 364 ASP A CA 1
ATOM 2834 C C . ASP A 1 364 ? 3.314 -29.255 -20.635 1.00 90.75 364 ASP A C 1
ATOM 2836 O O . ASP A 1 364 ? 2.470 -29.660 -19.841 1.00 90.75 364 ASP A O 1
ATOM 2840 N N . GLY A 1 365 ? 3.912 -28.067 -20.497 1.00 91.12 365 GLY A N 1
ATOM 2841 C CA . GLY A 1 365 ? 3.626 -27.117 -19.424 1.00 91.12 365 GLY A CA 1
ATOM 2842 C C . GLY A 1 365 ? 2.764 -25.934 -19.850 1.00 91.12 365 GLY A C 1
ATOM 2843 O O . GLY A 1 365 ? 2.344 -25.159 -18.995 1.00 91.12 365 GLY A O 1
ATOM 2844 N N . ASN A 1 366 ? 2.496 -25.782 -21.152 1.00 93.88 366 ASN A N 1
ATOM 2845 C CA . ASN A 1 366 ? 1.823 -24.619 -21.724 1.00 93.88 366 ASN A CA 1
ATOM 2846 C C . ASN A 1 366 ? 2.487 -23.293 -21.294 1.00 93.88 366 ASN A C 1
ATOM 2848 O O . ASN A 1 366 ? 1.833 -22.411 -20.734 1.00 93.88 366 ASN A O 1
ATOM 2852 N N . PHE A 1 367 ? 3.795 -23.147 -21.526 1.00 96.38 367 PHE A N 1
ATOM 2853 C CA . PHE A 1 367 ? 4.536 -21.904 -21.279 1.00 96.38 367 PHE A CA 1
ATOM 2854 C C . PHE A 1 367 ? 5.764 -21.773 -22.186 1.00 96.38 367 PHE A C 1
ATOM 2856 O O . PHE A 1 367 ? 6.249 -22.753 -22.745 1.00 96.38 367 PHE A O 1
ATOM 2863 N N . TRP A 1 368 ? 6.295 -20.556 -22.296 1.00 98.00 368 TRP A N 1
ATOM 2864 C CA . TRP A 1 368 ? 7.641 -20.309 -22.807 1.00 98.00 368 TRP A CA 1
ATOM 2865 C C . TRP A 1 368 ? 8.597 -19.991 -21.668 1.00 98.00 368 TRP A C 1
ATOM 2867 O O . TRP A 1 368 ? 8.217 -19.305 -20.723 1.00 98.00 368 TRP A O 1
ATOM 2877 N N . ILE A 1 369 ? 9.850 -20.405 -21.783 1.00 98.12 369 ILE A N 1
ATOM 2878 C CA . ILE A 1 369 ? 10.900 -20.099 -20.809 1.00 98.12 369 ILE A CA 1
ATOM 2879 C C . ILE A 1 369 ? 12.147 -19.581 -21.525 1.00 98.12 369 ILE A C 1
ATOM 2881 O O . ILE A 1 369 ? 12.394 -19.963 -22.666 1.00 98.12 369 ILE A O 1
ATOM 2885 N N . GLY A 1 370 ? 12.902 -18.689 -20.884 1.00 98.06 370 GLY A N 1
ATOM 2886 C CA . GLY A 1 370 ? 14.141 -18.157 -21.449 1.00 98.06 370 GLY A CA 1
ATOM 2887 C C . GLY A 1 370 ? 15.110 -19.277 -21.826 1.00 98.06 370 GLY A C 1
ATOM 2888 O O . GLY A 1 370 ? 15.295 -20.222 -21.054 1.00 98.06 370 GLY A O 1
ATOM 2889 N N . GLU A 1 371 ? 15.723 -19.178 -23.004 1.00 98.12 371 GLU A N 1
ATOM 2890 C CA . GLU A 1 371 ? 16.744 -20.125 -23.472 1.00 98.12 371 GLU A CA 1
ATOM 2891 C C . GLU A 1 371 ? 17.921 -20.209 -22.489 1.00 98.12 371 GLU A C 1
ATOM 2893 O O . GLU A 1 371 ? 18.434 -21.294 -22.214 1.00 98.12 371 GLU A O 1
ATOM 2898 N N . THR A 1 372 ? 18.292 -19.074 -21.899 1.00 98.19 372 THR A N 1
ATOM 2899 C CA . THR A 1 372 ? 19.377 -18.928 -20.926 1.00 98.19 372 THR A CA 1
ATOM 2900 C C . THR A 1 372 ? 18.907 -18.213 -19.661 1.00 98.19 372 THR A C 1
ATOM 2902 O O . THR A 1 372 ? 17.790 -17.696 -19.589 1.00 98.19 372 THR A O 1
ATOM 2905 N N . GLU A 1 373 ? 19.789 -18.144 -18.667 1.00 97.62 373 GLU A N 1
ATOM 2906 C CA . GLU A 1 373 ? 19.689 -17.204 -17.548 1.00 97.62 373 GLU A CA 1
ATOM 2907 C C . GLU A 1 373 ? 19.656 -15.749 -18.055 1.00 97.62 373 GLU A C 1
ATOM 2909 O O . GLU A 1 373 ? 20.193 -15.438 -19.124 1.00 97.62 373 GLU A O 1
ATOM 2914 N N . VAL A 1 374 ? 19.058 -14.848 -17.269 1.00 97.69 374 VAL A N 1
ATOM 2915 C CA . VAL A 1 374 ? 19.035 -13.408 -17.567 1.00 97.69 374 VAL A CA 1
ATOM 2916 C C . VAL A 1 374 ? 20.449 -12.846 -17.475 1.00 97.69 374 VAL A C 1
ATOM 2918 O O . VAL A 1 374 ? 21.115 -12.963 -16.445 1.00 97.69 374 VAL A O 1
ATOM 2921 N N . THR A 1 375 ? 20.904 -12.199 -18.543 1.00 95.75 375 THR A N 1
ATOM 2922 C CA . THR A 1 375 ? 22.267 -11.666 -18.644 1.00 95.75 375 THR A CA 1
ATOM 2923 C C . THR A 1 375 ? 22.420 -10.280 -18.018 1.00 95.75 375 THR A C 1
ATOM 2925 O O . THR A 1 375 ? 21.445 -9.554 -17.811 1.00 95.75 375 THR A O 1
ATOM 2928 N N . TRP A 1 376 ? 23.660 -9.851 -17.763 1.00 89.50 376 TRP A N 1
ATOM 2929 C CA . TRP A 1 376 ? 23.938 -8.467 -17.363 1.00 89.50 376 TRP A CA 1
ATOM 2930 C C . TRP A 1 376 ? 23.514 -7.447 -18.428 1.00 89.50 376 TRP A C 1
ATOM 2932 O O . TRP A 1 376 ? 23.041 -6.375 -18.060 1.00 89.50 376 TRP A O 1
ATOM 2942 N N . ASN A 1 377 ? 23.591 -7.775 -19.724 1.00 88.50 377 ASN A N 1
ATOM 2943 C CA . ASN A 1 377 ? 23.051 -6.926 -20.797 1.00 88.50 377 ASN A CA 1
ATOM 2944 C C . ASN A 1 377 ? 21.555 -6.639 -20.627 1.00 88.50 377 ASN A C 1
ATOM 2946 O O . ASN A 1 377 ? 21.093 -5.547 -20.941 1.00 88.50 377 ASN A O 1
ATOM 2950 N N . GLU A 1 378 ? 20.793 -7.611 -20.134 1.00 92.00 378 GLU A N 1
ATOM 2951 C CA . GLU A 1 378 ? 19.365 -7.452 -19.884 1.00 92.00 378 GLU A CA 1
ATOM 2952 C C . GLU A 1 378 ? 19.097 -6.795 -18.526 1.00 92.00 378 GLU A C 1
ATOM 2954 O O . GLU A 1 378 ? 18.246 -5.913 -18.416 1.00 92.00 378 GLU A O 1
ATOM 2959 N N . TYR A 1 379 ? 19.807 -7.217 -17.478 1.00 89.81 379 TYR A N 1
ATOM 2960 C CA . TYR A 1 379 ? 19.548 -6.769 -16.110 1.00 89.81 379 TYR A CA 1
ATOM 2961 C C . TYR A 1 379 ? 20.056 -5.346 -15.846 1.00 89.81 379 TYR A C 1
ATOM 2963 O O . TYR A 1 379 ? 19.411 -4.592 -15.119 1.00 89.81 379 TYR A O 1
ATOM 2971 N N . LEU A 1 380 ? 21.159 -4.921 -16.471 1.00 83.75 380 LEU A N 1
ATOM 2972 C CA . LEU A 1 380 ? 21.633 -3.540 -16.348 1.00 83.75 380 LEU A CA 1
ATOM 2973 C C . LEU A 1 380 ? 20.666 -2.542 -16.974 1.00 83.75 380 LEU A C 1
ATOM 2975 O O . LEU A 1 380 ? 20.503 -1.462 -16.426 1.00 83.75 380 LEU A O 1
ATOM 2979 N N . LEU A 1 381 ? 19.917 -2.908 -18.019 1.00 81.31 381 LEU A N 1
ATOM 2980 C CA . LEU A 1 381 ? 18.840 -2.049 -18.531 1.00 81.31 381 LEU A CA 1
ATOM 2981 C C . LEU A 1 381 ? 17.759 -1.771 -17.478 1.00 81.31 381 LEU A C 1
ATOM 2983 O O . LEU A 1 381 ? 17.121 -0.718 -17.502 1.00 81.31 381 LEU A O 1
ATOM 2987 N N . TYR A 1 382 ? 17.552 -2.706 -16.553 1.00 83.75 382 TYR A N 1
ATOM 2988 C CA . TYR A 1 382 ? 16.672 -2.523 -15.407 1.00 83.75 382 TYR A CA 1
ATOM 2989 C C . TYR A 1 382 ? 17.328 -1.674 -14.297 1.00 83.75 382 TYR A C 1
ATOM 2991 O O . TYR A 1 382 ? 16.638 -0.860 -13.675 1.00 83.75 382 TYR A O 1
ATOM 2999 N N . CYS A 1 383 ? 18.643 -1.797 -14.083 1.00 74.44 383 CYS A N 1
ATOM 3000 C CA . CYS A 1 383 ? 19.402 -1.017 -13.093 1.00 74.44 383 CYS A CA 1
ATOM 3001 C C . CYS A 1 383 ? 19.684 0.446 -13.515 1.00 74.44 383 CYS A C 1
ATOM 3003 O O . CYS A 1 383 ? 19.490 1.361 -12.712 1.00 74.44 383 CYS A O 1
ATOM 3005 N N . ASP A 1 384 ? 20.088 0.683 -14.766 1.00 62.06 384 ASP A N 1
ATOM 3006 C CA . ASP A 1 384 ? 20.627 1.945 -15.317 1.00 62.06 384 ASP A CA 1
ATOM 3007 C C . ASP A 1 384 ? 19.557 2.925 -15.816 1.00 62.06 384 ASP A C 1
ATOM 3009 O O . ASP A 1 384 ? 19.754 3.729 -16.733 1.00 62.06 384 ASP A O 1
ATOM 3013 N N . PHE A 1 385 ? 18.385 2.895 -15.195 1.00 55.97 385 PHE A N 1
ATOM 3014 C CA . PHE A 1 385 ? 17.295 3.804 -15.519 1.00 55.97 385 PHE A CA 1
ATOM 3015 C C . PHE A 1 385 ? 17.610 5.254 -15.089 1.00 55.97 385 PHE A C 1
ATOM 3017 O O . PHE A 1 385 ? 17.053 5.685 -14.077 1.00 55.97 385 PHE A O 1
ATOM 3024 N N . ASP A 1 386 ? 18.452 6.006 -15.828 1.00 49.81 386 ASP A N 1
ATOM 3025 C CA . ASP A 1 386 ? 18.404 7.488 -15.888 1.00 49.81 386 ASP A CA 1
ATOM 3026 C C . ASP A 1 386 ? 19.234 8.325 -16.909 1.00 49.81 386 ASP A C 1
ATOM 3028 O O . ASP A 1 386 ? 18.982 9.526 -16.884 1.00 49.81 386 ASP A O 1
ATOM 3032 N N . GLU A 1 387 ? 20.079 7.866 -17.862 1.00 35.03 387 GLU A N 1
ATOM 3033 C CA . GLU A 1 387 ? 20.843 8.872 -18.679 1.00 35.03 387 GLU A CA 1
ATOM 3034 C C . GLU A 1 387 ? 20.671 8.957 -20.217 1.00 35.03 387 GLU A C 1
ATOM 3036 O O . GLU A 1 387 ? 20.837 10.061 -20.733 1.00 35.03 387 GLU A O 1
ATOM 3041 N N . THR A 1 388 ? 20.212 7.948 -20.984 1.00 40.38 388 THR A N 1
ATOM 3042 C CA . THR A 1 388 ? 19.896 8.169 -22.436 1.00 40.38 388 THR A CA 1
ATOM 3043 C C . THR A 1 388 ? 18.654 7.478 -23.051 1.00 40.38 388 THR A C 1
ATOM 3045 O O . THR A 1 388 ? 18.350 7.726 -24.215 1.00 40.38 388 THR A O 1
ATOM 3048 N N . GLY A 1 389 ? 17.794 6.818 -22.260 1.00 42.84 389 GLY A N 1
ATOM 3049 C CA . GLY A 1 389 ? 16.330 6.775 -22.505 1.00 42.84 389 GLY A CA 1
ATOM 3050 C C . GLY A 1 389 ? 15.735 5.588 -23.298 1.00 42.84 389 GLY A C 1
ATOM 3051 O O . GLY A 1 389 ? 16.338 5.078 -24.224 1.00 42.84 389 GLY A O 1
ATOM 3052 N N . LYS A 1 390 ? 14.492 5.136 -23.055 1.00 41.22 390 LYS A N 1
ATOM 3053 C CA . LYS A 1 390 ? 13.339 5.708 -22.320 1.00 41.22 390 LYS A CA 1
ATOM 3054 C C . LYS A 1 390 ? 12.342 4.604 -21.895 1.00 41.22 390 LYS A C 1
ATOM 3056 O O . LYS A 1 390 ? 12.133 3.658 -22.641 1.00 41.22 390 LYS A O 1
ATOM 3061 N N . VAL A 1 391 ? 11.588 4.833 -20.809 1.00 45.50 391 VAL A N 1
ATOM 3062 C CA . VAL A 1 391 ? 10.231 4.265 -20.595 1.00 45.50 391 VAL A CA 1
ATOM 3063 C C . VAL A 1 391 ? 9.222 5.046 -21.451 1.00 45.50 391 VAL A C 1
ATOM 3065 O O . VAL A 1 391 ? 9.250 6.280 -21.468 1.00 45.50 391 VAL A O 1
ATOM 3068 N N . GLN A 1 392 ? 8.310 4.353 -22.144 1.00 40.06 392 GLN A N 1
ATOM 3069 C CA . GLN A 1 392 ? 7.198 5.002 -22.851 1.00 40.06 392 GLN A CA 1
ATOM 3070 C C . GLN A 1 392 ? 6.210 5.667 -21.867 1.00 40.06 392 GLN A C 1
ATOM 3072 O O . GLN A 1 392 ? 5.991 5.152 -20.764 1.00 40.06 392 GLN A O 1
ATOM 3077 N N . PRO A 1 393 ? 5.546 6.774 -22.256 1.00 37.59 393 PRO A N 1
ATOM 3078 C CA . PRO A 1 393 ? 4.420 7.322 -21.501 1.00 37.59 393 PRO A CA 1
ATOM 3079 C C . PRO A 1 393 ? 3.327 6.247 -21.418 1.00 37.59 393 PRO A C 1
ATOM 3081 O O . PRO A 1 393 ? 2.694 5.934 -22.417 1.00 37.59 393 PRO A O 1
ATOM 3084 N N . GLY A 1 394 ? 3.180 5.593 -20.267 1.00 40.16 394 GLY A N 1
ATOM 3085 C CA . GLY A 1 394 ? 2.611 4.240 -20.317 1.00 40.16 394 GLY A CA 1
ATOM 3086 C C . GLY A 1 394 ? 2.779 3.439 -19.040 1.00 40.16 394 GLY A C 1
ATOM 3087 O O . GLY A 1 394 ? 1.840 2.898 -18.464 1.00 40.16 394 GLY A O 1
ATOM 3088 N N . VAL A 1 395 ? 4.008 3.436 -18.538 1.00 42.41 395 VAL A N 1
ATOM 3089 C CA . VAL A 1 395 ? 4.429 2.473 -17.523 1.00 42.41 395 VAL A CA 1
ATOM 3090 C C . VAL A 1 395 ? 4.252 3.047 -16.127 1.00 42.41 395 VAL A C 1
ATOM 3092 O O . VAL A 1 395 ? 4.593 4.196 -15.834 1.00 42.41 395 VAL A O 1
ATOM 3095 N N . ASP A 1 396 ? 3.541 2.303 -15.292 1.00 40.94 396 ASP A N 1
ATOM 3096 C CA . ASP A 1 396 ? 3.262 2.658 -13.912 1.00 40.94 396 ASP A CA 1
ATOM 3097 C C . ASP A 1 396 ? 4.408 2.165 -13.038 1.00 40.94 396 ASP A C 1
ATOM 3099 O O . ASP A 1 396 ? 4.793 1.011 -13.183 1.00 40.94 396 ASP A O 1
ATOM 3103 N N . ALA A 1 397 ? 5.025 3.052 -12.251 1.00 48.81 397 ALA A N 1
ATOM 3104 C CA . ALA A 1 397 ? 6.392 2.897 -11.752 1.00 48.81 397 ALA A CA 1
ATOM 3105 C C . ALA A 1 397 ? 6.750 1.454 -11.332 1.00 48.81 397 ALA A C 1
ATOM 3107 O O . ALA A 1 397 ? 6.069 0.822 -10.514 1.00 48.81 397 ALA A O 1
ATOM 3108 N N . VAL A 1 398 ? 7.848 0.934 -11.884 1.00 50.25 398 VAL A N 1
ATOM 3109 C CA . VAL A 1 398 ? 8.528 -0.229 -11.312 1.00 50.25 398 VAL A CA 1
ATOM 3110 C C . VAL A 1 398 ? 9.569 0.308 -10.348 1.00 50.25 398 VAL A C 1
ATOM 3112 O O . VAL A 1 398 ? 10.409 1.116 -10.736 1.00 50.25 398 VAL A O 1
ATOM 3115 N N . THR A 1 399 ? 9.473 -0.081 -9.078 1.00 55.50 399 THR A N 1
ATOM 3116 C CA . THR A 1 399 ? 10.494 0.248 -8.083 1.00 55.50 399 THR A CA 1
ATOM 3117 C C . THR A 1 399 ? 11.822 -0.346 -8.551 1.00 55.50 399 THR A C 1
ATOM 3119 O O . THR A 1 399 ? 11.874 -1.549 -8.800 1.00 55.50 399 THR A O 1
ATOM 3122 N N . LYS A 1 400 ? 12.844 0.500 -8.727 1.00 61.72 400 LYS A N 1
ATOM 3123 C CA . LYS A 1 400 ? 14.162 0.102 -9.236 1.00 61.72 400 LYS A CA 1
ATOM 3124 C C . LYS A 1 400 ? 15.115 -0.264 -8.093 1.00 61.72 400 LYS A C 1
ATOM 3126 O O . LYS A 1 400 ? 14.974 0.314 -7.009 1.00 61.72 400 LYS A O 1
ATOM 3131 N N . PRO A 1 401 ? 16.081 -1.170 -8.319 1.00 62.16 401 PRO A N 1
ATOM 3132 C CA . PRO A 1 401 ? 17.173 -1.373 -7.387 1.00 62.16 401 PRO A CA 1
ATOM 3133 C C . PRO A 1 401 ? 17.965 -0.074 -7.236 1.00 62.16 401 PRO A C 1
ATOM 3135 O O . PRO A 1 401 ? 18.104 0.706 -8.181 1.00 62.16 401 PRO A O 1
ATOM 3138 N N . SER A 1 402 ? 18.476 0.178 -6.032 1.00 58.84 402 SER A N 1
ATOM 3139 C CA . SER A 1 402 ? 19.566 1.137 -5.859 1.00 58.84 402 SER A CA 1
ATOM 3140 C C . SER A 1 402 ? 20.744 0.700 -6.731 1.00 58.84 402 SER A C 1
ATOM 3142 O O . SER A 1 402 ? 20.974 -0.509 -6.867 1.00 58.84 402 SER A O 1
ATOM 3144 N N . LYS A 1 403 ? 21.478 1.668 -7.311 1.00 54.62 403 LYS A N 1
ATOM 3145 C CA . LYS A 1 403 ? 22.753 1.364 -7.977 1.00 54.62 403 LYS A CA 1
ATOM 3146 C C . LYS A 1 403 ? 23.587 0.517 -7.004 1.00 54.62 403 LYS A C 1
ATOM 3148 O O . LYS A 1 403 ? 23.623 0.871 -5.819 1.00 54.62 403 LYS A O 1
ATOM 3153 N N . PRO A 1 404 ? 24.145 -0.620 -7.445 1.00 51.81 404 PRO A N 1
ATOM 3154 C CA . PRO A 1 404 ? 24.978 -1.442 -6.582 1.00 51.81 404 PRO A CA 1
ATOM 3155 C C . PRO A 1 404 ? 26.101 -0.600 -5.971 1.00 51.81 404 PRO A C 1
ATOM 3157 O O . PRO A 1 404 ? 26.604 0.323 -6.609 1.00 51.81 404 PRO A O 1
ATOM 3160 N N . LEU A 1 405 ? 26.466 -0.891 -4.725 1.00 51.09 405 LEU A N 1
ATOM 3161 C CA . LEU A 1 405 ? 27.547 -0.202 -4.025 1.00 51.09 405 LEU A CA 1
ATOM 3162 C C . LEU A 1 405 ? 28.892 -0.626 -4.631 1.00 51.09 405 LEU A C 1
ATOM 3164 O O . LEU A 1 405 ? 29.480 -1.613 -4.198 1.00 51.09 405 LEU A O 1
ATOM 3168 N N . GLU A 1 406 ? 29.369 0.122 -5.627 1.00 51.56 406 GLU A N 1
ATOM 3169 C CA . GLU A 1 406 ? 30.662 -0.109 -6.299 1.00 51.56 406 GLU A CA 1
ATOM 3170 C C . GLU A 1 406 ? 31.860 -0.059 -5.326 1.00 51.56 406 GLU A C 1
ATOM 3172 O O . GLU A 1 406 ? 32.903 -0.647 -5.595 1.00 51.56 406 GLU A O 1
ATOM 3177 N N . ASP A 1 407 ? 31.692 0.573 -4.161 1.00 42.88 407 ASP A N 1
ATOM 3178 C CA . ASP A 1 407 ? 32.776 0.866 -3.219 1.00 42.88 407 ASP A CA 1
ATOM 3179 C C . ASP A 1 407 ? 33.156 -0.313 -2.289 1.00 42.88 407 ASP A C 1
ATOM 3181 O O . ASP A 1 407 ? 34.195 -0.253 -1.631 1.00 42.88 407 ASP A O 1
ATOM 3185 N N . VAL A 1 408 ? 32.329 -1.370 -2.193 1.00 44.75 408 VAL A N 1
ATOM 3186 C CA . VAL A 1 408 ? 32.520 -2.492 -1.234 1.00 44.75 408 VAL A CA 1
ATOM 3187 C C . VAL A 1 408 ? 32.771 -3.832 -1.935 1.00 44.75 408 VAL A C 1
ATOM 3189 O O . VAL A 1 408 ? 33.606 -4.614 -1.484 1.00 44.75 408 VAL A O 1
ATOM 3192 N N . ALA A 1 409 ? 32.086 -4.089 -3.050 1.00 51.28 409 ALA A N 1
ATOM 3193 C CA . ALA A 1 409 ? 32.381 -5.174 -3.981 1.00 51.28 409 ALA A CA 1
ATOM 3194 C C . ALA A 1 409 ? 31.755 -4.825 -5.342 1.00 51.28 409 ALA A C 1
ATOM 3196 O O . ALA A 1 409 ? 30.564 -4.501 -5.376 1.00 51.28 409 ALA A O 1
ATOM 3197 N N . PRO A 1 410 ? 32.497 -4.908 -6.459 1.00 59.38 410 PRO A N 1
ATOM 3198 C CA . PRO A 1 410 ? 31.905 -4.715 -7.774 1.00 59.38 410 PRO A CA 1
ATOM 3199 C C . PRO A 1 410 ? 30.799 -5.759 -7.977 1.00 59.38 410 PRO A C 1
ATOM 3201 O O . PRO A 1 410 ? 30.962 -6.937 -7.646 1.00 59.38 410 PRO A O 1
ATOM 3204 N N . PHE A 1 411 ? 29.630 -5.326 -8.452 1.00 65.06 411 PHE A N 1
ATOM 3205 C CA . PHE A 1 411 ? 28.433 -6.177 -8.520 1.00 65.06 411 PHE A CA 1
ATOM 3206 C C . PHE A 1 411 ? 28.584 -7.344 -9.504 1.00 65.06 411 PHE A C 1
ATOM 3208 O O . PHE A 1 411 ? 27.930 -8.375 -9.353 1.00 65.06 411 PHE A O 1
ATOM 3215 N N . ASP A 1 412 ? 29.469 -7.194 -10.485 1.00 65.50 412 ASP A N 1
ATOM 3216 C CA . ASP A 1 412 ? 29.883 -8.223 -11.433 1.00 65.50 412 ASP A CA 1
ATOM 3217 C C . ASP A 1 412 ? 31.083 -9.048 -10.930 1.00 65.50 412 ASP A C 1
ATOM 3219 O O . ASP A 1 412 ? 31.563 -9.920 -11.651 1.00 65.50 412 ASP A O 1
ATOM 3223 N N . ARG A 1 413 ? 31.561 -8.797 -9.700 1.00 73.44 413 ARG A N 1
ATOM 3224 C CA . ARG A 1 413 ? 32.707 -9.463 -9.048 1.00 73.44 413 ARG A CA 1
ATOM 3225 C C . ARG A 1 413 ? 34.015 -9.368 -9.830 1.00 73.44 413 ARG A C 1
ATOM 3227 O O . ARG A 1 413 ? 34.875 -10.232 -9.670 1.00 73.44 413 ARG A O 1
ATOM 3234 N N . ASP A 1 414 ? 34.137 -8.368 -10.702 1.00 74.44 414 ASP A N 1
ATOM 3235 C CA . ASP A 1 414 ? 35.208 -8.265 -11.698 1.00 74.44 414 ASP A CA 1
ATOM 3236 C C . ASP A 1 414 ? 35.274 -9.463 -12.674 1.00 74.44 414 ASP A C 1
ATOM 3238 O O . ASP A 1 414 ? 36.266 -9.650 -13.381 1.00 74.44 414 ASP A O 1
ATOM 3242 N N . TRP A 1 415 ? 34.226 -10.294 -12.751 1.00 80.69 415 TRP A N 1
ATOM 3243 C CA . TRP A 1 415 ? 34.128 -11.392 -13.725 1.00 80.69 415 TRP A CA 1
ATOM 3244 C C . TRP A 1 415 ? 33.702 -10.895 -15.109 1.00 80.69 415 TRP A C 1
ATOM 3246 O O . TRP A 1 415 ? 33.851 -11.610 -16.105 1.00 80.69 415 TRP A O 1
ATOM 3256 N N . GLY A 1 416 ? 33.195 -9.664 -15.171 1.00 74.69 416 GLY A N 1
ATOM 3257 C CA . GLY A 1 416 ? 32.726 -8.996 -16.369 1.00 74.69 416 GLY A CA 1
ATOM 3258 C C . GLY A 1 416 ? 31.207 -9.038 -16.531 1.00 74.69 416 GLY A C 1
ATOM 3259 O O . GLY A 1 416 ? 30.514 -9.970 -16.116 1.00 74.69 416 GLY A O 1
ATOM 3260 N N . ILE A 1 417 ? 30.704 -8.011 -17.210 1.00 81.44 417 ILE A N 1
ATOM 3261 C CA . ILE A 1 417 ? 29.308 -7.864 -17.633 1.00 81.44 417 ILE A CA 1
ATOM 3262 C C . ILE A 1 417 ? 29.087 -8.454 -19.041 1.00 81.44 417 ILE A C 1
ATOM 3264 O O . ILE A 1 417 ? 29.924 -9.189 -19.566 1.00 81.44 417 ILE A O 1
ATOM 3268 N N . GLY A 1 418 ? 27.957 -8.145 -19.683 1.00 86.25 418 GLY A N 1
ATOM 3269 C CA . GLY A 1 418 ? 27.661 -8.585 -21.047 1.00 86.25 418 GLY A CA 1
ATOM 3270 C C . GLY A 1 418 ? 26.714 -9.782 -21.084 1.00 86.25 418 GLY A C 1
ATOM 3271 O O . GLY A 1 418 ? 25.657 -9.762 -20.456 1.00 86.25 418 GLY A O 1
ATOM 3272 N N . ARG A 1 419 ? 27.108 -10.835 -21.814 1.00 93.06 419 ARG A N 1
ATOM 3273 C CA . ARG A 1 419 ? 26.372 -12.114 -21.906 1.00 93.06 419 ARG A CA 1
ATOM 3274 C C . ARG A 1 419 ? 26.604 -13.049 -20.713 1.00 93.06 419 ARG A C 1
ATOM 3276 O O . ARG A 1 419 ? 26.119 -14.174 -20.710 1.00 93.06 419 ARG A O 1
ATOM 3283 N N . ARG A 1 420 ? 27.360 -12.623 -19.705 1.00 94.19 420 ARG A N 1
ATOM 3284 C CA . ARG A 1 420 ? 27.436 -13.339 -18.426 1.00 94.19 420 ARG A CA 1
ATOM 3285 C C . ARG A 1 420 ? 26.109 -13.192 -17.683 1.00 94.19 420 ARG A C 1
ATOM 3287 O O . ARG A 1 420 ? 25.477 -12.135 -17.805 1.00 94.19 420 ARG A O 1
ATOM 3294 N N . PRO A 1 421 ? 25.670 -14.221 -16.945 1.00 95.75 421 PRO A N 1
ATOM 3295 C CA . PRO A 1 421 ? 24.412 -14.148 -16.230 1.00 95.75 421 PRO A CA 1
ATOM 3296 C C . PRO A 1 421 ? 24.513 -13.106 -15.112 1.00 95.75 421 PRO A C 1
ATOM 3298 O O . PRO A 1 421 ? 25.558 -12.959 -14.469 1.00 95.75 421 PRO A O 1
ATOM 3301 N N . ALA A 1 422 ? 23.433 -12.362 -14.904 1.00 93.56 422 ALA A N 1
ATOM 3302 C CA . ALA A 1 422 ? 23.350 -11.416 -13.807 1.00 93.56 422 ALA A CA 1
ATOM 3303 C C . ALA A 1 422 ? 23.305 -12.176 -12.477 1.00 93.56 422 ALA A C 1
ATOM 3305 O O . ALA A 1 422 ? 22.569 -13.156 -12.350 1.00 93.56 422 ALA A O 1
ATOM 3306 N N . VAL A 1 423 ? 24.041 -11.692 -11.469 1.00 92.25 423 VAL A N 1
ATOM 3307 C CA . VAL A 1 423 ? 24.143 -12.351 -10.156 1.00 92.25 423 VAL A CA 1
ATOM 3308 C C . VAL A 1 423 ? 23.719 -11.464 -8.991 1.00 92.25 423 VAL A C 1
ATOM 3310 O O . VAL A 1 423 ? 23.735 -10.236 -9.082 1.00 92.25 423 VAL A O 1
ATOM 3313 N N . GLY A 1 424 ? 23.380 -12.088 -7.863 1.00 89.50 424 GLY A N 1
ATOM 3314 C CA . GLY A 1 424 ? 23.276 -11.405 -6.572 1.00 89.50 424 GLY A CA 1
ATOM 3315 C C . GLY A 1 424 ? 22.013 -10.574 -6.376 1.00 89.50 424 GLY A C 1
ATOM 3316 O O . GLY A 1 424 ? 21.958 -9.773 -5.447 1.00 89.50 424 GLY A O 1
ATOM 3317 N N . MET A 1 425 ? 20.982 -10.738 -7.205 1.00 92.06 425 MET A N 1
ATOM 3318 C CA . MET A 1 425 ? 19.680 -10.115 -6.964 1.00 92.06 425 MET A CA 1
ATOM 3319 C C . MET A 1 425 ? 18.888 -10.890 -5.918 1.00 92.06 425 MET A C 1
ATOM 3321 O O . MET A 1 425 ? 18.870 -12.123 -5.893 1.00 92.06 425 MET A O 1
ATOM 3325 N N . SER A 1 426 ? 18.164 -10.153 -5.079 1.00 92.56 426 SER A N 1
ATOM 3326 C CA . SER A 1 426 ? 17.204 -10.748 -4.155 1.00 92.56 426 SER A CA 1
ATOM 3327 C C . SER A 1 426 ? 16.005 -11.331 -4.909 1.00 92.56 426 SER A C 1
ATOM 3329 O O . SER A 1 426 ? 15.716 -10.968 -6.052 1.00 92.56 426 SER A O 1
ATOM 3331 N N . TRP A 1 427 ? 15.227 -12.175 -4.233 1.00 94.19 427 TRP A N 1
ATOM 3332 C CA . TRP A 1 427 ? 13.984 -12.719 -4.789 1.00 94.19 427 TRP A CA 1
ATOM 3333 C C . TRP A 1 427 ? 12.968 -11.627 -5.137 1.00 94.19 427 TRP A C 1
ATOM 3335 O O . TRP A 1 427 ? 12.253 -11.699 -6.138 1.00 94.19 427 TRP A O 1
ATOM 3345 N N . ASN A 1 428 ? 12.930 -10.555 -4.340 1.00 91.31 428 ASN A N 1
ATOM 3346 C CA . ASN A 1 428 ? 12.157 -9.365 -4.671 1.00 91.31 428 ASN A CA 1
ATOM 3347 C C . ASN A 1 428 ? 12.732 -8.648 -5.907 1.00 91.31 428 ASN A C 1
ATOM 3349 O O . ASN A 1 428 ? 11.961 -8.296 -6.797 1.00 91.31 428 ASN A O 1
ATOM 3353 N N . GLY A 1 429 ? 14.055 -8.494 -6.015 1.00 90.88 429 GLY A N 1
ATOM 3354 C CA . GLY A 1 429 ? 14.722 -7.935 -7.196 1.00 90.88 429 GLY A CA 1
ATOM 3355 C C . GLY A 1 429 ? 14.366 -8.689 -8.479 1.00 90.88 429 GLY A C 1
ATOM 3356 O O . GLY A 1 429 ? 13.916 -8.074 -9.446 1.00 90.88 429 GLY A O 1
ATOM 3357 N N . ALA A 1 430 ? 14.429 -10.020 -8.439 1.00 94.69 430 ALA A N 1
ATOM 3358 C CA . ALA A 1 430 ? 14.069 -10.902 -9.545 1.00 94.69 430 ALA A CA 1
ATOM 3359 C C . ALA A 1 430 ? 12.585 -10.771 -9.959 1.00 94.69 430 ALA A C 1
ATOM 3361 O O . ALA A 1 430 ? 12.261 -10.596 -11.138 1.00 94.69 430 ALA A O 1
ATOM 3362 N N . LYS A 1 431 ? 11.659 -10.745 -8.986 1.00 93.38 431 LYS A N 1
ATOM 3363 C CA . LYS A 1 431 ? 10.220 -10.514 -9.239 1.00 93.38 431 LYS A CA 1
ATOM 3364 C C . LYS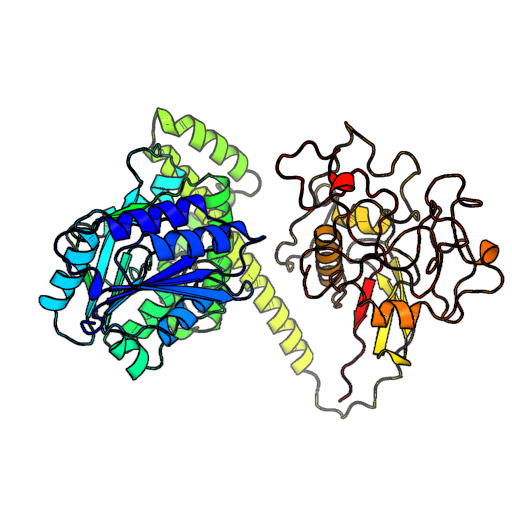 A 1 431 ? 9.948 -9.136 -9.852 1.00 93.38 431 LYS A C 1
ATOM 3366 O O . LYS A 1 431 ? 9.098 -9.000 -10.737 1.00 93.38 431 LYS A O 1
ATOM 3371 N N . LYS A 1 432 ? 10.650 -8.096 -9.395 1.00 91.00 432 LYS A N 1
ATOM 3372 C CA . LYS A 1 432 ? 10.496 -6.732 -9.923 1.00 91.00 432 LYS A CA 1
ATOM 3373 C C . LYS A 1 432 ? 11.106 -6.583 -11.315 1.00 91.00 432 LYS A C 1
ATOM 3375 O O . LYS A 1 432 ? 10.482 -5.918 -12.140 1.00 91.00 432 LYS A O 1
ATOM 3380 N N . TYR A 1 433 ? 12.212 -7.267 -11.608 1.00 92.94 433 TYR A N 1
ATOM 3381 C CA . TYR A 1 433 ? 12.733 -7.377 -12.968 1.00 92.94 433 TYR A CA 1
ATOM 3382 C C . TYR A 1 433 ? 11.709 -8.024 -13.906 1.00 92.94 433 TYR A C 1
ATOM 3384 O O . TYR A 1 433 ? 11.412 -7.451 -14.945 1.00 92.94 433 TYR A O 1
ATOM 3392 N N . CYS A 1 434 ? 11.076 -9.141 -13.530 1.00 94.88 434 CYS A N 1
ATOM 3393 C CA . CYS A 1 434 ? 10.050 -9.771 -14.376 1.00 94.88 434 CYS A CA 1
ATOM 3394 C C . CYS A 1 434 ? 8.877 -8.819 -14.675 1.00 94.88 434 CYS A C 1
ATOM 3396 O O . CYS A 1 434 ? 8.390 -8.732 -15.807 1.00 94.88 434 CYS A O 1
ATOM 3398 N N . ARG A 1 435 ? 8.449 -8.041 -13.669 1.00 90.06 435 ARG A N 1
ATOM 3399 C CA . ARG A 1 435 ? 7.435 -6.990 -13.843 1.00 90.06 435 ARG A CA 1
ATOM 3400 C C . ARG A 1 435 ? 7.917 -5.888 -14.789 1.00 90.06 435 ARG A C 1
ATOM 3402 O O . ARG A 1 435 ? 7.148 -5.449 -15.638 1.00 90.06 435 ARG A O 1
ATOM 3409 N N . TRP A 1 436 ? 9.165 -5.443 -14.653 1.00 89.75 436 TRP A N 1
ATOM 3410 C CA . TRP A 1 436 ? 9.779 -4.476 -15.564 1.00 89.75 436 TRP A CA 1
ATOM 3411 C C . TRP A 1 436 ? 9.854 -5.014 -16.991 1.00 89.75 436 TRP A C 1
ATOM 3413 O O . TRP A 1 436 ? 9.407 -4.334 -17.913 1.00 89.75 436 TRP A O 1
ATOM 3423 N N . LEU A 1 437 ? 10.330 -6.242 -17.170 1.00 91.69 437 LEU A N 1
ATOM 3424 C CA . LEU A 1 437 ? 10.439 -6.889 -18.468 1.00 91.69 437 LEU A CA 1
ATOM 3425 C C . LEU A 1 437 ? 9.069 -6.963 -19.135 1.00 91.69 437 LEU A C 1
ATOM 3427 O O . LEU A 1 437 ? 8.936 -6.606 -20.302 1.00 91.69 437 LEU A O 1
ATOM 3431 N N . SER A 1 438 ? 8.034 -7.306 -18.363 1.00 90.12 438 SER A N 1
ATOM 3432 C CA . SER A 1 438 ? 6.666 -7.393 -18.871 1.00 90.12 438 SER A CA 1
ATOM 3433 C C . SER A 1 438 ? 6.159 -6.084 -19.470 1.00 90.12 438 SER A C 1
ATOM 3435 O O . SER A 1 438 ? 5.532 -6.051 -20.527 1.00 90.12 438 SER A O 1
ATOM 3437 N N . LEU A 1 439 ? 6.473 -4.976 -18.803 1.00 83.31 439 LEU A N 1
ATOM 3438 C CA . LEU A 1 439 ? 6.078 -3.638 -19.237 1.00 83.31 439 LEU A CA 1
ATOM 3439 C C . LEU A 1 439 ? 6.892 -3.154 -20.444 1.00 83.31 439 LEU A C 1
ATOM 3441 O O . LEU A 1 439 ? 6.414 -2.316 -21.204 1.00 83.31 439 LEU A O 1
ATOM 3445 N N . ASN A 1 440 ? 8.102 -3.683 -20.633 1.00 83.25 440 ASN A N 1
ATOM 3446 C CA . ASN A 1 440 ? 8.998 -3.318 -21.730 1.00 83.25 440 ASN A CA 1
ATOM 3447 C C . ASN A 1 440 ? 8.956 -4.313 -22.901 1.00 83.25 440 ASN A C 1
ATOM 3449 O O . ASN A 1 440 ? 9.801 -4.246 -23.783 1.00 83.25 440 ASN A O 1
ATOM 3453 N N . THR A 1 441 ? 7.969 -5.210 -22.945 1.00 83.38 441 THR A N 1
ATOM 3454 C CA . THR A 1 441 ? 7.801 -6.219 -24.012 1.00 83.38 441 THR A CA 1
ATOM 3455 C C . THR A 1 441 ? 6.330 -6.482 -24.378 1.00 83.38 441 THR A C 1
ATOM 3457 O O . THR A 1 441 ? 6.051 -7.348 -25.204 1.00 83.38 441 THR A O 1
ATOM 3460 N N . ASP A 1 442 ? 5.377 -5.763 -23.766 1.00 79.69 442 ASP A N 1
ATOM 3461 C CA . ASP A 1 442 ? 3.917 -5.980 -23.884 1.00 79.69 442 ASP A CA 1
ATOM 3462 C C . ASP A 1 442 ? 3.462 -7.425 -23.635 1.00 79.69 442 ASP A C 1
ATOM 3464 O O . ASP A 1 442 ? 2.444 -7.883 -24.149 1.00 79.69 442 ASP A O 1
ATOM 3468 N N . THR A 1 443 ? 4.227 -8.171 -22.850 1.00 86.19 443 THR A N 1
ATOM 3469 C CA . THR A 1 443 ? 4.017 -9.600 -22.635 1.00 86.19 443 THR A CA 1
ATOM 3470 C C . THR A 1 443 ? 4.199 -9.902 -21.159 1.00 86.19 443 THR A C 1
ATOM 3472 O O . THR A 1 443 ? 5.016 -9.279 -20.503 1.00 86.19 443 THR A O 1
ATOM 3475 N N . THR A 1 444 ? 3.445 -10.837 -20.585 1.00 92.00 444 THR A N 1
ATOM 3476 C CA . THR A 1 444 ? 3.610 -11.172 -19.164 1.00 92.00 444 THR A CA 1
ATOM 3477 C C . THR A 1 444 ? 4.779 -12.130 -18.956 1.00 92.00 444 THR A C 1
ATOM 3479 O O . THR A 1 444 ? 4.742 -13.258 -19.442 1.00 92.00 444 THR A O 1
ATOM 3482 N N . TYR A 1 445 ? 5.765 -11.696 -18.174 1.00 96.25 445 TYR A N 1
ATOM 3483 C CA . TYR A 1 445 ? 6.885 -12.496 -17.685 1.00 96.25 445 TYR A CA 1
ATOM 3484 C C . TYR A 1 445 ? 6.849 -12.611 -16.158 1.00 96.25 445 TYR A C 1
ATOM 3486 O O . TYR A 1 445 ? 6.494 -11.666 -15.447 1.00 96.25 445 TYR A O 1
ATOM 3494 N N . ARG A 1 446 ? 7.249 -13.773 -15.643 1.00 98.00 446 ARG A N 1
ATOM 3495 C CA . ARG A 1 446 ? 7.419 -14.072 -14.215 1.00 98.00 446 ARG A CA 1
ATOM 3496 C C . ARG A 1 446 ? 8.567 -15.059 -14.007 1.00 98.00 446 ARG A C 1
ATOM 3498 O O . ARG A 1 446 ? 9.093 -15.601 -14.973 1.00 98.00 446 ARG A O 1
ATOM 3505 N N . LEU A 1 447 ? 8.920 -15.317 -12.751 1.00 98.38 447 LEU A N 1
ATOM 3506 C CA . LEU A 1 447 ? 9.770 -16.456 -12.412 1.00 98.38 447 LEU A CA 1
ATOM 3507 C C . LEU A 1 447 ? 9.019 -17.774 -12.681 1.00 98.38 447 LEU A C 1
ATOM 3509 O O . LEU A 1 447 ? 7.787 -17.807 -12.524 1.00 98.38 447 LEU A O 1
ATOM 3513 N N . PRO A 1 448 ? 9.722 -18.845 -13.085 1.00 98.12 448 PRO A N 1
ATOM 3514 C CA . PRO A 1 448 ? 9.129 -20.171 -13.183 1.00 98.12 448 PRO A CA 1
ATOM 3515 C C . PRO A 1 448 ? 8.775 -20.705 -11.795 1.00 98.12 448 PRO A C 1
ATOM 3517 O O . PRO A 1 448 ? 9.436 -20.372 -10.813 1.00 98.12 448 PRO A O 1
ATOM 3520 N N . THR A 1 449 ? 7.751 -21.548 -11.707 1.00 97.62 449 THR A N 1
ATOM 3521 C CA . THR A 1 449 ? 7.550 -22.373 -10.506 1.00 97.62 449 THR A CA 1
ATOM 3522 C C . THR A 1 449 ? 8.604 -23.485 -10.432 1.00 97.62 449 THR A C 1
ATOM 3524 O O . THR A 1 449 ? 9.211 -23.808 -11.454 1.00 97.62 449 THR A O 1
ATOM 3527 N N . GLU A 1 450 ? 8.811 -24.125 -9.274 1.00 96.44 450 GLU A N 1
ATOM 3528 C CA . GLU A 1 450 ? 9.675 -25.319 -9.167 1.00 96.44 450 GLU A CA 1
ATOM 3529 C C . GLU A 1 450 ? 9.249 -26.397 -10.172 1.00 96.44 450 GLU A C 1
ATOM 3531 O O . GLU A 1 450 ? 10.092 -26.996 -10.841 1.00 96.44 450 GLU A O 1
ATOM 3536 N N . ALA A 1 451 ? 7.937 -26.606 -10.316 1.00 95.75 451 ALA A N 1
ATOM 3537 C CA . ALA A 1 451 ? 7.376 -27.595 -11.229 1.00 95.75 451 ALA A CA 1
ATOM 3538 C C . ALA A 1 451 ? 7.644 -27.247 -12.702 1.00 95.75 451 ALA A C 1
ATOM 3540 O O . ALA A 1 451 ? 8.057 -28.108 -13.478 1.00 95.75 451 ALA A O 1
ATOM 3541 N N . GLU A 1 452 ? 7.448 -25.988 -13.097 1.00 97.50 452 GLU A N 1
ATOM 3542 C CA . GLU A 1 452 ? 7.726 -25.537 -14.466 1.00 97.50 452 GLU A CA 1
ATOM 3543 C C . GLU A 1 452 ? 9.223 -25.541 -14.772 1.00 97.50 452 GLU A C 1
ATOM 3545 O O . GLU A 1 452 ? 9.625 -25.950 -15.861 1.00 97.50 452 GLU A O 1
ATOM 3550 N N . TRP A 1 453 ? 10.054 -25.144 -13.806 1.00 97.62 453 TRP A N 1
ATOM 3551 C CA . TRP A 1 453 ? 11.506 -25.204 -13.928 1.00 97.62 453 TRP A CA 1
ATOM 3552 C C . TRP A 1 453 ? 11.970 -26.646 -14.140 1.00 97.62 453 TRP A C 1
ATOM 3554 O O . TRP A 1 453 ? 12.714 -26.919 -15.079 1.00 97.62 453 TRP A O 1
ATOM 3564 N N . ALA A 1 454 ? 11.474 -27.593 -13.336 1.00 95.81 454 ALA A N 1
ATOM 3565 C CA . ALA A 1 454 ? 11.810 -29.009 -13.470 1.00 95.81 454 ALA A CA 1
ATOM 3566 C C . ALA A 1 454 ? 11.363 -29.582 -14.827 1.00 95.81 454 ALA A C 1
ATOM 3568 O O . ALA A 1 454 ? 12.113 -30.317 -15.473 1.00 95.81 454 ALA A O 1
ATOM 3569 N N . LEU A 1 455 ? 10.174 -29.192 -15.296 1.00 95.44 455 LEU A N 1
ATOM 3570 C CA . LEU A 1 455 ? 9.643 -29.603 -16.596 1.00 95.44 455 LEU A CA 1
ATOM 3571 C C . LEU A 1 455 ? 10.471 -29.063 -17.777 1.00 95.44 455 LEU A C 1
ATOM 3573 O O . LEU A 1 455 ? 10.643 -29.753 -18.789 1.00 95.44 455 LEU A O 1
ATOM 3577 N N . ALA A 1 456 ? 10.986 -27.838 -17.652 1.00 95.75 456 ALA A N 1
ATOM 3578 C CA . ALA A 1 456 ? 11.894 -27.233 -18.621 1.00 95.75 456 ALA A CA 1
ATOM 3579 C C . ALA A 1 456 ? 13.298 -27.859 -18.575 1.00 95.75 456 ALA A C 1
ATOM 3581 O O . ALA A 1 456 ? 13.916 -28.048 -19.621 1.00 95.75 456 ALA A O 1
ATOM 3582 N N . CYS A 1 457 ? 13.779 -28.201 -17.378 1.00 94.81 457 CYS A N 1
ATOM 3583 C CA . CYS A 1 457 ? 15.116 -28.730 -17.116 1.00 94.81 457 CYS A CA 1
ATOM 3584 C C . CYS A 1 457 ? 15.316 -30.119 -17.736 1.00 94.81 457 CYS A C 1
ATOM 3586 O O . CYS A 1 457 ? 16.267 -30.333 -18.492 1.00 94.81 457 CYS A O 1
ATOM 3588 N N . GLY A 1 458 ? 14.365 -31.025 -17.494 1.00 89.50 458 GLY A N 1
ATOM 3589 C CA . GLY A 1 458 ? 14.444 -32.412 -17.945 1.00 89.50 458 GLY A CA 1
ATOM 3590 C C . GLY A 1 458 ? 15.353 -33.279 -17.060 1.00 89.50 458 GLY A C 1
ATOM 3591 O O . GLY A 1 458 ? 15.575 -32.948 -15.896 1.00 89.50 458 GLY A O 1
ATOM 3592 N N . PRO A 1 459 ? 15.819 -34.437 -17.560 1.00 89.44 459 PRO A N 1
ATOM 3593 C CA . PRO A 1 459 ? 16.736 -35.315 -16.837 1.00 89.44 459 PRO A CA 1
ATOM 3594 C C . PRO A 1 459 ? 18.191 -34.832 -16.925 1.00 89.44 459 PRO A C 1
ATOM 3596 O O . PRO A 1 459 ? 18.599 -34.236 -17.925 1.00 89.44 459 PRO A O 1
ATOM 3599 N N . LEU A 1 460 ? 18.980 -35.152 -15.893 1.00 87.25 460 LEU A N 1
ATOM 3600 C CA . LEU A 1 460 ? 20.407 -34.827 -15.844 1.00 87.25 460 LEU A CA 1
ATOM 3601 C C . LEU A 1 460 ? 21.136 -35.455 -17.051 1.00 87.25 460 LEU A C 1
ATOM 3603 O O . LEU A 1 460 ? 20.928 -36.642 -17.316 1.00 87.25 460 LEU A O 1
ATOM 3607 N N . PRO A 1 461 ? 21.975 -34.701 -17.783 1.00 89.00 461 PRO A N 1
ATOM 3608 C CA . PRO A 1 461 ? 22.711 -35.232 -18.921 1.00 89.00 461 PRO A CA 1
ATOM 3609 C C . PRO A 1 461 ? 23.812 -36.198 -18.471 1.00 89.00 461 PRO A C 1
ATOM 3611 O O . PRO A 1 461 ? 24.459 -35.980 -17.447 1.00 89.00 461 PRO A O 1
ATOM 3614 N N . ASP A 1 462 ? 24.078 -37.217 -19.292 1.00 89.62 462 ASP A N 1
ATOM 3615 C CA . ASP A 1 462 ? 25.152 -38.189 -19.039 1.00 89.62 462 ASP A CA 1
ATOM 3616 C C . ASP A 1 462 ? 26.545 -37.526 -19.026 1.00 89.62 462 ASP A C 1
ATOM 3618 O O . ASP A 1 462 ? 27.417 -37.901 -18.243 1.00 89.62 462 ASP A O 1
ATOM 3622 N N . ASP A 1 463 ? 26.754 -36.523 -19.887 1.00 93.75 463 ASP A N 1
ATOM 3623 C CA . ASP A 1 463 ? 27.999 -35.753 -20.004 1.00 93.75 463 ASP A CA 1
ATOM 3624 C C . ASP A 1 463 ? 27.842 -34.364 -19.369 1.00 93.75 463 ASP A C 1
ATOM 3626 O O . ASP A 1 463 ? 27.616 -33.359 -20.045 1.00 93.75 463 ASP A O 1
ATOM 3630 N N . LEU A 1 464 ? 27.933 -34.303 -18.041 1.00 91.19 464 LEU A N 1
ATOM 3631 C CA . LEU A 1 464 ? 27.708 -33.066 -17.292 1.00 91.19 464 LEU A CA 1
ATOM 3632 C C . LEU A 1 464 ? 28.662 -31.929 -17.702 1.00 91.19 464 LEU A C 1
ATOM 3634 O O . LEU A 1 464 ? 28.228 -30.786 -17.832 1.00 91.19 464 LEU A O 1
ATOM 3638 N N . ASP A 1 465 ? 29.932 -32.236 -17.984 1.00 94.75 465 ASP A N 1
ATOM 3639 C CA . ASP A 1 465 ? 30.948 -31.247 -18.374 1.00 94.75 465 ASP A CA 1
ATOM 3640 C C . ASP A 1 465 ? 30.611 -30.559 -19.710 1.00 94.75 465 ASP A C 1
ATOM 3642 O O . ASP A 1 465 ? 31.014 -29.410 -19.943 1.00 94.75 465 ASP A O 1
ATOM 3646 N N . ALA A 1 466 ? 29.879 -31.238 -20.598 1.00 95.69 466 ALA A N 1
ATOM 3647 C CA . ALA A 1 466 ? 29.431 -30.675 -21.868 1.00 95.69 466 ALA A CA 1
ATOM 3648 C C . ALA A 1 466 ? 28.197 -29.771 -21.741 1.00 95.69 466 ALA A C 1
ATOM 3650 O O . ALA A 1 466 ? 27.953 -28.982 -22.656 1.00 95.69 466 ALA A O 1
ATOM 3651 N N . HIS A 1 467 ? 27.449 -29.862 -20.639 1.00 95.06 467 HIS A N 1
ATOM 3652 C CA . HIS A 1 467 ? 26.156 -29.195 -20.459 1.00 95.06 467 HIS A CA 1
ATOM 3653 C C . HIS A 1 467 ? 26.123 -28.172 -19.313 1.00 95.06 467 HIS A C 1
ATOM 3655 O O . HIS A 1 467 ? 25.277 -27.284 -19.336 1.00 95.06 467 HIS A O 1
ATOM 3661 N N . ALA A 1 468 ? 27.022 -28.265 -18.329 1.00 95.62 468 ALA A N 1
ATOM 3662 C CA . ALA A 1 468 ? 26.964 -27.455 -17.116 1.00 95.62 468 ALA A CA 1
ATOM 3663 C C . ALA A 1 468 ? 28.305 -26.806 -16.753 1.00 95.62 468 ALA A C 1
ATOM 3665 O O . ALA A 1 468 ? 29.379 -27.405 -16.866 1.00 95.62 468 ALA A O 1
ATOM 3666 N N . TRP A 1 469 ? 28.218 -25.578 -16.241 1.00 96.69 469 TRP A N 1
ATOM 3667 C CA . TRP A 1 469 ? 29.312 -24.907 -15.547 1.00 96.69 469 TRP A CA 1
ATOM 3668 C C . TRP A 1 469 ? 29.237 -25.183 -14.046 1.00 96.69 469 TRP A C 1
ATOM 3670 O O . TRP A 1 469 ? 28.246 -24.869 -13.394 1.00 96.69 469 TRP A O 1
ATOM 3680 N N . HIS A 1 470 ? 30.298 -25.745 -13.482 1.00 93.44 470 HIS A N 1
ATOM 3681 C CA . HIS A 1 470 ? 30.373 -26.163 -12.083 1.00 93.44 470 HIS A CA 1
ATOM 3682 C C . HIS A 1 470 ? 31.799 -26.049 -11.548 1.00 93.44 470 HIS A C 1
ATOM 3684 O O . HIS A 1 470 ? 32.738 -25.814 -12.309 1.00 93.44 470 HIS A O 1
ATOM 3690 N N . PHE A 1 471 ? 32.000 -26.326 -10.259 1.00 91.75 471 PHE A N 1
ATOM 3691 C CA . PHE A 1 471 ? 33.243 -26.027 -9.538 1.00 91.75 471 PHE A CA 1
ATOM 3692 C C . PHE A 1 471 ? 34.528 -26.481 -10.251 1.00 91.75 471 PHE A C 1
ATOM 3694 O O . PHE A 1 471 ? 35.539 -25.787 -10.222 1.00 91.75 471 PHE A O 1
ATOM 3701 N N . LYS A 1 472 ? 34.502 -27.644 -10.917 1.00 92.00 472 LYS A N 1
ATOM 3702 C CA . LYS A 1 472 ? 35.681 -28.204 -11.599 1.00 92.00 472 LYS A CA 1
ATOM 3703 C C . LYS A 1 472 ? 36.027 -27.567 -12.951 1.00 92.00 472 LYS A C 1
ATOM 3705 O O . LYS A 1 472 ? 37.161 -27.725 -13.389 1.00 92.00 472 LYS A O 1
ATOM 3710 N N . ASN A 1 473 ? 35.077 -26.921 -13.630 1.00 94.50 473 ASN A N 1
ATOM 3711 C CA . ASN A 1 473 ? 35.241 -26.470 -15.019 1.00 94.50 473 ASN A CA 1
ATOM 3712 C C . ASN A 1 473 ? 34.908 -24.981 -15.233 1.00 94.50 473 ASN A C 1
ATOM 3714 O O . ASN A 1 473 ? 35.202 -24.455 -16.299 1.00 94.50 473 ASN A O 1
ATOM 3718 N N . SER A 1 474 ? 34.344 -24.298 -14.233 1.00 91.25 474 SER A N 1
ATOM 3719 C CA . SER A 1 474 ? 33.937 -22.891 -14.311 1.00 91.25 474 SER A CA 1
ATOM 3720 C C . SER A 1 474 ? 35.088 -21.897 -14.148 1.00 91.25 474 SER A C 1
ATOM 3722 O O . SER A 1 474 ? 34.921 -20.712 -14.416 1.00 91.25 474 SER A O 1
ATOM 3724 N N . GLY A 1 475 ? 36.253 -22.348 -13.673 1.00 88.19 475 GLY A N 1
ATOM 3725 C CA . GLY A 1 475 ? 37.372 -21.455 -13.362 1.00 88.19 475 GLY A CA 1
ATOM 3726 C C . GLY A 1 475 ? 37.124 -20.553 -12.148 1.00 88.19 475 GLY A C 1
ATOM 3727 O O . GLY A 1 475 ? 37.832 -19.565 -11.991 1.00 88.19 475 GLY A O 1
ATOM 3728 N N . GLY A 1 476 ? 36.146 -20.885 -11.295 1.00 85.81 476 GLY A N 1
ATOM 3729 C CA . GLY A 1 476 ? 35.861 -20.141 -10.063 1.00 85.81 476 GLY A CA 1
ATOM 3730 C C . GLY A 1 476 ? 35.020 -18.876 -10.253 1.00 85.81 476 GLY A C 1
ATOM 3731 O O . GLY A 1 476 ? 35.048 -18.008 -9.389 1.00 85.81 476 GLY A O 1
ATOM 3732 N N . MET A 1 477 ? 34.299 -18.769 -11.369 1.00 88.56 477 MET A N 1
ATOM 3733 C CA . MET A 1 477 ? 33.407 -17.654 -11.695 1.00 88.56 477 MET A CA 1
ATOM 3734 C C . MET A 1 477 ? 32.259 -18.139 -12.586 1.00 88.56 477 MET A C 1
ATOM 3736 O O . MET A 1 477 ? 32.308 -19.256 -13.109 1.00 88.56 477 MET A O 1
ATOM 3740 N N . THR A 1 478 ? 31.246 -17.299 -12.805 1.00 93.62 478 THR A N 1
ATOM 3741 C CA . THR A 1 478 ? 30.245 -17.547 -13.857 1.00 93.62 478 THR A CA 1
ATOM 3742 C C . THR A 1 478 ? 30.903 -17.634 -15.235 1.00 93.62 478 THR A C 1
ATOM 3744 O O . THR A 1 478 ? 32.067 -17.275 -15.418 1.00 93.62 478 THR A O 1
ATOM 3747 N N . GLN A 1 479 ? 30.170 -18.114 -16.233 1.00 95.69 479 GLN A N 1
ATOM 3748 C CA . GLN A 1 479 ? 30.589 -18.123 -17.636 1.00 95.69 479 GLN A CA 1
ATOM 3749 C C . GLN A 1 479 ? 29.504 -17.500 -18.514 1.00 95.69 479 GLN A C 1
ATOM 3751 O O . GLN A 1 479 ? 28.362 -17.346 -18.081 1.00 95.69 479 GLN A O 1
ATOM 3756 N N . GLU A 1 480 ? 29.861 -17.097 -19.736 1.00 96.75 480 GLU A N 1
ATOM 3757 C CA . GLU A 1 480 ? 28.869 -16.592 -20.691 1.00 96.75 480 GLU A CA 1
ATOM 3758 C C . GLU A 1 480 ? 27.789 -17.642 -20.954 1.00 96.75 480 GLU A C 1
ATOM 3760 O O . GLU A 1 480 ? 28.093 -18.822 -21.178 1.00 96.75 480 GLU A O 1
ATOM 3765 N N . VAL A 1 481 ? 26.536 -17.192 -20.933 1.00 97.44 481 VAL A N 1
ATOM 3766 C CA . VAL A 1 481 ? 25.383 -18.073 -21.100 1.00 97.44 481 VAL A CA 1
ATOM 3767 C C . VAL A 1 481 ? 25.371 -18.723 -22.483 1.00 97.44 481 VAL A C 1
ATOM 3769 O O . VAL A 1 481 ? 25.810 -18.136 -23.478 1.00 97.44 481 VAL A O 1
ATOM 3772 N N . GLY A 1 482 ? 24.853 -19.945 -22.563 1.00 96.38 482 GLY A N 1
ATOM 3773 C CA . GLY A 1 482 ? 24.665 -20.656 -23.828 1.00 96.38 482 GLY A CA 1
ATOM 3774 C C . GLY A 1 482 ? 25.948 -21.181 -24.482 1.00 96.38 482 GLY A C 1
ATOM 3775 O O . GLY A 1 482 ? 25.930 -21.586 -25.642 1.00 96.38 482 GLY A O 1
ATOM 3776 N N . THR A 1 483 ? 27.079 -21.182 -23.770 1.00 96.94 483 THR A N 1
ATOM 3777 C CA . THR A 1 483 ? 28.374 -21.663 -24.296 1.00 96.94 483 THR A CA 1
ATOM 3778 C C . THR A 1 483 ? 28.555 -23.182 -24.197 1.00 96.94 483 THR A C 1
ATOM 3780 O O . THR A 1 483 ? 29.382 -23.761 -24.906 1.00 96.94 483 THR A O 1
ATOM 3783 N N . LYS A 1 484 ? 27.777 -23.843 -23.333 1.00 96.56 484 LYS A N 1
ATOM 3784 C CA . LYS A 1 484 ? 27.673 -25.307 -23.221 1.00 96.56 484 LYS A CA 1
ATOM 3785 C C . LYS A 1 484 ? 26.520 -25.838 -24.071 1.00 96.56 484 LYS A C 1
ATOM 3787 O O . LYS A 1 484 ? 25.708 -25.068 -24.571 1.00 96.56 484 LYS A O 1
ATOM 3792 N N . LYS A 1 485 ? 26.437 -27.159 -24.251 1.00 97.31 485 LYS A N 1
ATOM 3793 C CA . LYS A 1 485 ? 25.341 -27.782 -25.006 1.00 97.31 485 LYS A CA 1
ATOM 3794 C C . LYS A 1 485 ? 23.996 -27.568 -24.290 1.00 97.31 485 LYS A C 1
ATOM 3796 O O . LYS A 1 485 ? 23.942 -27.737 -23.070 1.00 97.31 485 LYS A O 1
ATOM 3801 N N . PRO A 1 486 ? 22.907 -27.277 -25.021 1.00 96.94 486 PRO A N 1
ATOM 3802 C CA . PRO A 1 486 ? 21.582 -27.191 -24.423 1.00 96.94 486 PRO A CA 1
ATOM 3803 C C . PRO A 1 486 ? 21.082 -28.569 -23.986 1.00 96.94 486 PRO A C 1
ATOM 3805 O O . PRO A 1 486 ? 21.595 -29.603 -24.421 1.00 96.94 486 PRO A O 1
ATOM 3808 N N . ASN A 1 487 ? 20.036 -28.597 -23.167 1.00 94.75 487 ASN A N 1
ATOM 3809 C CA . ASN A 1 487 ? 19.272 -29.811 -22.910 1.00 94.75 487 ASN A CA 1
ATOM 3810 C C . ASN A 1 487 ? 18.457 -30.240 -24.153 1.00 94.75 487 ASN A C 1
ATOM 3812 O O . ASN A 1 487 ? 18.464 -29.586 -25.198 1.00 94.75 487 ASN A O 1
ATOM 3816 N N . ALA A 1 488 ? 17.697 -31.332 -24.036 1.00 92.38 488 ALA A N 1
ATOM 3817 C CA . ALA A 1 488 ? 16.885 -31.876 -25.132 1.00 92.38 488 ALA A CA 1
ATOM 3818 C C . ALA A 1 488 ? 15.810 -30.912 -25.687 1.00 92.38 488 ALA A C 1
ATOM 3820 O O . ALA A 1 488 ? 15.214 -31.196 -26.724 1.00 92.38 488 ALA A O 1
ATOM 3821 N N . ARG A 1 489 ? 15.541 -29.792 -25.003 1.00 92.50 489 ARG A N 1
ATOM 3822 C CA . ARG A 1 489 ? 14.580 -28.756 -25.406 1.00 92.50 489 ARG A CA 1
ATOM 3823 C C . ARG A 1 489 ? 15.237 -27.542 -26.058 1.00 92.50 489 ARG A C 1
ATOM 3825 O O . ARG A 1 489 ? 14.520 -26.646 -26.484 1.00 92.50 489 ARG A O 1
ATOM 3832 N N . GLY A 1 490 ? 16.565 -27.509 -26.158 1.00 95.56 490 GLY A N 1
ATOM 3833 C CA . GLY A 1 490 ? 17.281 -26.322 -26.625 1.00 95.56 490 GLY A CA 1
ATOM 3834 C C . GLY A 1 490 ? 17.504 -25.279 -25.527 1.00 95.56 490 GLY A C 1
ATOM 3835 O O . GLY A 1 490 ? 17.828 -24.149 -25.846 1.00 95.56 490 GLY A O 1
ATOM 3836 N N . ILE A 1 491 ? 17.324 -25.631 -24.249 1.00 97.56 491 ILE A N 1
ATOM 3837 C CA . ILE A 1 491 ? 17.498 -24.708 -23.121 1.00 97.56 491 ILE A CA 1
ATOM 3838 C C . ILE A 1 491 ? 18.885 -24.924 -22.514 1.00 97.56 491 ILE A C 1
ATOM 3840 O O . ILE A 1 491 ? 19.275 -26.055 -22.213 1.00 97.56 491 ILE A O 1
ATOM 3844 N N . HIS A 1 492 ? 19.636 -23.846 -22.336 1.00 97.56 492 HIS A N 1
ATOM 3845 C CA . HIS A 1 492 ? 21.003 -23.857 -21.831 1.00 97.56 492 HIS A CA 1
ATOM 3846 C C . HIS A 1 492 ? 21.069 -23.605 -20.318 1.00 97.56 492 HIS A C 1
ATOM 3848 O O . HIS A 1 492 ? 20.143 -23.058 -19.719 1.00 97.56 492 HIS A O 1
ATOM 3854 N N . ASP A 1 493 ? 22.192 -24.006 -19.715 1.00 95.88 493 ASP A N 1
ATOM 3855 C CA . ASP A 1 493 ? 22.600 -23.663 -18.344 1.00 95.88 493 ASP A CA 1
ATOM 3856 C C . ASP A 1 493 ? 21.650 -24.140 -17.221 1.00 95.88 493 ASP A C 1
ATOM 3858 O O . ASP A 1 493 ? 21.703 -23.660 -16.101 1.00 95.88 493 ASP A O 1
ATOM 3862 N N . MET A 1 494 ? 20.812 -25.154 -17.469 1.00 94.94 494 MET A N 1
ATOM 3863 C CA . MET A 1 494 ? 19.837 -25.653 -16.477 1.00 94.94 494 MET A CA 1
ATOM 3864 C C . MET A 1 494 ? 20.451 -26.402 -15.271 1.00 94.94 494 MET A C 1
ATOM 3866 O O . MET A 1 494 ? 19.763 -26.634 -14.279 1.00 94.94 494 MET A O 1
ATOM 3870 N N . TYR A 1 495 ? 21.718 -26.827 -15.341 1.00 90.81 495 TYR A N 1
ATOM 3871 C CA . TYR A 1 495 ? 22.394 -27.616 -14.292 1.00 90.81 495 TYR A CA 1
ATOM 3872 C C . TYR A 1 495 ? 23.679 -26.961 -13.780 1.00 90.81 495 TYR A C 1
ATOM 3874 O O . TYR A 1 495 ? 24.559 -27.649 -13.275 1.00 90.81 495 TYR A O 1
ATOM 3882 N N . GLY A 1 496 ? 23.854 -25.657 -13.956 1.00 91.25 496 GLY A N 1
ATOM 3883 C CA . GLY A 1 496 ? 25.111 -25.004 -13.625 1.00 91.25 496 GLY A CA 1
ATOM 3884 C C . GLY A 1 496 ? 25.056 -23.511 -13.878 1.00 91.25 496 GLY A C 1
ATOM 3885 O O . GLY A 1 496 ? 24.021 -22.971 -14.229 1.00 91.25 496 GLY A O 1
ATOM 3886 N N . ASN A 1 497 ? 26.210 -22.865 -13.758 1.00 95.50 497 ASN A N 1
ATOM 3887 C CA . ASN A 1 497 ? 26.361 -21.413 -13.816 1.00 95.50 497 ASN A CA 1
ATOM 3888 C C . ASN A 1 497 ? 25.729 -20.717 -12.600 1.00 95.50 497 ASN A C 1
ATOM 3890 O O . ASN A 1 497 ? 26.501 -20.288 -11.740 1.00 95.50 497 ASN A O 1
ATOM 3894 N N . LEU A 1 498 ? 24.402 -20.708 -12.419 1.00 96.44 498 LEU A N 1
ATOM 3895 C CA . LEU A 1 498 ? 23.743 -20.170 -11.221 1.00 96.44 498 LEU A CA 1
ATOM 3896 C C . LEU A 1 498 ? 22.596 -21.031 -10.689 1.00 96.44 498 LEU A C 1
ATOM 3898 O O . LEU A 1 498 ? 21.890 -21.749 -11.389 1.00 96.44 498 LEU A O 1
ATOM 3902 N N . TRP A 1 499 ? 22.362 -20.870 -9.390 1.00 97.50 499 TRP A N 1
ATOM 3903 C CA . TRP A 1 499 ? 21.088 -21.215 -8.781 1.00 97.50 499 TRP A CA 1
ATOM 3904 C C . TRP A 1 499 ? 20.025 -20.212 -9.226 1.00 97.50 499 TRP A C 1
ATOM 3906 O O . TRP A 1 499 ? 20.175 -19.011 -9.007 1.00 97.50 499 TRP A O 1
ATOM 3916 N N . GLU A 1 500 ? 18.936 -20.694 -9.816 1.00 97.50 500 GLU A N 1
ATOM 3917 C CA . GLU A 1 500 ? 17.892 -19.839 -10.379 1.00 97.50 500 GLU A CA 1
ATOM 3918 C C . GLU A 1 500 ? 16.732 -19.640 -9.405 1.00 97.50 500 GLU A C 1
ATOM 3920 O O . GLU A 1 500 ? 16.176 -20.610 -8.884 1.00 97.50 500 GLU A O 1
ATOM 3925 N N . HIS A 1 501 ? 16.330 -18.383 -9.197 1.00 97.94 501 HIS A N 1
ATOM 3926 C CA . HIS A 1 501 ? 15.106 -18.036 -8.469 1.00 97.94 501 HIS A CA 1
ATOM 3927 C C . HIS A 1 501 ? 13.868 -18.690 -9.104 1.00 97.94 501 HIS A C 1
ATOM 3929 O O . HIS A 1 501 ? 13.603 -18.504 -10.294 1.00 97.94 501 HIS A O 1
ATOM 3935 N N . VAL A 1 502 ? 13.046 -19.345 -8.282 1.00 97.94 502 VAL A N 1
ATOM 3936 C CA . VAL A 1 502 ? 11.685 -19.779 -8.648 1.00 97.94 502 VAL A CA 1
ATOM 3937 C C . VAL A 1 502 ? 10.625 -18.935 -7.935 1.00 97.94 502 VAL A C 1
ATOM 3939 O O . VAL A 1 502 ? 10.920 -18.193 -6.999 1.00 97.94 502 VAL A O 1
ATOM 3942 N N . SER A 1 503 ? 9.374 -18.987 -8.393 1.00 97.12 503 SER A N 1
ATOM 3943 C CA . SER A 1 503 ? 8.262 -18.252 -7.775 1.00 97.12 503 SER A CA 1
ATOM 3944 C C . SER A 1 503 ? 7.736 -18.886 -6.490 1.00 97.12 503 SER A C 1
ATOM 3946 O O . SER A 1 503 ? 7.038 -18.206 -5.740 1.00 97.12 503 SER A O 1
ATOM 3948 N N . ASP A 1 504 ? 8.028 -20.163 -6.252 1.00 96.75 504 ASP A N 1
ATOM 3949 C CA . ASP A 1 504 ? 7.619 -20.877 -5.046 1.00 96.75 504 ASP A CA 1
ATOM 3950 C C . ASP A 1 504 ? 8.497 -20.476 -3.851 1.00 96.75 504 ASP A C 1
ATOM 3952 O O . ASP A 1 504 ? 9.711 -20.283 -4.001 1.00 96.75 504 ASP A O 1
ATOM 3956 N N . PRO A 1 505 ? 7.913 -20.359 -2.648 1.00 95.31 505 PRO A N 1
ATOM 3957 C CA . PRO A 1 505 ? 8.701 -20.272 -1.431 1.00 95.31 505 PRO A CA 1
ATOM 3958 C C . PRO A 1 505 ? 9.363 -21.618 -1.116 1.00 95.31 505 PRO A C 1
ATOM 3960 O O . PRO A 1 505 ? 8.907 -22.673 -1.551 1.00 95.31 505 PRO A O 1
ATOM 3963 N N . TRP A 1 506 ? 10.403 -21.598 -0.284 1.00 93.50 506 TRP A N 1
ATOM 3964 C CA . TRP A 1 506 ? 11.095 -22.804 0.185 1.00 93.50 506 TRP A CA 1
ATOM 3965 C C . TRP A 1 506 ? 10.146 -23.847 0.797 1.00 93.50 506 TRP A C 1
ATOM 3967 O O . TRP A 1 506 ? 10.303 -25.062 0.606 1.00 93.50 506 TRP A O 1
ATOM 3977 N N . SER A 1 507 ? 9.168 -23.373 1.567 1.00 93.00 507 SER A N 1
ATOM 3978 C CA . SER A 1 507 ? 8.100 -24.193 2.119 1.00 93.00 507 SER A CA 1
ATOM 3979 C C . SER A 1 507 ? 6.866 -23.339 2.408 1.00 93.00 507 SER A C 1
ATOM 3981 O O . SER A 1 507 ? 6.960 -22.123 2.563 1.00 93.00 507 SER A O 1
ATOM 3983 N N . ALA A 1 508 ? 5.703 -23.979 2.546 1.00 83.62 508 ALA A N 1
ATOM 3984 C CA . ALA A 1 508 ? 4.481 -23.297 2.980 1.00 83.62 508 ALA A CA 1
ATOM 3985 C C . ALA A 1 508 ? 4.612 -22.662 4.380 1.00 83.62 508 ALA A C 1
ATOM 3987 O O . ALA A 1 508 ? 3.913 -21.700 4.679 1.00 83.62 508 ALA A O 1
ATOM 3988 N N . ALA A 1 509 ? 5.506 -23.191 5.225 1.00 89.69 509 ALA A N 1
ATOM 3989 C CA . ALA A 1 509 ? 5.807 -22.640 6.545 1.00 89.69 509 ALA A CA 1
ATOM 3990 C C . ALA A 1 509 ? 6.782 -21.448 6.490 1.00 89.69 509 ALA A C 1
ATOM 3992 O O . ALA A 1 509 ? 6.858 -20.681 7.443 1.00 89.69 509 ALA A O 1
ATOM 3993 N N . GLU A 1 510 ? 7.512 -21.273 5.385 1.00 87.31 510 GLU A N 1
ATOM 3994 C CA . GLU A 1 510 ? 8.491 -20.201 5.178 1.00 87.31 510 GLU A CA 1
ATOM 3995 C C . GLU A 1 510 ? 8.171 -19.424 3.881 1.00 87.31 510 GLU A C 1
ATOM 3997 O O . GLU A 1 510 ? 8.977 -19.420 2.946 1.00 87.31 510 GLU A O 1
ATOM 4002 N N . PRO A 1 511 ? 6.998 -18.761 3.788 1.00 88.44 511 PRO A N 1
ATOM 4003 C CA . PRO A 1 511 ? 6.488 -18.169 2.543 1.00 88.44 511 PRO A CA 1
ATOM 4004 C C . PRO A 1 511 ? 7.326 -16.995 2.010 1.00 88.44 511 PRO A C 1
ATOM 4006 O O . PRO A 1 511 ? 7.216 -16.629 0.841 1.00 88.44 511 PRO A O 1
ATOM 4009 N N . GLU A 1 512 ? 8.167 -16.394 2.853 1.00 86.25 512 GLU A N 1
ATOM 4010 C CA . GLU A 1 512 ? 9.075 -15.306 2.470 1.00 86.25 512 GLU A CA 1
ATOM 4011 C C . GLU A 1 512 ? 10.478 -15.805 2.090 1.00 86.25 512 GLU A C 1
ATOM 4013 O O . GLU A 1 512 ? 11.268 -15.056 1.508 1.00 86.25 512 GLU A O 1
ATOM 4018 N N . ARG A 1 513 ? 10.798 -17.075 2.372 1.00 93.00 513 ARG A N 1
ATOM 4019 C CA . ARG A 1 513 ? 12.116 -17.640 2.094 1.00 93.00 513 ARG A CA 1
ATOM 4020 C C . ARG A 1 513 ? 12.182 -18.119 0.653 1.00 93.00 513 ARG A C 1
ATOM 4022 O O . ARG A 1 513 ? 11.486 -19.054 0.265 1.00 93.00 513 ARG A O 1
ATOM 4029 N N . ALA A 1 514 ? 13.047 -17.488 -0.133 1.00 94.81 514 ALA A N 1
ATOM 4030 C CA . ALA A 1 514 ? 13.224 -17.836 -1.535 1.00 94.81 514 ALA A CA 1
ATOM 4031 C C . ALA A 1 514 ? 13.751 -19.268 -1.706 1.00 94.81 514 ALA A C 1
ATOM 4033 O O . ALA A 1 514 ? 14.617 -19.721 -0.945 1.00 94.81 514 ALA A O 1
ATOM 4034 N N . CYS A 1 515 ? 13.242 -19.942 -2.734 1.00 96.50 515 CYS A N 1
ATOM 4035 C CA . CYS A 1 515 ? 13.734 -21.223 -3.211 1.00 96.50 515 CYS A CA 1
ATOM 4036 C C . CYS A 1 515 ? 14.498 -21.029 -4.523 1.00 96.50 515 CYS A C 1
ATOM 4038 O O . CYS A 1 515 ? 14.138 -20.178 -5.343 1.00 96.50 515 CYS A O 1
ATOM 4040 N N . TYR A 1 516 ? 15.535 -21.838 -4.723 1.00 96.88 516 TYR A N 1
ATOM 4041 C CA . TYR A 1 516 ? 16.334 -21.839 -5.939 1.00 96.88 516 TYR A CA 1
ATOM 4042 C C . TYR A 1 516 ? 16.512 -23.255 -6.480 1.00 96.88 516 TYR A C 1
ATOM 4044 O O . TYR A 1 516 ? 16.601 -24.215 -5.707 1.00 96.88 516 TYR A O 1
ATOM 4052 N N . ARG A 1 517 ? 16.608 -23.377 -7.806 1.00 96.69 517 ARG A N 1
ATOM 4053 C CA . ARG A 1 517 ? 16.791 -24.651 -8.520 1.00 96.69 517 ARG A CA 1
ATOM 4054 C C . ARG A 1 517 ? 18.031 -24.636 -9.411 1.00 96.69 517 ARG A C 1
ATOM 4056 O O . ARG A 1 517 ? 18.565 -23.572 -9.718 1.00 96.69 517 ARG A O 1
ATOM 4063 N N . GLY A 1 518 ? 18.480 -25.828 -9.799 1.00 92.00 518 GLY A N 1
ATOM 4064 C CA . GLY A 1 518 ? 19.626 -26.020 -10.687 1.00 92.00 518 GLY A CA 1
ATOM 4065 C C . GLY A 1 518 ? 20.913 -26.283 -9.926 1.00 92.00 518 GLY A C 1
ATOM 4066 O O . GLY A 1 518 ? 21.087 -27.349 -9.335 1.00 92.00 518 GLY A O 1
ATOM 4067 N N . GLY A 1 519 ? 21.832 -25.329 -9.993 1.00 91.69 519 GLY A N 1
ATOM 4068 C CA . GLY A 1 519 ? 23.154 -25.423 -9.398 1.00 91.69 519 GLY A CA 1
ATOM 4069 C C . GLY A 1 519 ? 24.073 -24.359 -9.973 1.00 91.69 519 GLY A C 1
ATOM 4070 O O . GLY A 1 519 ? 23.840 -23.873 -11.067 1.00 91.69 519 GLY A O 1
ATOM 4071 N N . ALA A 1 520 ? 25.125 -23.982 -9.254 1.00 94.56 520 ALA A N 1
ATOM 4072 C CA . ALA A 1 520 ? 25.969 -22.862 -9.657 1.00 94.56 520 ALA A CA 1
ATOM 4073 C C . ALA A 1 520 ? 27.366 -23.284 -10.115 1.00 94.56 520 ALA A C 1
ATOM 4075 O O . ALA A 1 520 ? 27.824 -24.402 -9.875 1.00 94.56 520 ALA A O 1
ATOM 4076 N N . TRP A 1 521 ? 28.104 -22.321 -10.664 1.00 93.50 521 TRP A N 1
ATOM 4077 C CA . TRP A 1 521 ? 29.517 -22.419 -11.027 1.00 93.50 521 TRP A CA 1
ATOM 4078 C C . TRP A 1 521 ? 30.412 -22.933 -9.890 1.00 93.50 521 TRP A C 1
ATOM 4080 O O . TRP A 1 521 ? 31.498 -23.445 -10.161 1.00 93.50 521 TRP A O 1
ATOM 4090 N N . ARG A 1 522 ? 29.973 -22.813 -8.630 1.00 93.38 522 ARG A N 1
ATOM 4091 C CA . ARG A 1 522 ? 30.663 -23.299 -7.423 1.00 93.38 522 ARG A CA 1
ATOM 4092 C C . ARG A 1 522 ? 30.129 -24.621 -6.864 1.00 93.38 522 ARG A C 1
ATOM 4094 O O . ARG A 1 522 ? 30.718 -25.159 -5.928 1.00 93.38 522 ARG A O 1
ATOM 4101 N N . SER A 1 523 ? 29.031 -25.148 -7.403 1.00 92.50 523 SER A N 1
ATOM 4102 C CA . SER A 1 523 ? 28.487 -26.450 -7.005 1.00 92.50 523 SER A CA 1
ATOM 4103 C C . SER A 1 523 ? 29.429 -27.569 -7.443 1.00 92.50 523 SER A C 1
ATOM 4105 O O . SER A 1 523 ? 30.041 -27.504 -8.513 1.00 92.50 523 SER A O 1
ATOM 4107 N N . LYS A 1 524 ? 29.568 -28.623 -6.632 1.00 89.62 524 LYS A N 1
ATOM 4108 C CA . LYS A 1 524 ? 30.294 -29.821 -7.073 1.00 89.62 524 LYS A CA 1
ATOM 4109 C C . LYS A 1 524 ? 29.425 -30.571 -8.089 1.00 89.62 524 LYS A C 1
ATOM 4111 O O . LYS A 1 524 ? 28.210 -30.547 -7.947 1.00 89.62 524 LYS A O 1
ATOM 4116 N N . PRO A 1 525 ? 30.013 -31.317 -9.040 1.00 87.62 525 PRO A N 1
ATOM 4117 C CA . PRO A 1 525 ? 29.255 -32.119 -10.009 1.00 87.62 525 PRO A CA 1
ATOM 4118 C C . PRO A 1 525 ? 28.168 -33.020 -9.402 1.00 87.62 525 PRO A C 1
ATOM 4120 O O . PRO A 1 525 ? 27.093 -33.161 -9.960 1.00 87.62 525 PRO A O 1
ATOM 4123 N N . GLN A 1 526 ? 28.439 -33.607 -8.234 1.00 84.88 526 GLN A N 1
ATOM 4124 C CA . GLN A 1 526 ? 27.500 -34.472 -7.508 1.00 84.88 526 GLN A CA 1
ATOM 4125 C C . GLN A 1 526 ? 26.339 -33.713 -6.835 1.00 84.88 526 GLN A C 1
ATOM 4127 O O . GLN A 1 526 ? 25.346 -34.328 -6.466 1.00 84.88 526 GLN A O 1
ATOM 4132 N N . 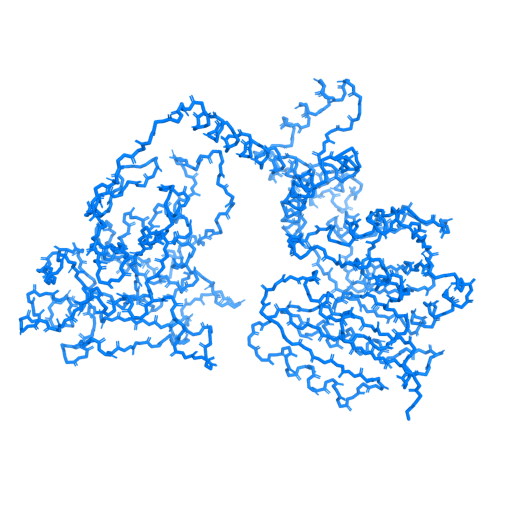ASP A 1 527 ? 26.482 -32.397 -6.669 1.00 83.81 527 ASP A N 1
ATOM 4133 C CA . ASP A 1 527 ? 25.482 -31.501 -6.084 1.00 83.81 527 ASP A CA 1
ATOM 4134 C C . ASP A 1 527 ? 24.652 -30.816 -7.193 1.00 83.81 527 ASP A C 1
ATOM 4136 O O . ASP A 1 527 ? 23.999 -29.803 -6.952 1.00 83.81 527 ASP A O 1
ATOM 4140 N N . LEU A 1 528 ? 24.705 -31.350 -8.421 1.00 86.25 528 LEU A N 1
ATOM 4141 C CA . LEU A 1 528 ? 23.880 -30.955 -9.559 1.00 86.25 528 LEU A CA 1
ATOM 4142 C C . LEU A 1 528 ? 22.871 -32.066 -9.831 1.00 86.25 528 LEU A C 1
ATOM 4144 O O . LEU A 1 528 ? 23.231 -33.155 -10.276 1.00 86.25 528 LEU A O 1
ATOM 4148 N N . ALA A 1 529 ? 21.601 -31.805 -9.546 1.00 84.81 529 ALA A N 1
ATOM 4149 C CA . ALA A 1 529 ? 20.535 -32.760 -9.803 1.00 84.81 529 ALA A CA 1
ATOM 4150 C C . ALA A 1 529 ? 19.201 -32.042 -9.953 1.00 84.81 529 ALA A C 1
ATOM 4152 O O . ALA A 1 529 ? 18.983 -30.990 -9.354 1.00 84.81 529 ALA A O 1
ATOM 4153 N N . LEU A 1 530 ? 18.288 -32.672 -10.698 1.00 88.06 530 LEU A N 1
ATOM 4154 C CA . LEU A 1 530 ? 16.939 -32.155 -10.902 1.00 88.06 530 LEU A CA 1
ATOM 4155 C C . LEU A 1 530 ? 16.238 -31.870 -9.575 1.00 88.06 530 LEU A C 1
ATOM 4157 O O . LEU A 1 530 ? 15.556 -30.862 -9.500 1.00 88.06 530 LEU A O 1
ATOM 4161 N N . GLU A 1 531 ? 16.429 -32.716 -8.557 1.00 87.19 531 GLU A N 1
ATOM 4162 C CA . GLU A 1 531 ? 15.699 -32.684 -7.279 1.00 87.19 531 GLU A CA 1
ATOM 4163 C C . GLU A 1 531 ? 16.263 -31.702 -6.249 1.00 87.19 531 GLU A C 1
ATOM 4165 O O . GLU A 1 531 ? 15.616 -31.424 -5.236 1.00 87.19 531 GLU A O 1
ATOM 4170 N N . LEU A 1 532 ? 17.481 -31.204 -6.471 1.00 89.69 532 LEU A N 1
ATOM 4171 C CA . LEU A 1 532 ? 18.145 -30.353 -5.499 1.00 89.69 532 LEU A CA 1
ATOM 4172 C C . LEU A 1 532 ? 17.542 -28.953 -5.519 1.00 89.69 532 LEU A C 1
ATOM 4174 O O . LEU A 1 532 ? 17.300 -28.348 -6.564 1.00 89.69 532 LEU A O 1
ATOM 4178 N N . ARG A 1 533 ? 17.331 -28.444 -4.311 1.00 94.12 533 ARG A N 1
ATOM 4179 C CA . ARG A 1 533 ? 16.879 -27.088 -4.046 1.00 94.12 533 ARG A CA 1
ATOM 4180 C C . ARG A 1 533 ? 17.805 -26.429 -3.046 1.00 94.12 533 ARG A C 1
ATOM 4182 O O . ARG A 1 533 ? 18.241 -27.066 -2.086 1.00 94.12 533 ARG A O 1
ATOM 4189 N N . LEU A 1 534 ? 18.056 -25.148 -3.258 1.00 94.56 534 LEU A N 1
ATOM 4190 C CA . LEU A 1 534 ? 18.782 -24.297 -2.331 1.00 94.56 534 LEU A CA 1
ATOM 4191 C C . LEU A 1 534 ? 17.779 -23.344 -1.675 1.00 94.56 534 LEU A C 1
ATOM 4193 O O . LEU A 1 534 ? 16.891 -22.813 -2.338 1.00 94.56 534 LEU A O 1
ATOM 4197 N N . ALA A 1 535 ? 17.889 -23.165 -0.363 1.00 94.75 535 ALA A N 1
ATOM 4198 C CA . ALA A 1 535 ? 17.085 -22.204 0.379 1.00 94.75 535 ALA A CA 1
ATOM 4199 C C . ALA A 1 535 ? 17.889 -20.919 0.567 1.00 94.75 535 ALA A C 1
ATOM 4201 O O . ALA A 1 535 ? 19.104 -20.983 0.735 1.00 94.75 535 ALA A O 1
ATOM 4202 N N . PHE A 1 536 ? 17.225 -19.765 0.603 1.00 94.62 536 PHE A N 1
ATOM 4203 C CA . PHE A 1 536 ? 17.897 -18.523 0.987 1.00 94.62 536 PHE A CA 1
ATOM 4204 C C . PHE A 1 536 ? 18.549 -18.636 2.377 1.00 94.62 536 PHE A C 1
ATOM 4206 O O . PHE A 1 536 ? 17.946 -19.194 3.302 1.00 94.62 536 PHE A O 1
ATOM 4213 N N . GLU A 1 537 ? 19.757 -18.091 2.526 1.00 91.62 537 GLU A N 1
ATOM 4214 C CA . GLU A 1 537 ? 20.474 -17.989 3.799 1.00 91.62 537 GLU A CA 1
ATOM 4215 C C . GLU A 1 537 ? 20.739 -16.517 4.137 1.00 91.62 537 GLU A C 1
ATOM 4217 O O . GLU A 1 537 ? 21.309 -15.777 3.335 1.00 91.62 537 GLU A O 1
ATOM 4222 N N . GLU A 1 538 ? 20.380 -16.096 5.354 1.00 85.94 538 GLU A N 1
ATOM 4223 C CA . GLU A 1 538 ? 20.588 -14.717 5.832 1.00 85.94 538 GLU A CA 1
ATOM 4224 C C . GLU A 1 538 ? 22.060 -14.292 5.793 1.00 85.94 538 GLU A C 1
ATOM 4226 O O . GLU A 1 538 ? 22.364 -13.121 5.552 1.00 85.94 538 GLU A O 1
ATOM 4231 N N . ALA A 1 539 ? 22.973 -15.258 5.952 1.00 84.25 539 ALA A N 1
ATOM 4232 C CA . ALA A 1 539 ? 24.411 -15.050 5.855 1.00 84.25 539 ALA A CA 1
ATOM 4233 C C . ALA A 1 539 ? 24.807 -14.330 4.556 1.00 84.25 539 ALA A C 1
ATOM 4235 O O . ALA A 1 539 ? 25.759 -13.556 4.560 1.00 84.25 539 ALA A O 1
ATOM 4236 N N . TRP A 1 540 ? 24.049 -14.515 3.468 1.00 87.88 540 TRP A N 1
ATOM 4237 C CA . TRP A 1 540 ? 24.374 -13.905 2.182 1.00 87.88 540 TRP A CA 1
ATOM 4238 C C . TRP A 1 540 ? 24.064 -12.398 2.095 1.00 87.88 540 TRP A C 1
ATOM 4240 O O . TRP A 1 540 ? 24.348 -11.752 1.083 1.00 87.88 540 TRP A O 1
ATOM 4250 N N . THR A 1 541 ? 23.457 -11.833 3.141 1.00 83.56 541 THR A N 1
ATOM 4251 C CA . THR A 1 541 ? 23.179 -10.394 3.267 1.00 83.56 541 THR A CA 1
ATOM 4252 C C . THR A 1 541 ? 24.127 -9.682 4.221 1.00 83.56 541 THR A C 1
ATOM 4254 O O . THR A 1 541 ? 24.044 -8.466 4.345 1.00 83.56 541 THR A O 1
ATOM 4257 N N . MET A 1 542 ? 25.053 -10.396 4.875 1.00 75.56 542 MET A N 1
ATOM 4258 C CA . MET A 1 542 ? 25.894 -9.806 5.926 1.00 75.56 542 MET A CA 1
ATOM 4259 C C . MET A 1 542 ? 26.828 -8.697 5.434 1.00 75.56 542 MET A C 1
ATOM 4261 O O . MET A 1 542 ? 27.212 -7.842 6.228 1.00 75.56 542 MET A O 1
ATOM 4265 N N . LEU A 1 543 ? 27.192 -8.697 4.150 1.00 72.31 543 LEU A N 1
ATOM 4266 C CA . LEU A 1 543 ? 27.980 -7.622 3.543 1.00 72.31 543 LEU A CA 1
ATOM 4267 C C . LEU A 1 543 ? 27.134 -6.431 3.059 1.00 72.31 543 LEU A C 1
ATOM 4269 O O . LEU A 1 543 ? 27.696 -5.481 2.516 1.00 72.31 543 LEU A O 1
ATOM 4273 N N . ASP A 1 544 ? 25.807 -6.448 3.235 1.00 75.25 544 ASP A N 1
ATOM 4274 C CA . ASP A 1 544 ? 24.970 -5.279 2.960 1.00 75.25 544 ASP A CA 1
ATOM 4275 C C . ASP A 1 544 ? 25.175 -4.229 4.068 1.00 75.25 544 ASP A C 1
ATOM 4277 O O . ASP A 1 544 ? 24.882 -4.503 5.233 1.00 75.25 544 ASP A O 1
ATOM 4281 N N . PRO A 1 545 ? 25.675 -3.019 3.752 1.00 66.56 545 PRO A N 1
ATOM 4282 C CA . PRO A 1 545 ? 25.900 -1.989 4.763 1.00 66.56 545 PRO A CA 1
ATOM 4283 C C . PRO A 1 545 ? 24.603 -1.327 5.253 1.00 66.56 545 PRO A C 1
ATOM 4285 O O . PRO A 1 545 ? 24.650 -0.520 6.184 1.00 66.56 545 PRO A O 1
ATOM 4288 N N . ASN A 1 546 ? 23.454 -1.610 4.628 1.00 67.38 546 ASN A N 1
ATOM 4289 C CA . ASN A 1 546 ? 22.165 -1.085 5.064 1.00 67.38 546 ASN A CA 1
ATOM 4290 C C . ASN A 1 546 ? 21.628 -1.872 6.266 1.00 67.38 546 ASN A C 1
ATOM 4292 O O . ASN A 1 546 ? 21.688 -3.098 6.314 1.00 67.38 546 ASN A O 1
ATOM 4296 N N . VAL A 1 547 ? 21.031 -1.156 7.222 1.00 69.50 547 VAL A N 1
ATOM 4297 C CA . VAL A 1 547 ? 20.317 -1.750 8.358 1.00 69.50 547 VAL A CA 1
ATOM 4298 C C . VAL A 1 547 ? 18.893 -1.178 8.379 1.00 69.50 547 VAL A C 1
ATOM 4300 O O . VAL A 1 547 ? 18.735 0.008 8.683 1.00 69.50 547 VAL A O 1
ATOM 4303 N N . PRO A 1 548 ? 17.854 -1.974 8.054 1.00 75.12 548 PRO A N 1
ATOM 4304 C CA . PRO A 1 548 ? 17.909 -3.381 7.626 1.00 75.12 548 PRO A CA 1
ATOM 4305 C C . PRO A 1 548 ? 18.526 -3.569 6.218 1.00 75.12 548 PRO A C 1
ATOM 4307 O O . PRO A 1 548 ? 18.559 -2.598 5.453 1.00 75.12 548 PRO A O 1
ATOM 4310 N N . PRO A 1 549 ? 18.974 -4.794 5.857 1.00 75.00 549 PRO A N 1
ATOM 4311 C CA . PRO A 1 549 ? 19.518 -5.095 4.531 1.00 75.00 549 PRO A CA 1
ATOM 4312 C C . PRO A 1 549 ? 18.575 -4.694 3.396 1.00 75.00 549 PRO A C 1
ATOM 4314 O O . PRO A 1 549 ? 17.346 -4.736 3.519 1.00 75.00 549 PRO A O 1
ATOM 4317 N N . GLY A 1 550 ? 19.152 -4.302 2.266 1.00 76.44 550 GLY A N 1
ATOM 4318 C CA . GLY A 1 550 ? 18.421 -3.844 1.103 1.00 76.44 550 GLY A CA 1
ATOM 4319 C C . GLY A 1 550 ? 17.561 -4.946 0.488 1.00 76.44 550 GLY A C 1
ATOM 4320 O O . GLY A 1 550 ? 17.981 -6.076 0.272 1.00 76.44 550 GLY A O 1
ATOM 4321 N N . VAL A 1 551 ? 16.346 -4.589 0.077 1.00 84.56 551 VAL A N 1
ATOM 4322 C CA . VAL A 1 551 ? 15.402 -5.529 -0.559 1.00 84.56 551 VAL A CA 1
ATOM 4323 C C . VAL A 1 551 ? 15.768 -5.903 -2.005 1.00 84.56 551 VAL A C 1
ATOM 4325 O O . VAL A 1 551 ? 14.961 -6.529 -2.695 1.00 84.56 551 VAL A O 1
ATOM 4328 N N . TRP A 1 552 ? 16.938 -5.494 -2.503 1.00 85.88 552 TRP A N 1
ATOM 4329 C CA . TRP A 1 552 ? 17.323 -5.556 -3.921 1.00 85.88 552 TRP A CA 1
ATOM 4330 C C . TRP A 1 552 ? 18.453 -6.527 -4.212 1.00 85.88 552 TRP A C 1
ATOM 4332 O O . TRP A 1 552 ? 18.416 -7.213 -5.234 1.00 85.88 552 TRP A O 1
ATOM 4342 N N . TRP A 1 553 ? 19.430 -6.580 -3.316 1.00 86.19 553 TRP A N 1
ATOM 4343 C CA . TRP A 1 553 ? 20.704 -7.236 -3.542 1.00 86.19 553 TRP A CA 1
ATOM 4344 C C . TRP A 1 553 ? 20.990 -8.213 -2.411 1.00 86.19 553 TRP A C 1
ATOM 4346 O O . TRP A 1 553 ? 20.556 -8.027 -1.279 1.00 86.19 553 TRP A O 1
ATOM 4356 N N . VAL A 1 554 ? 21.716 -9.266 -2.750 1.00 87.75 554 VAL A N 1
ATOM 4357 C CA . VAL A 1 554 ? 22.256 -10.269 -1.841 1.00 87.75 554 VAL A CA 1
ATOM 4358 C C . VAL A 1 554 ? 23.768 -10.239 -2.074 1.00 87.75 554 VAL A C 1
ATOM 4360 O O . VAL A 1 554 ? 24.255 -10.912 -2.986 1.00 87.75 554 VAL A O 1
ATOM 4363 N N . PRO A 1 555 ? 24.519 -9.396 -1.340 1.00 81.56 555 PRO A N 1
ATOM 4364 C CA . PRO A 1 555 ? 25.925 -9.120 -1.634 1.00 81.56 555 PRO A CA 1
ATOM 4365 C C . PRO A 1 555 ? 26.886 -10.303 -1.504 1.00 81.56 555 PRO A C 1
ATOM 4367 O O . PRO A 1 555 ? 28.008 -10.183 -1.972 1.00 81.56 555 PRO A O 1
ATOM 4370 N N . ASP A 1 556 ? 26.477 -11.445 -0.960 1.00 84.31 556 ASP A N 1
ATOM 4371 C CA . ASP A 1 556 ? 27.237 -12.712 -0.991 1.00 84.31 556 ASP A CA 1
ATOM 4372 C C . ASP A 1 556 ? 26.532 -13.803 -1.829 1.00 84.31 556 ASP A C 1
ATOM 4374 O O . ASP A 1 556 ? 26.927 -14.969 -1.858 1.00 84.31 556 ASP A O 1
ATOM 4378 N N . GLY A 1 557 ? 25.482 -13.418 -2.558 1.00 88.69 557 GLY A N 1
ATOM 4379 C CA . GLY A 1 557 ? 24.696 -14.249 -3.470 1.00 88.69 557 GLY A CA 1
ATOM 4380 C C . GLY A 1 557 ? 25.249 -14.296 -4.899 1.00 88.69 557 GLY A C 1
ATOM 4381 O O . GLY A 1 557 ? 24.480 -14.321 -5.853 1.00 88.69 557 GLY A O 1
ATOM 4382 N N . ASP A 1 558 ? 26.570 -14.295 -5.073 1.00 87.88 558 ASP A N 1
ATOM 4383 C CA . ASP A 1 558 ? 27.291 -14.311 -6.368 1.00 87.88 558 ASP A CA 1
ATOM 4384 C C . ASP A 1 558 ? 27.072 -15.565 -7.249 1.00 87.88 558 ASP A C 1
ATOM 4386 O O . ASP A 1 558 ? 27.590 -15.688 -8.357 1.00 87.88 558 ASP A O 1
ATOM 4390 N N . HIS A 1 559 ? 26.307 -16.515 -6.734 1.00 92.94 559 HIS A N 1
ATOM 4391 C CA . HIS A 1 559 ? 25.951 -17.798 -7.325 1.00 92.94 559 HIS A CA 1
ATOM 4392 C C . HIS A 1 559 ? 24.433 -17.916 -7.531 1.00 92.94 559 HIS A C 1
ATOM 4394 O O . HIS A 1 559 ? 23.948 -18.997 -7.863 1.00 92.94 559 HIS A O 1
ATOM 4400 N N . LEU A 1 560 ? 23.695 -16.826 -7.295 1.00 95.69 560 LEU A N 1
ATOM 4401 C CA . LEU A 1 560 ? 22.246 -16.727 -7.425 1.00 95.69 560 LEU A CA 1
ATOM 4402 C C . LEU A 1 560 ? 21.908 -15.864 -8.638 1.00 95.69 560 LEU A C 1
ATOM 4404 O O . LEU A 1 560 ? 22.411 -14.747 -8.758 1.00 95.69 560 LEU A O 1
ATOM 4408 N N . GLY A 1 561 ? 21.031 -16.371 -9.492 1.00 96.19 561 GLY A N 1
ATOM 4409 C CA . GLY A 1 561 ? 20.557 -15.725 -10.708 1.00 96.19 561 GLY A CA 1
ATOM 4410 C C . GLY A 1 561 ? 19.082 -15.996 -10.940 1.00 96.19 561 GLY A C 1
ATOM 4411 O O . GLY A 1 561 ? 18.344 -16.414 -10.046 1.00 96.19 561 GLY A O 1
ATOM 4412 N N . MET A 1 562 ? 18.625 -15.763 -12.163 1.00 97.44 562 MET A N 1
ATOM 4413 C CA . MET A 1 562 ? 17.242 -16.037 -12.529 1.00 97.44 562 MET A CA 1
ATOM 4414 C C . MET A 1 562 ? 17.083 -16.294 -14.019 1.00 97.44 562 MET A C 1
ATOM 4416 O O . MET A 1 562 ? 17.902 -15.892 -14.844 1.00 97.44 562 MET A O 1
ATOM 4420 N N . ARG A 1 563 ? 15.928 -16.864 -14.339 1.00 97.31 563 ARG A N 1
ATOM 4421 C CA . ARG A 1 563 ? 15.399 -17.033 -15.683 1.00 97.31 563 ARG A CA 1
ATOM 4422 C C . ARG A 1 563 ? 13.948 -16.574 -15.700 1.00 97.31 563 ARG A C 1
ATOM 4424 O O . ARG A 1 563 ? 13.266 -16.597 -14.673 1.00 97.31 563 ARG A O 1
ATOM 4431 N N . VAL A 1 564 ? 13.468 -16.151 -16.864 1.00 98.00 564 VAL A N 1
ATOM 4432 C CA . VAL A 1 564 ? 12.088 -15.687 -17.039 1.00 98.00 564 VAL A CA 1
ATOM 4433 C C . VAL A 1 564 ? 11.221 -16.722 -17.744 1.00 98.00 564 VAL A C 1
ATOM 4435 O O . VAL A 1 564 ? 11.673 -17.452 -18.623 1.00 98.00 564 VAL A O 1
ATOM 4438 N N . LEU A 1 565 ? 9.946 -16.754 -17.370 1.00 98.12 565 LEU A N 1
ATOM 4439 C CA . LEU A 1 565 ? 8.900 -17.579 -17.959 1.00 98.12 565 LEU A CA 1
ATOM 4440 C C . LEU A 1 565 ? 7.732 -16.692 -18.398 1.00 98.12 565 LEU A C 1
ATOM 4442 O O . LEU A 1 565 ? 7.316 -15.784 -17.674 1.00 98.12 565 LEU A O 1
ATOM 4446 N N . ARG A 1 566 ? 7.167 -16.994 -19.566 1.00 96.88 566 ARG A N 1
ATOM 4447 C CA . ARG A 1 566 ? 5.911 -16.438 -20.078 1.00 96.88 566 ARG A CA 1
ATOM 4448 C C . ARG A 1 566 ? 4.836 -17.532 -20.110 1.00 96.88 566 ARG A C 1
ATOM 4450 O O . ARG A 1 566 ? 5.036 -18.535 -20.791 1.00 96.88 566 ARG A O 1
ATOM 4457 N N . PRO A 1 567 ? 3.673 -17.343 -19.465 1.00 94.25 567 PRO A N 1
ATOM 4458 C CA . PRO A 1 567 ? 2.566 -18.291 -19.566 1.00 94.25 567 PRO A CA 1
ATOM 4459 C C . PRO A 1 567 ? 2.078 -18.482 -21.010 1.00 94.25 567 PRO A C 1
ATOM 4461 O O . PRO A 1 567 ? 2.015 -17.525 -21.788 1.00 94.25 567 PRO A O 1
ATOM 4464 N N . GLY A 1 568 ? 1.709 -19.714 -21.350 1.00 88.38 568 GLY A N 1
ATOM 4465 C CA . GLY A 1 568 ? 1.122 -20.084 -22.632 1.00 88.38 568 GLY A CA 1
ATOM 4466 C C . GLY A 1 568 ? -0.261 -19.469 -22.860 1.00 88.38 568 GLY A C 1
ATOM 4467 O O . GLY A 1 568 ? -0.856 -18.887 -21.944 1.00 88.38 568 GLY A O 1
ATOM 4468 N N . PRO A 1 569 ? -0.811 -19.594 -24.079 1.00 82.81 569 PRO A N 1
ATOM 4469 C CA . PRO A 1 569 ? -2.188 -19.203 -24.354 1.00 82.81 569 PRO A CA 1
ATOM 4470 C C . PRO A 1 569 ? -3.146 -19.939 -23.409 1.00 82.81 569 PRO A C 1
ATOM 4472 O O . PRO A 1 569 ? -2.955 -21.119 -23.105 1.00 82.81 569 PRO A O 1
ATOM 4475 N N . LYS A 1 570 ? -4.204 -19.265 -22.945 1.00 69.12 570 LYS A N 1
ATOM 4476 C CA . LYS A 1 570 ? -5.271 -19.953 -22.207 1.00 69.12 570 LYS A CA 1
ATOM 4477 C C . LYS A 1 570 ? -5.955 -20.933 -23.161 1.00 69.12 570 LYS A C 1
ATOM 4479 O O . LYS A 1 570 ? -6.431 -20.512 -24.215 1.00 69.12 570 LYS A O 1
ATOM 4484 N N . SER A 1 571 ? -6.006 -22.214 -22.796 1.00 54.03 571 SER A N 1
ATOM 4485 C CA . SER A 1 571 ? -6.869 -23.182 -23.475 1.00 54.03 571 SER A CA 1
ATOM 4486 C C . SER A 1 571 ? -8.303 -22.652 -23.418 1.00 54.03 571 SER A C 1
ATOM 4488 O O . SER A 1 571 ? -8.785 -22.347 -22.324 1.00 54.03 571 SER A O 1
ATOM 4490 N N . ARG A 1 572 ? -8.927 -22.454 -24.582 1.00 41.38 572 ARG A N 1
ATOM 4491 C CA . ARG A 1 572 ? -10.325 -22.013 -24.674 1.00 41.38 572 ARG A CA 1
ATOM 4492 C C . ARG A 1 572 ? -11.282 -23.052 -24.113 1.00 41.38 572 ARG A C 1
ATOM 4494 O O . ARG A 1 572 ? -10.979 -24.256 -24.263 1.00 41.38 572 ARG A O 1
#

Radius of gyration: 27.89 Å; chains: 1; bounding box: 68×70×72 Å

pLDDT: mean 86.37, std 14.81, range [34.47, 98.81]